Protein AF-A0A497BG88-F1 (afdb_monomer_lite)

Sequence (459 aa):
MTEELHQNDPRWKDATLGNGQPGDTIGMYGCLLTSLAMVANHFGGNETVASFNEKMKQNNGFMNQWIRPAVISAIYPNIKYQKRAQCENQPAPLAEIDAGLAAGSMIVVMVDRSPDPGLQNHWIVIHKKAGDDDYAIWDPWHSPSAAKTLHGRYGHGSPADVIQEVIWFGGGTLELPQADEKAEPAKPPKPSPAAKPAGKAEVVTANVEGLKMRRQPKIAASNIVKQLSRSNKLKILDAVDQTKVGQHGQWLHVRDIEGDEGYVAAWYVTPTDDPFLGVAPKKDEEAGEPTPPSKLVVKTTTEGVAFRTQPRTGDDTLIERLPLASELLVAESGAESKIGVHGEWLQVKTLDAEGYVAAWYVVPAGSTSPPTQPPSKPSAGEKKLRVNWPDGLKMRSQPEPTNETYIGVKVTDKTIVKVIGEPHQYDDRFSFQKVRTPEGKEGWVTYRDGATTYLVEVE

Foldseek 3Di:
DQDAAALLDPVFVCPAQQQADRVNGSVPQVQVLSQLVVQCVLQPDRDHSVRSSVLCNVQVQDDHNHGNSQSSCVSPVLKGFADKDFDQQHFDPVQLVQLLLVQQKKKKFWFQQDLADDPSTGIWIFNADDDDFKTFIRGNHDDPPQDRIPCSRRVPDTNRNGTRMIIIMGRDHRDGDDPDPPDDDDDQDDDDDDDDFDDQFQKKFFQAAFFFFFAALDDDPVGGPDTDGGGFMWGQPDSVCSRCALPASDWGFTAGQLGDTGITGRNRIDGDPQDLDDDDDDDDDDDDDADDFDQWKKFFQAWFFFWFAALDDDPVTGPGGHGGGDIWTFRHPPLVVQALPASDWTFTDRVYDTTITRNNRIDTDPPPDDDPPPDDDDDDDFWKKFFADQVFWFFFADQDDDCPGGPVDGGHGRFIWTFDDDWADPDQAWIWTWTAGPVGDTGITTQGGHPDGRIHTDD

Structure (mmCIF, N/CA/C/O backbone):
data_AF-A0A497BG88-F1
#
_entry.id   AF-A0A497BG88-F1
#
loop_
_atom_site.group_PDB
_atom_site.id
_atom_site.type_symbol
_atom_site.label_atom_id
_atom_site.label_alt_id
_atom_site.label_comp_id
_atom_site.label_asym_id
_atom_site.label_entity_id
_atom_site.label_seq_id
_atom_site.pdbx_PDB_ins_code
_atom_site.Cartn_x
_atom_site.Cartn_y
_atom_site.Cartn_z
_atom_site.occupancy
_atom_site.B_iso_or_equiv
_atom_site.auth_seq_id
_atom_site.auth_comp_id
_atom_site.auth_asym_id
_atom_site.auth_atom_id
_atom_site.pdbx_PDB_model_num
ATOM 1 N N . MET A 1 1 ? 17.222 -3.293 -31.519 1.00 37.69 1 MET A N 1
ATOM 2 C CA . MET A 1 1 ? 17.094 -2.273 -30.461 1.00 37.69 1 MET A CA 1
ATOM 3 C C . MET A 1 1 ? 15.722 -2.469 -29.855 1.00 37.69 1 MET A C 1
ATOM 5 O O . MET A 1 1 ? 14.752 -2.317 -30.582 1.00 37.69 1 MET A O 1
ATOM 9 N N . THR A 1 2 ? 15.634 -2.936 -28.612 1.00 50.53 2 THR A N 1
ATOM 10 C CA . THR A 1 2 ? 14.359 -2.981 -27.883 1.00 50.53 2 THR A CA 1
ATOM 11 C C . THR A 1 2 ? 13.921 -1.547 -27.628 1.00 50.53 2 THR A C 1
ATOM 13 O O . THR A 1 2 ? 14.694 -0.756 -27.092 1.00 50.53 2 THR A O 1
ATOM 16 N N . GLU A 1 3 ? 12.731 -1.200 -28.096 1.00 63.16 3 GLU A N 1
ATOM 17 C CA . GLU A 1 3 ? 12.131 0.115 -27.896 1.00 63.16 3 GLU A CA 1
ATOM 18 C C . GLU A 1 3 ? 11.960 0.392 -26.389 1.00 63.16 3 GLU A C 1
ATOM 20 O O . GLU A 1 3 ? 11.612 -0.522 -25.637 1.00 63.16 3 GLU A O 1
ATOM 25 N N . GLU A 1 4 ? 12.246 1.614 -25.922 1.00 81.94 4 GLU A N 1
ATOM 26 C CA . GLU A 1 4 ? 12.031 1.959 -24.509 1.00 81.94 4 GLU A CA 1
ATOM 27 C C . GLU A 1 4 ? 10.523 1.967 -24.201 1.00 81.94 4 GLU A C 1
ATOM 29 O O . GLU A 1 4 ? 9.737 2.590 -24.916 1.00 81.94 4 GLU A O 1
ATOM 34 N N . LEU A 1 5 ? 10.113 1.265 -23.141 1.00 94.06 5 LEU A N 1
ATOM 35 C CA . LEU A 1 5 ? 8.710 1.131 -22.750 1.00 94.06 5 LEU A CA 1
ATOM 36 C C . LEU A 1 5 ? 8.334 2.167 -21.692 1.00 94.06 5 LEU A C 1
ATOM 38 O O . LEU A 1 5 ? 8.911 2.175 -20.608 1.00 94.06 5 LEU A O 1
ATOM 42 N N . HIS A 1 6 ? 7.304 2.964 -21.976 1.00 93.25 6 HIS A N 1
ATOM 43 C CA . HIS A 1 6 ? 6.829 4.022 -21.083 1.00 93.25 6 HIS A CA 1
ATOM 44 C C . HIS A 1 6 ? 5.309 3.965 -20.920 1.00 93.25 6 HIS A C 1
ATOM 46 O O . HIS A 1 6 ? 4.589 3.856 -21.905 1.00 93.25 6 HIS A O 1
ATOM 52 N N . GLN A 1 7 ? 4.779 4.077 -19.704 1.00 91.88 7 GLN A N 1
ATOM 53 C CA . GLN A 1 7 ? 3.339 4.066 -19.430 1.00 91.88 7 GLN A CA 1
ATOM 54 C C . GLN A 1 7 ? 2.620 5.266 -20.067 1.00 91.88 7 GLN A C 1
ATOM 56 O O . GLN A 1 7 ? 1.461 5.156 -20.459 1.00 91.88 7 GLN A O 1
ATOM 61 N N . ASN A 1 8 ? 3.311 6.407 -20.184 1.00 89.88 8 ASN A N 1
ATOM 62 C CA . ASN A 1 8 ? 2.788 7.658 -20.734 1.00 89.88 8 ASN A CA 1
ATOM 63 C C . ASN A 1 8 ? 3.006 7.799 -22.254 1.00 89.88 8 ASN A C 1
ATOM 65 O O . ASN A 1 8 ? 2.835 8.891 -22.796 1.00 89.88 8 ASN A O 1
ATOM 69 N N . ASP A 1 9 ? 3.343 6.711 -22.953 1.00 94.25 9 ASP A N 1
ATOM 70 C CA . ASP A 1 9 ? 3.476 6.696 -24.411 1.00 94.25 9 ASP A CA 1
ATOM 71 C C . ASP A 1 9 ? 2.110 6.907 -25.108 1.00 94.25 9 ASP A C 1
ATOM 73 O O . ASP A 1 9 ? 1.141 6.200 -24.795 1.00 94.25 9 ASP A O 1
ATOM 77 N N . PRO A 1 10 ? 2.002 7.833 -26.083 1.00 94.06 10 PRO A N 1
ATOM 78 C CA . PRO A 1 10 ? 0.757 8.117 -26.800 1.00 94.06 10 PRO A CA 1
ATOM 79 C C . PRO A 1 10 ? 0.076 6.906 -27.446 1.00 94.06 10 PRO A C 1
ATOM 81 O O . PRO A 1 10 ? -1.135 6.935 -27.642 1.00 94.06 10 PRO A O 1
ATOM 84 N N . ARG A 1 11 ? 0.821 5.846 -27.775 1.00 95.38 11 ARG A N 1
ATOM 85 C CA . ARG A 1 11 ? 0.276 4.646 -28.425 1.00 95.38 11 ARG A CA 1
ATOM 86 C C . ARG A 1 11 ? -0.660 3.841 -27.527 1.00 95.38 11 ARG A C 1
ATOM 88 O O . ARG A 1 11 ? -1.485 3.097 -28.048 1.00 95.38 11 ARG A O 1
ATOM 95 N N . TRP A 1 12 ? -0.534 3.949 -26.202 1.00 95.38 12 TRP A N 1
ATOM 96 C CA . TRP A 1 12 ? -1.306 3.120 -25.265 1.00 95.38 12 TRP A CA 1
ATOM 97 C C . TRP A 1 12 ? -1.686 3.793 -23.948 1.00 95.38 12 TRP A C 1
ATOM 99 O O . TRP A 1 12 ? -2.469 3.216 -23.199 1.00 95.38 12 TRP A O 1
ATOM 109 N N . LYS A 1 13 ? -1.190 4.999 -23.648 1.00 91.12 13 LYS A N 1
ATOM 110 C CA . LYS A 1 13 ? -1.480 5.707 -22.388 1.00 91.12 13 LYS A CA 1
ATOM 111 C C . LYS A 1 13 ? -2.976 5.869 -22.091 1.00 91.12 13 LYS A C 1
ATOM 113 O O . LYS A 1 13 ? -3.346 5.957 -20.926 1.00 91.12 13 LYS A O 1
ATOM 118 N N . ASP A 1 14 ? -3.821 5.899 -23.122 1.00 89.44 14 ASP A N 1
ATOM 119 C CA . ASP A 1 14 ? -5.271 6.087 -22.996 1.00 89.44 14 ASP A CA 1
ATOM 120 C C . ASP A 1 14 ? -6.049 4.757 -22.959 1.00 89.44 14 ASP A C 1
ATOM 122 O O . ASP A 1 14 ? -7.259 4.753 -22.742 1.00 89.44 14 ASP A O 1
ATOM 126 N N . ALA A 1 15 ? -5.377 3.615 -23.140 1.00 91.88 15 ALA A N 1
ATOM 127 C CA . ALA A 1 15 ? -6.007 2.303 -23.033 1.00 91.88 15 ALA A CA 1
ATOM 128 C C . ALA A 1 15 ? -6.293 1.943 -21.567 1.00 91.88 15 ALA A C 1
ATOM 130 O O . ALA A 1 15 ? -5.512 2.267 -20.669 1.00 91.88 15 ALA A O 1
ATOM 131 N N . THR A 1 16 ? -7.392 1.224 -21.325 1.00 90.06 16 THR A N 1
ATOM 132 C CA . THR A 1 16 ? -7.767 0.735 -19.991 1.00 90.06 16 THR A CA 1
ATOM 133 C C . THR A 1 16 ? -6.737 -0.256 -19.451 1.00 90.06 16 THR A C 1
ATOM 135 O O . THR A 1 16 ? -6.403 -1.256 -20.101 1.00 90.06 16 THR A O 1
ATOM 138 N N . LEU A 1 17 ? -6.264 -0.002 -18.233 1.00 85.56 17 LEU A N 1
ATOM 139 C CA . LEU A 1 17 ? -5.401 -0.899 -17.479 1.00 85.56 17 LEU A CA 1
ATOM 140 C C . LEU A 1 17 ? -6.210 -2.095 -16.971 1.00 85.56 17 LEU A C 1
ATOM 142 O O . LEU A 1 17 ? -7.162 -1.930 -16.206 1.00 85.56 17 LEU A O 1
ATOM 146 N N . GLY A 1 18 ? -5.823 -3.308 -17.374 1.00 88.69 18 GLY A N 1
ATOM 147 C CA . GLY A 1 18 ? -6.506 -4.523 -16.938 1.00 88.69 18 GLY A CA 1
ATOM 148 C C . GLY A 1 18 ? -8.018 -4.479 -17.189 1.00 88.69 18 GLY A C 1
ATOM 149 O O . GLY A 1 18 ? -8.478 -4.167 -18.288 1.00 88.69 18 GLY A O 1
ATOM 150 N N . ASN A 1 19 ? -8.776 -4.767 -16.136 1.00 80.25 19 ASN A N 1
ATOM 151 C CA . ASN A 1 19 ? -10.238 -4.743 -16.122 1.00 80.25 19 ASN A CA 1
ATOM 152 C C . ASN A 1 19 ? -10.768 -3.519 -15.345 1.00 80.25 19 ASN A C 1
ATOM 154 O O . ASN A 1 19 ? -11.793 -3.613 -14.672 1.00 80.25 19 ASN A O 1
ATOM 158 N N . GLY A 1 20 ? -10.017 -2.411 -15.348 1.00 66.50 20 GLY A N 1
ATOM 159 C CA . GLY A 1 20 ? -10.363 -1.165 -14.658 1.00 66.50 20 GLY A CA 1
ATOM 160 C C . GLY A 1 20 ? -11.599 -0.458 -15.224 1.00 66.50 20 GLY A C 1
ATOM 161 O O . GLY A 1 20 ? -12.115 -0.805 -16.289 1.00 66.50 20 GLY A O 1
ATOM 162 N N . GLN A 1 21 ? -12.079 0.550 -14.497 1.00 69.19 21 GLN A N 1
ATOM 163 C CA . GLN A 1 21 ? -13.205 1.387 -14.912 1.00 69.19 21 GLN A CA 1
ATOM 164 C C . GLN A 1 21 ? -12.777 2.413 -15.977 1.00 69.19 21 GLN A C 1
ATOM 166 O O . GLN A 1 21 ? -11.581 2.652 -16.172 1.00 69.19 21 GLN A O 1
ATOM 171 N N . PRO A 1 22 ? -13.726 3.062 -16.679 1.00 68.88 22 PRO A N 1
ATOM 172 C CA . PRO A 1 22 ? -13.407 4.199 -17.536 1.00 68.88 22 PRO A CA 1
ATOM 173 C C . PRO A 1 22 ? -12.615 5.265 -16.762 1.00 68.88 22 PRO A C 1
ATOM 175 O O . PRO A 1 22 ? -13.087 5.779 -15.752 1.00 68.88 22 PRO A O 1
ATOM 178 N N . GLY A 1 23 ? -11.406 5.576 -17.234 1.00 69.19 23 GLY A N 1
ATOM 179 C CA . GLY A 1 23 ? -10.463 6.473 -16.557 1.00 69.19 23 GLY A CA 1
ATOM 180 C C . GLY A 1 23 ? -9.265 5.761 -15.923 1.00 69.19 23 GLY A C 1
ATOM 181 O O . GLY A 1 23 ? -8.204 6.368 -15.850 1.00 69.19 23 GLY A O 1
ATOM 182 N N . ASP A 1 24 ? -9.362 4.472 -15.576 1.00 74.31 24 ASP A N 1
ATOM 183 C CA . ASP A 1 24 ? -8.234 3.672 -15.075 1.00 74.31 24 ASP A CA 1
ATOM 184 C C . ASP A 1 24 ? -7.299 3.278 -16.229 1.00 74.31 24 ASP A C 1
ATOM 186 O O . ASP A 1 24 ? -7.286 2.137 -16.697 1.00 74.31 24 ASP A O 1
ATOM 190 N N . THR A 1 25 ? -6.549 4.240 -16.760 1.00 81.00 25 THR A N 1
ATOM 191 C CA . THR A 1 25 ? -5.719 4.023 -17.947 1.00 81.00 25 THR A CA 1
ATOM 192 C C . THR A 1 25 ? -4.303 3.568 -17.606 1.00 81.00 25 THR A C 1
ATOM 194 O O . THR A 1 25 ? -3.792 3.776 -16.500 1.00 81.00 25 THR A O 1
ATOM 197 N N . ILE A 1 26 ? -3.625 2.982 -18.597 1.00 83.81 26 ILE A N 1
ATOM 198 C CA . ILE A 1 26 ? -2.196 2.652 -18.517 1.00 83.81 26 ILE A CA 1
ATOM 199 C C . ILE A 1 26 ? -1.371 3.907 -18.196 1.00 83.81 26 ILE A C 1
ATOM 201 O O . ILE A 1 26 ? -0.465 3.851 -17.368 1.00 83.81 26 ILE A O 1
ATOM 205 N N . GLY A 1 27 ? -1.706 5.056 -18.784 1.00 72.94 27 GLY A N 1
ATOM 206 C CA . GLY A 1 27 ? -1.011 6.314 -18.522 1.00 72.94 27 GLY A CA 1
ATOM 207 C C . GLY A 1 27 ? -1.098 6.748 -17.063 1.00 72.94 27 GLY A C 1
ATOM 208 O O . GLY A 1 27 ? -0.111 7.246 -16.525 1.00 72.94 27 GLY A O 1
ATOM 209 N N . MET A 1 28 ? -2.238 6.514 -16.407 1.00 71.06 28 MET A N 1
ATOM 210 C CA . MET A 1 28 ? -2.478 6.967 -15.037 1.00 71.06 28 MET A CA 1
ATOM 211 C C . MET A 1 28 ? -1.937 5.998 -13.978 1.00 71.06 28 MET A C 1
ATOM 213 O O . MET A 1 28 ? -1.310 6.440 -13.018 1.00 71.06 28 MET A O 1
ATOM 217 N N . TYR A 1 29 ? -2.119 4.686 -14.168 1.00 77.44 29 TYR A N 1
ATOM 218 C CA . TYR A 1 29 ? -1.829 3.672 -13.138 1.00 77.44 29 TYR A CA 1
ATOM 219 C C . TYR A 1 29 ? -0.923 2.521 -13.611 1.00 77.44 29 TYR A C 1
ATOM 221 O O . TYR A 1 29 ? -0.703 1.550 -12.890 1.00 77.44 29 TYR A O 1
ATOM 229 N N . GLY A 1 30 ? -0.378 2.597 -14.827 1.00 85.25 30 GLY A N 1
ATOM 230 C CA . GLY A 1 30 ? 0.345 1.500 -15.476 1.00 85.25 30 GLY A CA 1
ATOM 231 C C . GLY A 1 30 ? 1.827 1.360 -15.121 1.00 85.25 30 GLY A C 1
ATOM 232 O O . GLY A 1 30 ? 2.523 0.630 -15.829 1.00 85.25 30 GLY A O 1
ATOM 233 N N . CYS A 1 31 ? 2.338 2.012 -14.072 1.00 91.06 31 CYS A N 1
ATOM 234 C CA . CYS A 1 31 ? 3.761 1.956 -13.696 1.00 91.06 31 CYS A CA 1
ATOM 235 C C . CYS A 1 31 ? 4.243 0.518 -13.437 1.00 91.06 31 CYS A C 1
ATOM 237 O O . CYS A 1 31 ? 5.236 0.070 -14.017 1.00 91.06 31 CYS A O 1
ATOM 239 N N . LEU A 1 32 ? 3.493 -0.260 -12.651 1.00 94.38 32 LEU A N 1
ATOM 240 C CA . LEU A 1 32 ? 3.830 -1.657 -12.364 1.00 94.38 32 LEU A CA 1
ATOM 241 C C . LEU A 1 32 ? 3.656 -2.554 -13.598 1.00 94.38 32 LEU A C 1
ATOM 243 O O . LEU A 1 32 ? 4.495 -3.414 -13.849 1.00 94.38 32 LEU A O 1
ATOM 247 N N . LEU A 1 33 ? 2.620 -2.330 -14.414 1.00 97.31 33 LEU A N 1
ATOM 248 C CA . LEU A 1 33 ? 2.417 -3.085 -15.657 1.00 97.31 33 LEU A CA 1
ATOM 249 C C . LEU A 1 33 ? 3.595 -2.892 -16.613 1.00 97.31 33 LEU A C 1
ATOM 251 O O . LEU A 1 33 ? 4.127 -3.852 -17.163 1.00 97.31 33 LEU A O 1
ATOM 255 N N . THR A 1 34 ? 3.995 -1.638 -16.795 1.00 97.50 34 THR A N 1
ATOM 256 C CA . THR A 1 34 ? 5.085 -1.256 -17.690 1.00 97.50 34 THR A CA 1
ATOM 257 C C . THR A 1 34 ? 6.409 -1.817 -17.176 1.00 97.50 34 THR A C 1
ATOM 259 O O . THR A 1 34 ? 7.163 -2.396 -17.953 1.00 97.50 34 THR A O 1
ATOM 262 N N . SER A 1 35 ? 6.654 -1.755 -15.862 1.00 98.12 35 SER A N 1
ATOM 263 C CA . SER A 1 35 ? 7.817 -2.387 -15.221 1.00 98.12 35 SER A CA 1
ATOM 264 C C . SER A 1 35 ? 7.871 -3.897 -15.482 1.00 98.12 35 SER A C 1
ATOM 266 O O . SER A 1 35 ? 8.912 -4.428 -15.861 1.00 98.12 35 SER A O 1
ATOM 268 N N . LEU A 1 36 ? 6.740 -4.599 -15.365 1.00 97.88 36 LEU A N 1
ATOM 269 C CA . LEU A 1 36 ? 6.654 -6.032 -15.663 1.00 97.88 36 LEU A CA 1
ATOM 270 C C . LEU A 1 36 ? 6.856 -6.347 -17.152 1.00 97.88 36 LEU A C 1
ATOM 272 O O . LEU A 1 36 ? 7.484 -7.354 -17.469 1.00 97.88 36 LEU A O 1
ATOM 276 N N . ALA A 1 37 ? 6.394 -5.489 -18.066 1.00 98.00 37 ALA A N 1
ATOM 277 C CA . ALA A 1 37 ? 6.668 -5.638 -19.496 1.00 98.00 37 ALA A CA 1
ATOM 278 C C . ALA A 1 37 ? 8.173 -5.506 -19.802 1.00 98.00 37 ALA A C 1
ATOM 280 O O . ALA A 1 37 ? 8.716 -6.274 -20.596 1.00 98.00 37 ALA A O 1
ATOM 281 N N . MET A 1 38 ? 8.879 -4.592 -19.123 1.00 97.75 38 MET A N 1
ATOM 282 C CA . MET A 1 38 ? 10.339 -4.490 -19.232 1.00 97.75 38 MET A CA 1
ATOM 283 C C . MET A 1 38 ? 11.044 -5.742 -18.700 1.00 97.75 38 MET A C 1
ATOM 285 O O . MET A 1 38 ? 11.975 -6.232 -19.336 1.00 97.75 38 MET A O 1
ATOM 289 N N . VAL A 1 39 ? 10.585 -6.291 -17.568 1.00 97.62 39 VAL A N 1
ATOM 290 C CA . VAL A 1 39 ? 11.090 -7.567 -17.029 1.00 97.62 39 VAL A CA 1
ATOM 291 C C . VAL A 1 39 ? 10.857 -8.704 -18.026 1.00 97.62 39 VAL A C 1
ATOM 293 O O . VAL A 1 39 ? 11.783 -9.460 -18.311 1.00 97.62 39 VAL A O 1
ATOM 296 N N . ALA A 1 40 ? 9.658 -8.803 -18.609 1.00 96.81 40 ALA A N 1
ATOM 297 C CA . ALA A 1 40 ? 9.350 -9.804 -19.628 1.00 96.81 40 ALA A CA 1
ATOM 298 C C . ALA A 1 40 ? 10.321 -9.717 -20.814 1.00 96.81 40 ALA A C 1
ATOM 300 O O . ALA A 1 40 ? 10.905 -10.725 -21.209 1.00 96.81 40 ALA A O 1
ATOM 301 N N . ASN A 1 41 ? 10.553 -8.508 -21.330 1.00 96.31 41 ASN A N 1
ATOM 302 C CA . ASN A 1 41 ? 11.462 -8.280 -22.452 1.00 96.31 41 ASN A CA 1
ATOM 303 C C . ASN A 1 41 ? 12.928 -8.560 -22.099 1.00 96.31 41 ASN A C 1
ATOM 305 O O . ASN A 1 41 ? 13.659 -9.101 -22.927 1.00 96.31 41 ASN A O 1
ATOM 309 N N . HIS A 1 42 ? 13.359 -8.259 -20.869 1.00 95.12 42 HIS A N 1
ATOM 310 C CA . HIS A 1 42 ? 14.704 -8.600 -20.399 1.00 95.12 42 HIS A CA 1
ATOM 311 C C . HIS A 1 42 ? 14.963 -10.111 -20.468 1.00 95.12 42 HIS A C 1
ATOM 313 O O . HIS A 1 42 ? 16.017 -10.542 -20.928 1.00 95.12 42 HIS A O 1
ATOM 319 N N . PHE A 1 43 ? 13.974 -10.919 -20.084 1.00 94.81 43 PHE A N 1
ATOM 320 C CA . PHE A 1 43 ? 14.056 -12.379 -20.131 1.00 94.81 43 PHE A CA 1
ATOM 321 C C . PHE A 1 43 ? 13.627 -12.975 -21.487 1.00 94.81 43 PHE A C 1
ATOM 323 O O . PHE A 1 43 ? 13.245 -14.142 -21.559 1.00 94.81 43 PHE A O 1
ATOM 330 N N . GLY A 1 44 ? 13.712 -12.212 -22.581 1.00 93.06 44 GLY A N 1
ATOM 331 C CA . GLY A 1 44 ? 13.506 -12.718 -23.944 1.00 93.06 44 GLY A CA 1
ATOM 332 C C . GLY A 1 44 ? 12.074 -12.623 -24.474 1.00 93.06 44 GLY A C 1
ATOM 333 O O . GLY A 1 44 ? 11.784 -13.159 -25.544 1.00 93.06 44 GLY A O 1
ATOM 334 N N . GLY A 1 45 ? 11.178 -11.941 -23.758 1.00 93.44 45 GLY A N 1
ATOM 335 C CA . GLY A 1 45 ? 9.894 -11.498 -24.295 1.00 93.44 45 GLY A CA 1
ATOM 336 C C . GLY A 1 45 ? 10.049 -10.425 -25.380 1.00 93.44 45 GLY A C 1
ATOM 337 O O . GLY A 1 45 ? 11.117 -9.844 -25.569 1.00 93.44 45 GLY A O 1
ATOM 338 N N . ASN A 1 46 ? 8.960 -10.158 -26.100 1.00 94.31 46 ASN A N 1
ATOM 339 C CA . ASN A 1 46 ? 8.890 -9.082 -27.089 1.00 94.31 46 ASN A CA 1
ATOM 340 C C . ASN A 1 46 ? 7.516 -8.411 -27.026 1.00 94.31 46 ASN A C 1
ATOM 342 O O . ASN A 1 46 ? 6.626 -8.689 -27.828 1.00 94.31 46 ASN A O 1
ATOM 346 N N . GLU A 1 47 ? 7.337 -7.584 -26.006 1.00 94.81 47 GLU A N 1
ATOM 347 C CA . GLU A 1 47 ? 6.076 -6.952 -25.660 1.00 94.81 47 GLU A CA 1
ATOM 348 C C . GLU A 1 47 ? 6.147 -5.433 -25.760 1.00 94.81 47 GLU A C 1
ATOM 350 O O . GLU A 1 47 ? 7.120 -4.802 -25.343 1.00 94.81 47 GLU A O 1
ATOM 355 N N . THR A 1 48 ? 5.052 -4.847 -26.232 1.00 96.94 48 THR A N 1
ATOM 356 C CA . THR A 1 48 ? 4.678 -3.465 -25.916 1.00 96.94 48 THR A CA 1
ATOM 357 C C . THR A 1 48 ? 3.921 -3.441 -24.586 1.00 96.94 48 THR A C 1
ATOM 359 O O . THR A 1 48 ? 3.428 -4.473 -24.124 1.00 96.94 48 THR A O 1
ATOM 362 N N . VAL A 1 49 ? 3.738 -2.263 -23.983 1.00 97.25 49 VAL A N 1
ATOM 363 C CA . VAL A 1 49 ? 2.914 -2.152 -22.764 1.00 97.25 49 VAL A CA 1
ATOM 364 C C . VAL A 1 49 ? 1.473 -2.602 -23.031 1.00 97.25 49 VAL A C 1
ATOM 366 O O . VAL A 1 49 ? 0.881 -3.299 -22.210 1.00 97.25 49 VAL A O 1
ATOM 369 N N . ALA A 1 50 ? 0.924 -2.270 -24.203 1.00 96.69 50 ALA A N 1
ATOM 370 C CA . ALA A 1 50 ? -0.423 -2.673 -24.602 1.00 96.69 50 ALA A CA 1
ATOM 371 C C . ALA A 1 50 ? -0.555 -4.189 -24.807 1.00 96.69 50 ALA A C 1
ATOM 373 O O . ALA A 1 50 ? -1.488 -4.798 -24.289 1.00 96.69 50 ALA A O 1
ATOM 374 N N . SER A 1 51 ? 0.377 -4.818 -25.527 1.00 97.56 51 SER A N 1
ATOM 375 C CA . SER A 1 51 ? 0.322 -6.267 -25.759 1.00 97.56 51 SER A CA 1
ATOM 376 C C . SER A 1 51 ? 0.529 -7.056 -24.464 1.00 97.56 51 SER A C 1
ATOM 378 O O . SER A 1 51 ? -0.176 -8.040 -24.229 1.00 97.56 51 SER A O 1
ATOM 380 N N . PHE A 1 52 ? 1.392 -6.569 -23.563 1.00 97.81 52 PHE A N 1
ATOM 381 C CA . PHE A 1 52 ? 1.550 -7.157 -22.236 1.00 97.81 52 PHE A CA 1
ATOM 382 C C . PHE A 1 52 ? 0.297 -6.980 -21.363 1.00 97.81 52 PHE A C 1
ATOM 384 O O . PHE A 1 52 ? -0.095 -7.927 -20.681 1.00 97.81 52 PHE A O 1
ATOM 391 N N . ASN A 1 53 ? -0.372 -5.818 -21.418 1.00 96.88 53 ASN A N 1
ATOM 392 C CA . ASN A 1 53 ? -1.667 -5.587 -20.760 1.00 96.88 53 ASN A CA 1
ATOM 393 C C . ASN A 1 53 ? -2.683 -6.666 -21.156 1.00 96.88 53 ASN A C 1
ATOM 395 O O . ASN A 1 53 ? -3.263 -7.319 -20.292 1.00 96.88 53 ASN A O 1
ATOM 399 N N . GLU A 1 54 ? -2.861 -6.901 -22.457 1.00 96.75 54 GLU A N 1
ATOM 400 C CA . GLU A 1 54 ? -3.811 -7.897 -22.965 1.00 96.75 54 GLU A CA 1
ATOM 401 C C . GLU A 1 54 ? -3.417 -9.326 -22.579 1.00 96.75 54 GLU A C 1
ATOM 403 O O . GLU A 1 54 ? -4.260 -10.110 -22.138 1.00 96.75 54 GLU A O 1
ATOM 408 N N . LYS A 1 55 ? -2.127 -9.662 -22.649 1.00 95.75 55 LYS A N 1
ATOM 409 C CA . LYS A 1 55 ? -1.637 -10.985 -22.245 1.00 95.75 55 LYS A CA 1
ATOM 410 C C . LYS A 1 55 ? -1.838 -11.237 -20.746 1.00 95.75 55 LYS A C 1
ATOM 412 O O . LYS A 1 55 ? -2.249 -12.330 -20.355 1.00 95.75 55 LYS A O 1
ATOM 417 N N . MET A 1 56 ? -1.632 -10.222 -19.907 1.00 93.56 56 MET A N 1
ATOM 418 C CA . MET A 1 56 ? -1.949 -10.282 -18.479 1.00 93.56 56 MET A CA 1
ATOM 419 C C . MET A 1 56 ? -3.460 -10.440 -18.241 1.00 93.56 56 MET A C 1
ATOM 421 O O . MET A 1 56 ? -3.839 -11.258 -17.406 1.00 93.56 56 MET A O 1
ATOM 425 N N . LYS A 1 57 ? -4.344 -9.762 -18.995 1.00 88.44 57 LYS A N 1
ATOM 426 C CA . LYS A 1 57 ? -5.810 -9.960 -18.893 1.00 88.44 57 LYS A CA 1
ATOM 427 C C . LYS A 1 57 ? -6.213 -11.398 -19.205 1.00 88.44 57 LYS A C 1
ATOM 429 O O . LYS A 1 57 ? -6.925 -12.017 -18.418 1.00 88.44 57 LYS A O 1
ATOM 434 N N . GLN A 1 58 ? -5.700 -11.948 -20.306 1.00 92.69 58 GLN A N 1
ATOM 435 C CA . GLN A 1 58 ? -5.976 -13.323 -20.746 1.00 92.69 58 GLN A CA 1
ATOM 436 C C . GLN A 1 58 ? -5.550 -14.380 -19.716 1.00 92.69 58 GLN A C 1
ATOM 438 O O . GLN A 1 58 ? -6.138 -15.455 -19.661 1.00 92.69 58 GLN A O 1
ATOM 443 N N . ASN A 1 59 ? -4.560 -14.065 -18.876 1.00 86.44 59 ASN A N 1
ATOM 444 C CA . ASN A 1 59 ? -4.034 -14.958 -17.842 1.00 86.44 59 ASN A CA 1
ATOM 445 C C . ASN A 1 59 ? -4.519 -14.597 -16.429 1.00 86.44 59 ASN A C 1
ATOM 447 O O . ASN A 1 59 ? -3.912 -14.999 -15.437 1.00 86.44 59 ASN A O 1
ATOM 451 N N . ASN A 1 60 ? -5.615 -13.837 -16.319 1.00 82.00 60 ASN A N 1
ATOM 452 C CA . ASN A 1 60 ? -6.204 -13.435 -15.041 1.00 82.00 60 ASN A CA 1
ATOM 453 C C . ASN A 1 60 ? -5.209 -12.682 -14.126 1.00 82.00 60 ASN A C 1
ATOM 455 O O . ASN A 1 60 ? -5.202 -12.818 -12.898 1.00 82.00 60 ASN A O 1
ATOM 459 N N . GLY A 1 61 ? -4.347 -11.882 -14.758 1.00 72.50 61 GLY A N 1
ATOM 460 C CA . GLY A 1 61 ? -3.298 -11.063 -14.158 1.00 72.50 61 GLY A CA 1
ATOM 461 C C . GLY A 1 61 ? -3.795 -9.810 -13.449 1.00 72.50 61 GLY A C 1
ATOM 462 O O . GLY A 1 61 ? -2.972 -9.045 -12.951 1.00 72.50 61 GLY A O 1
ATOM 463 N N . PHE A 1 62 ? -5.111 -9.603 -13.376 1.00 71.31 62 PHE A N 1
ATOM 464 C CA . PHE A 1 62 ? -5.710 -8.418 -12.779 1.00 71.31 62 PHE A CA 1
ATOM 465 C C . PHE A 1 62 ? -6.907 -8.736 -11.879 1.00 71.31 62 PHE A C 1
ATOM 467 O O . PHE A 1 62 ? -7.683 -9.650 -12.148 1.00 71.31 62 PHE A O 1
ATOM 474 N N . MET A 1 63 ? -7.088 -7.916 -10.847 1.00 56.19 63 MET A N 1
ATOM 475 C CA . MET A 1 63 ? -8.339 -7.735 -10.110 1.00 56.19 63 MET A CA 1
ATOM 476 C C . MET A 1 63 ? -8.787 -6.287 -10.340 1.00 56.19 63 MET A C 1
ATOM 478 O O . MET A 1 63 ? -8.265 -5.376 -9.704 1.00 56.19 63 MET A O 1
ATOM 482 N N . ASN A 1 64 ? -9.706 -6.059 -11.282 1.00 67.81 64 ASN A N 1
ATOM 483 C CA . ASN A 1 64 ? -9.976 -4.730 -11.855 1.00 67.81 64 ASN A CA 1
ATOM 484 C C . ASN A 1 64 ? -8.696 -4.115 -12.460 1.00 67.81 64 ASN A C 1
ATOM 486 O O . ASN A 1 64 ? -8.102 -4.723 -13.348 1.00 67.81 64 ASN A O 1
ATOM 490 N N . GLN A 1 65 ? -8.251 -2.951 -11.988 1.00 65.12 65 GLN A N 1
ATOM 491 C CA . GLN A 1 65 ? -6.984 -2.324 -12.376 1.00 65.12 65 GLN A CA 1
ATOM 492 C C . GLN A 1 65 ? -5.772 -2.843 -11.575 1.00 65.12 65 GLN A C 1
ATOM 494 O O . GLN A 1 65 ? -4.629 -2.586 -11.951 1.00 65.12 65 GLN A O 1
ATOM 499 N N . TRP A 1 66 ? -5.991 -3.583 -10.479 1.00 60.62 66 TRP A N 1
ATOM 500 C CA . TRP A 1 66 ? -4.916 -4.071 -9.610 1.00 60.62 66 TRP A CA 1
ATOM 501 C C . TRP A 1 66 ? -4.185 -5.253 -10.230 1.00 60.62 66 TRP A C 1
ATOM 503 O O . TRP A 1 66 ? -4.794 -6.261 -10.584 1.00 60.62 66 TRP A O 1
ATOM 513 N N . ILE A 1 67 ? -2.865 -5.147 -10.325 1.00 80.88 67 ILE A N 1
ATOM 514 C CA . ILE A 1 67 ? -2.014 -6.117 -11.017 1.00 80.88 67 ILE A CA 1
ATOM 515 C C . ILE A 1 67 ? -1.615 -7.242 -10.064 1.00 80.88 67 ILE A C 1
ATOM 517 O O . ILE A 1 67 ? -1.280 -6.997 -8.908 1.00 80.88 67 ILE A O 1
ATOM 521 N N . ARG A 1 68 ? -1.598 -8.478 -10.569 1.00 81.69 68 ARG A N 1
ATOM 522 C CA . ARG A 1 68 ? -1.051 -9.670 -9.907 1.00 81.69 68 ARG A CA 1
ATOM 523 C C . ARG A 1 68 ? 0.333 -9.985 -10.491 1.00 81.69 68 ARG A C 1
ATOM 525 O O . ARG A 1 68 ? 0.411 -10.712 -11.480 1.00 81.69 68 ARG A O 1
ATOM 532 N N . PRO A 1 69 ? 1.442 -9.496 -9.904 1.00 81.94 69 PRO A N 1
ATOM 533 C CA . PRO A 1 69 ? 2.753 -9.542 -10.557 1.00 81.94 69 PRO A CA 1
ATOM 534 C C . PRO A 1 69 ? 3.277 -10.964 -10.765 1.00 81.94 69 PRO A C 1
ATOM 536 O O . PRO A 1 69 ? 3.958 -11.233 -11.747 1.00 81.94 69 PRO A O 1
ATOM 539 N N . ALA A 1 70 ? 2.907 -11.897 -9.883 1.00 88.31 70 ALA A N 1
ATOM 540 C CA . ALA A 1 70 ? 3.298 -13.303 -9.978 1.00 88.31 70 ALA A CA 1
ATOM 541 C C . ALA A 1 70 ? 2.785 -14.007 -11.250 1.00 88.31 70 ALA A C 1
ATOM 543 O O . ALA A 1 70 ? 3.360 -15.011 -11.662 1.00 88.31 70 ALA A O 1
ATOM 544 N N . VAL A 1 71 ? 1.744 -13.476 -11.906 1.00 89.06 71 VAL A N 1
ATOM 545 C CA . VAL A 1 71 ? 1.188 -14.059 -13.140 1.00 89.06 71 VAL A CA 1
ATOM 546 C C . VAL A 1 71 ? 2.182 -14.012 -14.303 1.00 89.06 71 VAL A C 1
ATOM 548 O O . VAL A 1 71 ? 2.104 -14.857 -15.194 1.00 89.06 71 VAL A O 1
ATOM 551 N N . ILE A 1 72 ? 3.190 -13.132 -14.265 1.00 92.69 72 ILE A N 1
ATOM 552 C CA . ILE A 1 72 ? 4.250 -13.109 -15.282 1.00 92.69 72 ILE A CA 1
ATOM 553 C C . ILE A 1 72 ? 4.946 -14.472 -15.431 1.00 92.69 72 ILE A C 1
ATOM 555 O O . ILE A 1 72 ? 5.277 -14.851 -16.547 1.00 92.69 72 ILE A O 1
ATOM 559 N N . SER A 1 73 ? 5.084 -15.250 -14.350 1.00 91.19 73 SER A N 1
ATOM 560 C CA . SER A 1 73 ? 5.687 -16.591 -14.378 1.00 91.19 73 SER A CA 1
ATOM 561 C C . SER A 1 73 ? 4.836 -17.642 -15.089 1.00 91.19 73 SER A C 1
ATOM 563 O O . SER A 1 73 ? 5.376 -18.629 -15.584 1.00 91.19 73 SER A O 1
ATOM 565 N N . ALA A 1 74 ? 3.516 -17.454 -15.138 1.00 87.12 74 ALA A N 1
ATOM 566 C CA . ALA A 1 74 ? 2.626 -18.317 -15.912 1.00 87.12 74 ALA A CA 1
ATOM 567 C C . ALA A 1 74 ? 2.703 -17.992 -17.411 1.00 87.12 74 ALA A C 1
ATOM 569 O O . ALA A 1 74 ? 2.622 -18.885 -18.248 1.00 87.12 74 ALA A O 1
ATOM 570 N N . ILE A 1 75 ? 2.898 -16.713 -17.739 1.00 91.69 75 ILE A N 1
ATOM 571 C CA . ILE A 1 75 ? 3.003 -16.221 -19.114 1.00 91.69 75 ILE A CA 1
ATOM 572 C C . ILE A 1 75 ? 4.384 -16.530 -19.715 1.00 91.69 75 ILE A C 1
ATOM 574 O O . ILE A 1 75 ? 4.491 -16.912 -20.879 1.00 91.69 75 ILE A O 1
ATOM 578 N N . TYR A 1 76 ? 5.432 -16.367 -18.909 1.00 93.31 76 TYR A N 1
ATOM 579 C CA . TYR A 1 76 ? 6.833 -16.545 -19.267 1.00 93.31 76 TYR A CA 1
ATOM 580 C C . TYR A 1 76 ? 7.476 -17.557 -18.307 1.00 93.31 76 TYR A C 1
ATOM 582 O O . TYR A 1 76 ? 7.980 -17.171 -17.251 1.00 93.31 76 TYR A O 1
ATOM 590 N N . PRO A 1 77 ? 7.480 -18.863 -18.642 1.00 90.25 77 PRO A N 1
ATOM 591 C CA . PRO A 1 77 ? 7.925 -19.923 -17.726 1.00 90.25 77 PRO A CA 1
ATOM 592 C C . PRO A 1 77 ? 9.387 -19.817 -17.264 1.00 90.25 77 PRO A C 1
ATOM 594 O O . PRO A 1 77 ? 9.752 -20.368 -16.217 1.00 90.25 77 PRO A O 1
ATOM 597 N N . ASN A 1 78 ? 10.214 -19.120 -18.048 1.00 91.94 78 ASN A N 1
ATOM 598 C CA . ASN A 1 78 ? 11.614 -18.815 -17.766 1.00 91.94 78 ASN A CA 1
ATOM 599 C C . ASN A 1 78 ? 11.799 -17.625 -16.807 1.00 91.94 78 ASN A C 1
ATOM 601 O O . ASN A 1 78 ? 12.930 -17.330 -16.441 1.00 91.94 78 ASN A O 1
ATOM 605 N N . ILE A 1 79 ? 10.718 -16.966 -16.384 1.00 94.94 79 ILE A N 1
ATOM 606 C CA . ILE A 1 79 ? 10.720 -15.915 -15.366 1.00 94.94 79 ILE A CA 1
ATOM 607 C C . ILE A 1 79 ? 10.106 -16.484 -14.092 1.00 94.94 79 ILE A C 1
ATOM 609 O O . ILE A 1 79 ? 8.970 -16.959 -14.086 1.00 94.94 79 ILE A O 1
ATOM 613 N N . LYS A 1 80 ? 10.829 -16.419 -12.980 1.00 92.69 80 LYS A N 1
ATOM 614 C CA . LYS A 1 80 ? 10.344 -16.810 -11.657 1.00 92.69 80 LYS A CA 1
ATOM 615 C C . LYS A 1 80 ? 10.062 -15.568 -10.833 1.00 92.69 80 LYS A C 1
ATOM 617 O O . LYS A 1 80 ? 10.929 -14.715 -10.686 1.00 92.69 80 LYS A O 1
ATOM 622 N N . TYR A 1 81 ? 8.865 -15.500 -10.265 1.00 91.69 81 TYR A N 1
ATOM 623 C CA . TYR A 1 81 ? 8.573 -14.652 -9.119 1.00 91.69 81 TYR A CA 1
ATOM 624 C C . TYR A 1 81 ? 9.297 -15.239 -7.903 1.00 91.69 81 TYR A C 1
ATOM 626 O O . TYR A 1 81 ? 8.904 -16.289 -7.397 1.00 91.69 81 TYR A O 1
ATOM 634 N N . GLN A 1 82 ? 10.394 -14.615 -7.484 1.00 89.75 82 GLN A N 1
ATOM 635 C CA . GLN A 1 82 ? 11.297 -15.192 -6.486 1.00 89.75 82 GLN A CA 1
ATOM 636 C C . GLN A 1 82 ? 10.923 -14.785 -5.061 1.00 89.75 82 GLN A C 1
ATOM 638 O O . GLN A 1 82 ? 10.890 -15.623 -4.163 1.00 89.75 82 GLN A O 1
ATOM 643 N N . LYS A 1 83 ? 10.658 -13.494 -4.843 1.00 88.50 83 LYS A N 1
ATOM 644 C CA . LYS A 1 83 ? 10.374 -12.928 -3.520 1.00 88.50 83 LYS A CA 1
ATOM 645 C C . LYS A 1 83 ? 9.616 -11.612 -3.647 1.00 88.50 83 LYS A C 1
ATOM 647 O O . LYS A 1 83 ? 9.730 -10.920 -4.656 1.00 88.50 83 LYS A O 1
ATOM 652 N N . ARG A 1 84 ? 8.893 -11.250 -2.586 1.00 88.44 84 ARG A N 1
ATOM 653 C CA . ARG A 1 84 ? 8.370 -9.904 -2.337 1.00 88.44 84 ARG A CA 1
ATOM 654 C C . ARG A 1 84 ? 8.639 -9.505 -0.892 1.00 88.44 84 ARG A C 1
ATOM 656 O O . ARG A 1 84 ? 8.491 -10.334 0.003 1.00 88.44 84 ARG A O 1
ATOM 663 N N . ALA A 1 85 ? 9.044 -8.261 -0.676 1.00 79.94 85 ALA A N 1
ATOM 664 C CA . ALA A 1 85 ? 9.326 -7.699 0.638 1.00 79.94 85 ALA A CA 1
ATOM 665 C C . ALA A 1 85 ? 8.652 -6.332 0.770 1.00 79.94 85 ALA A C 1
ATOM 667 O O . ALA A 1 85 ? 8.786 -5.486 -0.111 1.00 79.94 85 ALA A O 1
ATOM 668 N N . GLN A 1 86 ? 7.940 -6.126 1.876 1.00 73.75 86 GLN A N 1
ATOM 669 C CA . GLN A 1 86 ? 7.362 -4.831 2.225 1.00 73.75 86 GLN A CA 1
ATOM 670 C C . GLN A 1 86 ? 8.328 -4.073 3.136 1.00 73.75 86 GLN A C 1
ATOM 672 O O . GLN A 1 86 ? 8.793 -4.603 4.151 1.00 73.75 86 GLN A O 1
ATOM 677 N N . CYS A 1 87 ? 8.626 -2.834 2.769 1.00 73.12 87 CYS A N 1
ATOM 678 C CA . CYS A 1 87 ? 9.536 -1.946 3.482 1.00 73.12 87 CYS A CA 1
ATOM 679 C C . CYS A 1 87 ? 8.959 -0.534 3.661 1.00 73.12 87 CYS A C 1
ATOM 681 O O . CYS A 1 87 ? 9.678 0.400 3.963 1.00 73.12 87 CYS A O 1
ATOM 683 N N . GLU A 1 88 ? 7.636 -0.372 3.592 1.00 58.59 88 GLU A N 1
ATOM 684 C CA . GLU A 1 88 ? 6.976 0.900 3.911 1.00 58.59 88 GLU A CA 1
ATOM 685 C C . GLU A 1 88 ? 7.417 1.398 5.302 1.00 58.59 88 GLU A C 1
ATOM 687 O O . GLU A 1 88 ? 7.858 2.526 5.464 1.00 58.59 88 GLU A O 1
ATOM 692 N N . ASN A 1 89 ? 7.441 0.531 6.316 1.00 56.16 89 ASN A N 1
ATOM 693 C CA . ASN A 1 89 ? 7.701 0.940 7.705 1.00 56.16 89 ASN A CA 1
ATOM 694 C C . ASN A 1 89 ? 9.115 0.583 8.223 1.00 56.16 89 ASN A C 1
ATOM 696 O O . ASN A 1 89 ? 9.335 0.534 9.443 1.00 56.16 89 ASN A O 1
ATOM 700 N N . GLN A 1 90 ? 10.056 0.270 7.324 1.00 62.06 90 GLN A N 1
ATOM 701 C CA . GLN A 1 90 ? 11.420 -0.179 7.645 1.00 62.06 90 GLN A CA 1
ATOM 702 C C . GLN A 1 90 ? 12.378 0.019 6.456 1.00 62.06 90 GLN A C 1
ATOM 704 O O . GLN A 1 90 ? 11.918 -0.045 5.332 1.00 62.06 90 GLN A O 1
ATOM 709 N N . PRO A 1 91 ? 13.697 0.178 6.660 1.00 73.25 91 PRO A N 1
ATOM 710 C CA . PRO A 1 91 ? 14.655 0.281 5.561 1.00 73.25 91 PRO A CA 1
ATOM 711 C C . PRO A 1 91 ? 14.510 -0.848 4.538 1.00 73.25 91 PRO A C 1
ATOM 713 O O . PRO A 1 91 ? 14.352 -2.015 4.917 1.00 73.25 91 PRO A O 1
ATOM 716 N N . ALA A 1 92 ? 14.604 -0.517 3.250 1.00 83.50 92 ALA A N 1
ATOM 717 C CA . ALA A 1 92 ? 14.624 -1.531 2.206 1.00 83.50 92 ALA A CA 1
ATOM 718 C C . ALA A 1 92 ? 15.844 -2.461 2.356 1.00 83.50 92 ALA A C 1
ATOM 720 O O . ALA A 1 92 ? 16.929 -2.007 2.737 1.00 83.50 92 ALA A O 1
ATOM 721 N N . PRO A 1 93 ? 15.702 -3.765 2.054 1.00 87.50 93 PRO A N 1
ATOM 722 C CA . PRO A 1 93 ? 16.760 -4.750 2.259 1.00 87.50 93 PRO A CA 1
ATOM 723 C C . PRO A 1 93 ? 17.831 -4.655 1.158 1.00 87.50 93 PRO A C 1
ATOM 725 O O . PRO A 1 93 ? 17.906 -5.506 0.274 1.00 87.50 93 PRO A O 1
ATOM 728 N N . LEU A 1 94 ? 18.676 -3.618 1.201 1.00 92.25 94 LEU A N 1
ATOM 729 C CA . LEU A 1 94 ? 19.649 -3.316 0.138 1.00 92.25 94 LEU A CA 1
ATOM 730 C C . LEU A 1 94 ? 20.615 -4.475 -0.145 1.00 92.25 94 LEU A C 1
ATOM 732 O O . LEU A 1 94 ? 20.900 -4.762 -1.303 1.00 92.25 94 LEU A O 1
ATOM 736 N N . ALA A 1 95 ? 21.049 -5.206 0.885 1.00 89.56 95 ALA A N 1
ATOM 737 C CA . ALA A 1 95 ? 21.906 -6.381 0.710 1.00 89.56 95 ALA A CA 1
ATOM 738 C C . ALA A 1 95 ? 21.224 -7.500 -0.104 1.00 89.56 95 ALA A C 1
ATOM 740 O O . ALA A 1 95 ? 21.868 -8.177 -0.902 1.00 89.56 95 ALA A O 1
ATOM 741 N N . GLU A 1 96 ? 19.911 -7.684 0.057 1.00 92.69 96 GLU A N 1
ATOM 742 C CA . GLU A 1 96 ? 19.146 -8.663 -0.723 1.00 92.69 96 GLU A CA 1
ATOM 743 C C . GLU A 1 96 ? 18.854 -8.173 -2.147 1.00 92.69 96 GLU A C 1
ATOM 745 O O . GLU A 1 96 ? 18.800 -8.973 -3.084 1.00 92.69 96 GLU A O 1
ATOM 750 N N . ILE A 1 97 ? 18.667 -6.860 -2.325 1.00 94.94 97 ILE A N 1
ATOM 751 C CA . ILE A 1 97 ? 18.569 -6.233 -3.650 1.00 94.94 97 ILE A CA 1
ATOM 752 C C . ILE A 1 97 ? 19.876 -6.471 -4.413 1.00 94.94 97 ILE A C 1
ATOM 754 O O . ILE A 1 97 ? 19.847 -6.979 -5.533 1.00 94.94 97 ILE A O 1
ATOM 758 N N . ASP A 1 98 ? 21.015 -6.187 -3.782 1.00 94.75 98 ASP A N 1
ATOM 759 C CA . ASP A 1 98 ? 22.346 -6.387 -4.353 1.00 94.75 98 ASP A CA 1
ATOM 760 C C . ASP A 1 98 ? 22.603 -7.857 -4.706 1.00 94.75 98 ASP A C 1
ATOM 762 O O . ASP A 1 98 ? 23.057 -8.154 -5.813 1.00 94.75 98 ASP A O 1
ATOM 766 N N . ALA A 1 99 ? 22.259 -8.786 -3.807 1.00 92.12 99 ALA A N 1
ATOM 767 C CA . ALA A 1 99 ? 22.378 -10.221 -4.060 1.00 92.12 99 ALA A CA 1
ATOM 768 C C . ALA A 1 99 ? 21.495 -10.675 -5.234 1.00 92.12 99 ALA A C 1
ATOM 770 O O . ALA A 1 99 ? 21.947 -11.419 -6.104 1.00 92.12 99 ALA A O 1
ATOM 771 N N . GLY A 1 100 ? 20.256 -10.179 -5.307 1.00 94.44 100 GLY A N 1
ATOM 772 C CA . GLY A 1 100 ? 19.348 -10.465 -6.414 1.00 94.44 100 GLY A CA 1
ATOM 773 C C . GLY A 1 100 ? 19.889 -9.986 -7.757 1.00 94.44 100 GLY A C 1
ATOM 774 O O . GLY A 1 100 ? 19.884 -10.751 -8.723 1.00 94.44 100 GLY A O 1
ATOM 775 N N . LEU A 1 101 ? 20.414 -8.760 -7.806 1.00 95.19 101 LEU A N 1
ATOM 776 C CA . LEU A 1 101 ? 21.057 -8.207 -8.999 1.00 95.19 101 LEU A CA 1
ATOM 777 C C . LEU A 1 101 ? 22.290 -9.019 -9.410 1.00 95.19 101 LEU A C 1
ATOM 779 O O . LEU A 1 101 ? 22.459 -9.319 -10.591 1.00 95.19 101 LEU A O 1
ATOM 783 N N . ALA A 1 102 ? 23.129 -9.416 -8.449 1.00 93.31 102 ALA A N 1
ATOM 784 C CA . ALA A 1 102 ? 24.297 -10.257 -8.707 1.00 93.31 102 ALA A CA 1
ATOM 785 C C . ALA A 1 102 ? 23.911 -11.645 -9.255 1.00 93.31 102 ALA A C 1
ATOM 787 O O . ALA A 1 102 ? 24.615 -12.185 -10.106 1.00 93.31 102 ALA A O 1
ATOM 788 N N . ALA A 1 103 ? 22.765 -12.185 -8.831 1.00 91.69 103 ALA A N 1
ATOM 789 C CA . ALA A 1 103 ? 22.190 -13.430 -9.341 1.00 91.69 103 ALA A CA 1
ATOM 790 C C . ALA A 1 103 ? 21.464 -13.279 -10.698 1.00 91.69 103 ALA A C 1
ATOM 792 O O . ALA A 1 103 ? 20.860 -14.237 -11.183 1.00 91.69 103 ALA A O 1
ATOM 793 N N . GLY A 1 104 ? 21.493 -12.093 -11.319 1.00 93.19 104 GLY A N 1
ATOM 794 C CA . GLY A 1 104 ? 20.838 -11.826 -12.604 1.00 93.19 104 GLY A CA 1
ATOM 795 C C . GLY A 1 104 ? 19.323 -11.625 -12.505 1.00 93.19 104 GLY A C 1
ATOM 796 O O . GLY A 1 104 ? 18.608 -11.824 -13.487 1.00 93.19 104 GLY A O 1
ATOM 797 N N . SER A 1 105 ? 18.820 -11.264 -11.325 1.00 95.94 105 SER A N 1
ATOM 798 C CA . SER A 1 105 ? 17.409 -10.926 -11.125 1.00 95.94 105 SER A CA 1
ATOM 799 C C . SER A 1 105 ? 17.145 -9.466 -11.493 1.00 95.94 105 SER A C 1
ATOM 801 O O . SER A 1 105 ? 17.987 -8.593 -11.290 1.00 95.94 105 SER A O 1
ATOM 803 N N . MET A 1 106 ? 15.941 -9.193 -11.982 1.00 97.00 106 MET A N 1
ATOM 804 C CA . MET A 1 106 ? 15.387 -7.857 -12.154 1.00 97.00 106 MET A CA 1
ATOM 805 C C . MET A 1 106 ? 14.556 -7.496 -10.927 1.00 97.00 106 MET A C 1
ATOM 807 O O . MET A 1 106 ? 13.699 -8.277 -10.500 1.00 97.00 106 MET A O 1
ATOM 811 N N . ILE A 1 107 ? 14.804 -6.317 -10.359 1.00 97.94 107 ILE A N 1
ATOM 812 C CA . ILE A 1 107 ? 14.212 -5.908 -9.087 1.00 97.94 107 ILE A CA 1
ATOM 813 C C . ILE A 1 107 ? 13.166 -4.833 -9.356 1.00 97.94 107 ILE A C 1
ATOM 815 O O . ILE A 1 107 ? 13.496 -3.707 -9.712 1.00 97.94 107 ILE A O 1
ATOM 819 N N . VAL A 1 108 ? 11.892 -5.171 -9.205 1.00 98.06 108 VAL A N 1
ATOM 820 C CA . VAL A 1 108 ? 10.790 -4.215 -9.348 1.00 98.06 108 VAL A CA 1
ATOM 821 C C . VAL A 1 108 ? 10.513 -3.612 -7.979 1.00 98.06 108 VAL A C 1
ATOM 823 O O . VAL A 1 108 ? 10.184 -4.344 -7.049 1.00 98.06 108 VAL A O 1
ATOM 826 N N . VAL A 1 109 ? 10.653 -2.296 -7.844 1.00 96.38 109 VAL A N 1
ATOM 827 C CA . VAL A 1 109 ? 10.460 -1.598 -6.567 1.00 96.38 109 VAL A CA 1
ATOM 828 C C . VAL A 1 109 ? 9.327 -0.594 -6.644 1.00 96.38 109 VAL A C 1
ATOM 830 O O . VAL A 1 109 ? 9.157 0.079 -7.662 1.00 96.38 109 VAL A O 1
ATOM 833 N N . MET A 1 110 ? 8.571 -0.488 -5.556 1.00 87.31 110 MET A N 1
ATOM 834 C CA . MET A 1 110 ? 7.697 0.647 -5.312 1.00 87.31 110 MET A CA 1
ATOM 835 C C . MET A 1 110 ? 8.518 1.696 -4.579 1.00 87.31 110 MET A C 1
ATOM 837 O O . MET A 1 110 ? 9.063 1.417 -3.510 1.00 87.31 110 MET A O 1
ATOM 841 N N . VAL A 1 111 ? 8.622 2.880 -5.163 1.00 83.69 111 VAL A N 1
ATOM 842 C CA . VAL A 1 111 ? 9.293 4.024 -4.563 1.00 83.69 111 VAL A CA 1
ATOM 843 C C . VAL A 1 111 ? 8.277 5.053 -4.113 1.00 83.69 111 VAL A C 1
ATOM 845 O O . VAL A 1 111 ? 7.247 5.261 -4.763 1.00 83.69 111 VAL A O 1
ATOM 848 N N . ASP A 1 112 ? 8.621 5.736 -3.033 1.00 71.56 112 ASP A N 1
ATOM 849 C CA . ASP A 1 112 ? 8.114 7.070 -2.795 1.00 71.56 112 ASP A CA 1
ATOM 850 C C . ASP A 1 112 ? 8.716 7.996 -3.855 1.00 71.56 112 ASP A C 1
ATOM 852 O O . ASP A 1 112 ? 9.931 8.192 -3.905 1.00 71.56 112 ASP A O 1
ATOM 856 N N . ARG A 1 113 ? 7.908 8.491 -4.796 1.00 66.31 113 ARG A N 1
ATOM 857 C CA . ARG A 1 113 ? 8.450 9.244 -5.938 1.00 66.31 113 ARG A CA 1
ATOM 858 C C . ARG A 1 113 ? 8.664 10.723 -5.619 1.00 66.31 113 ARG A C 1
ATOM 860 O O . ARG A 1 113 ? 9.323 11.414 -6.395 1.00 66.31 113 ARG A O 1
ATOM 867 N N . SER A 1 114 ? 8.068 11.222 -4.538 1.00 55.62 114 SER A N 1
ATOM 868 C CA . SER A 1 114 ? 8.136 12.626 -4.140 1.00 55.62 114 SER A CA 1
ATOM 869 C C . SER A 1 114 ? 7.950 12.749 -2.631 1.00 55.62 114 SER A C 1
ATOM 871 O O . SER A 1 114 ? 7.042 12.121 -2.107 1.00 55.62 114 SER A O 1
ATOM 873 N N . PRO A 1 115 ? 8.686 13.639 -1.943 1.00 52.50 115 PRO A N 1
ATOM 874 C CA . PRO A 1 115 ? 8.422 13.950 -0.538 1.00 52.50 115 PRO A CA 1
ATOM 875 C C . PRO A 1 115 ? 7.094 14.707 -0.315 1.00 52.50 115 PRO A C 1
ATOM 877 O O . PRO A 1 115 ? 6.790 15.103 0.812 1.00 52.50 115 PRO A O 1
ATOM 880 N N . ASP A 1 116 ? 6.327 14.977 -1.378 1.00 42.97 116 ASP A N 1
ATOM 881 C CA . ASP A 1 116 ? 5.030 15.643 -1.295 1.00 42.97 116 ASP A CA 1
ATOM 882 C C . ASP A 1 116 ? 3.995 14.794 -0.532 1.00 42.97 116 ASP A C 1
ATOM 884 O O . ASP A 1 116 ? 3.936 13.578 -0.710 1.00 42.97 116 ASP A O 1
ATOM 888 N N . PRO A 1 117 ? 3.090 15.419 0.247 1.00 33.78 117 PRO A N 1
ATOM 889 C CA . PRO A 1 117 ? 2.029 14.696 0.941 1.00 33.78 117 PRO A CA 1
ATOM 890 C C . PRO A 1 117 ? 1.137 13.863 0.005 1.00 33.78 117 PRO A C 1
ATOM 892 O O . PRO A 1 117 ? 0.809 14.275 -1.111 1.00 33.78 117 PRO A O 1
ATOM 895 N N . GLY A 1 118 ? 0.657 12.724 0.508 1.00 35.28 118 GLY A N 1
ATOM 896 C CA . GLY A 1 118 ? -0.259 11.821 -0.197 1.00 35.28 118 GLY A CA 1
ATOM 897 C C . GLY A 1 118 ? 0.418 10.547 -0.705 1.00 35.28 118 GLY A C 1
ATOM 898 O O . GLY A 1 118 ? 1.604 10.331 -0.494 1.00 35.28 118 GLY A O 1
ATOM 899 N N . LEU A 1 119 ? -0.354 9.672 -1.356 1.00 38.97 119 LEU A N 1
ATOM 900 C CA . LEU A 1 119 ? 0.189 8.458 -1.969 1.00 38.97 119 LEU A CA 1
ATOM 901 C C . LEU A 1 119 ? 0.939 8.833 -3.250 1.00 38.97 119 LEU A C 1
ATOM 903 O O . LEU A 1 119 ? 0.329 9.047 -4.297 1.00 38.97 119 LEU A O 1
ATOM 907 N N . GLN A 1 120 ? 2.262 8.910 -3.148 1.00 51.19 120 GLN A N 1
ATOM 908 C CA . GLN A 1 120 ? 3.173 9.228 -4.251 1.00 51.19 120 GLN A CA 1
ATOM 909 C C . GLN A 1 120 ? 3.810 7.969 -4.860 1.00 51.19 120 GLN A C 1
ATOM 911 O O . GLN A 1 120 ? 4.836 8.036 -5.537 1.00 51.19 120 GLN A O 1
ATOM 916 N N . ASN A 1 121 ? 3.194 6.814 -4.622 1.00 67.25 121 ASN A N 1
ATOM 917 C CA . ASN A 1 121 ? 3.745 5.512 -4.960 1.00 67.25 121 ASN A CA 1
AT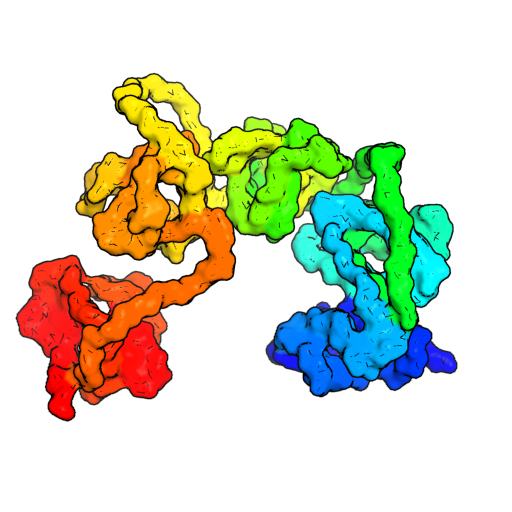OM 918 C C . ASN A 1 121 ? 3.970 5.392 -6.466 1.00 67.25 121 ASN A C 1
ATOM 920 O O . ASN A 1 121 ? 3.073 5.624 -7.282 1.00 67.25 121 ASN A O 1
ATOM 924 N N . HIS A 1 122 ? 5.170 4.968 -6.837 1.00 85.81 122 HIS A N 1
ATOM 925 C CA . HIS A 1 122 ? 5.539 4.745 -8.223 1.00 85.81 122 HIS A CA 1
ATOM 926 C C . HIS A 1 122 ? 6.356 3.475 -8.352 1.00 85.81 122 HIS A C 1
ATOM 928 O O . HIS A 1 122 ? 7.189 3.182 -7.507 1.00 85.81 122 HIS A O 1
ATOM 934 N N . TRP A 1 123 ? 6.117 2.709 -9.405 1.00 93.19 123 TRP A N 1
ATOM 935 C CA . TRP A 1 123 ? 6.829 1.458 -9.627 1.00 93.19 123 TRP A CA 1
ATOM 936 C C . TRP A 1 123 ? 7.895 1.641 -10.691 1.00 93.19 123 TRP A C 1
ATOM 938 O O . TRP A 1 123 ? 7.606 2.189 -11.751 1.00 93.19 123 TRP A O 1
ATOM 948 N N . ILE A 1 124 ? 9.100 1.155 -10.418 1.00 96.75 124 ILE A N 1
ATOM 949 C CA . ILE A 1 124 ? 10.238 1.188 -11.342 1.00 96.75 124 ILE A CA 1
ATOM 950 C C . ILE A 1 124 ? 10.974 -0.153 -11.324 1.00 96.75 124 ILE A C 1
ATOM 952 O O . ILE A 1 124 ? 10.749 -0.993 -10.450 1.00 96.75 124 ILE A O 1
ATOM 956 N N . VAL A 1 125 ? 11.906 -0.332 -12.258 1.00 98.31 125 VAL A N 1
ATOM 957 C CA . VAL A 1 125 ? 12.807 -1.487 -12.279 1.00 98.31 125 VAL A CA 1
ATOM 958 C C . VAL A 1 125 ? 14.224 -1.043 -11.942 1.00 98.31 125 VAL A C 1
ATOM 960 O O . VAL A 1 125 ? 14.810 -0.250 -12.669 1.00 98.31 125 VAL A O 1
ATOM 963 N N . ILE A 1 126 ? 14.810 -1.591 -10.884 1.00 98.06 126 ILE A N 1
ATOM 964 C CA . ILE A 1 126 ? 16.251 -1.569 -10.645 1.00 98.06 126 ILE A CA 1
ATOM 965 C C . ILE A 1 126 ? 16.870 -2.746 -11.408 1.00 98.06 126 ILE A C 1
ATOM 967 O O . ILE A 1 126 ? 16.487 -3.902 -11.216 1.00 98.06 126 ILE A O 1
ATOM 971 N N . HIS A 1 127 ? 17.829 -2.448 -12.285 1.00 95.69 127 HIS A N 1
ATOM 972 C CA . HIS A 1 127 ? 18.428 -3.449 -13.178 1.00 95.69 127 HIS A CA 1
ATOM 973 C C . HIS A 1 127 ? 19.943 -3.600 -13.015 1.00 95.69 127 HIS A C 1
ATOM 975 O O . HIS A 1 127 ? 20.545 -4.500 -13.600 1.00 95.69 127 HIS A O 1
ATOM 981 N N . LYS A 1 128 ? 20.595 -2.702 -12.268 1.00 94.75 128 LYS A N 1
ATOM 982 C CA . LYS A 1 128 ? 22.031 -2.778 -11.983 1.00 94.75 128 LYS A CA 1
ATOM 983 C C . LYS A 1 128 ? 22.390 -1.895 -10.789 1.00 94.75 128 LYS A C 1
ATOM 985 O O . LYS A 1 128 ? 21.824 -0.818 -10.638 1.00 94.75 128 LYS A O 1
ATOM 990 N N . LYS A 1 129 ? 23.390 -2.296 -10.002 1.00 94.44 129 LYS A N 1
ATOM 991 C CA . LYS A 1 129 ? 24.041 -1.414 -9.023 1.00 94.44 129 LYS A CA 1
ATOM 992 C C . LYS A 1 129 ? 24.861 -0.327 -9.739 1.00 94.44 129 LYS A C 1
ATOM 994 O O . LYS A 1 129 ? 25.551 -0.617 -10.721 1.00 94.44 129 LYS A O 1
ATOM 999 N N . ALA A 1 130 ? 24.760 0.919 -9.285 1.00 91.88 130 ALA A N 1
ATOM 1000 C CA . ALA A 1 130 ? 25.355 2.097 -9.919 1.00 91.88 130 ALA A CA 1
ATOM 1001 C C . ALA A 1 130 ? 26.204 2.906 -8.923 1.00 91.88 130 ALA A C 1
ATOM 1003 O O . ALA A 1 130 ? 25.957 4.082 -8.692 1.00 91.88 130 ALA A O 1
ATOM 1004 N N . GLY A 1 131 ? 27.227 2.266 -8.355 1.00 85.62 131 GLY A N 1
ATOM 1005 C CA . GLY A 1 131 ? 28.022 2.813 -7.250 1.00 85.62 131 GLY A CA 1
ATOM 1006 C C . GLY A 1 131 ? 27.640 2.166 -5.920 1.00 85.62 131 GLY A C 1
ATOM 1007 O O . GLY A 1 131 ? 26.864 1.212 -5.904 1.00 85.62 131 GLY A O 1
ATOM 1008 N N . ASP A 1 132 ? 28.205 2.655 -4.818 1.00 78.12 132 ASP A N 1
ATOM 1009 C CA . ASP A 1 132 ? 28.018 2.023 -3.505 1.00 78.12 132 ASP A CA 1
ATOM 1010 C C . ASP A 1 132 ? 26.605 2.245 -2.937 1.00 78.12 132 ASP A C 1
ATOM 1012 O O . ASP A 1 132 ? 26.046 1.311 -2.362 1.00 78.12 132 ASP A O 1
ATOM 1016 N N . ASP A 1 133 ? 26.002 3.410 -3.217 1.00 83.69 133 ASP A N 1
ATOM 1017 C CA . ASP A 1 133 ? 24.722 3.873 -2.650 1.00 83.69 133 ASP A CA 1
ATOM 1018 C C . ASP A 1 133 ? 23.663 4.257 -3.714 1.00 83.69 133 ASP A C 1
ATOM 1020 O O . ASP A 1 133 ? 22.765 5.059 -3.448 1.00 83.69 133 ASP A O 1
ATOM 1024 N N . ASP A 1 134 ? 23.754 3.735 -4.944 1.00 92.81 134 ASP A N 1
ATOM 1025 C CA . ASP A 1 134 ? 22.790 4.045 -6.013 1.00 92.81 134 ASP A CA 1
ATOM 1026 C C . ASP A 1 134 ? 22.561 2.859 -6.968 1.00 92.81 134 ASP A C 1
ATOM 1028 O O . ASP A 1 134 ? 23.330 1.895 -7.034 1.00 92.81 134 ASP A O 1
ATOM 1032 N N . TYR A 1 135 ? 21.481 2.942 -7.738 1.00 96.75 135 TYR A N 1
ATOM 1033 C CA . TYR A 1 135 ? 20.999 1.905 -8.637 1.00 96.75 135 TYR A CA 1
ATOM 1034 C C . TYR A 1 135 ? 20.627 2.493 -9.994 1.00 96.75 135 TYR A C 1
ATOM 1036 O O . TYR A 1 135 ? 19.964 3.523 -10.069 1.00 96.75 135 TYR A O 1
ATOM 1044 N N . ALA A 1 136 ? 21.007 1.822 -11.080 1.00 96.25 136 ALA A N 1
ATOM 1045 C CA . ALA A 1 136 ? 20.509 2.137 -12.412 1.00 96.25 136 ALA A CA 1
ATOM 1046 C C . ALA A 1 136 ? 19.079 1.608 -12.563 1.00 96.25 136 ALA A C 1
ATOM 1048 O O . ALA A 1 136 ? 18.786 0.462 -12.190 1.00 96.25 136 ALA A O 1
ATOM 1049 N N . ILE A 1 137 ? 18.207 2.451 -13.114 1.00 96.38 137 ILE A N 1
ATOM 1050 C CA . ILE A 1 137 ? 16.772 2.195 -13.176 1.00 96.38 137 ILE A CA 1
ATOM 1051 C C . ILE A 1 137 ? 16.227 2.264 -14.600 1.00 96.38 137 ILE A C 1
ATOM 1053 O O . ILE A 1 137 ? 16.668 3.063 -15.430 1.00 96.38 137 ILE A O 1
ATOM 1057 N N . TRP A 1 138 ? 15.195 1.466 -14.847 1.00 95.56 138 TRP A N 1
ATOM 1058 C CA . TRP A 1 138 ? 14.220 1.724 -15.892 1.00 95.56 138 TRP A CA 1
ATOM 1059 C C . TRP A 1 138 ? 12.960 2.274 -15.233 1.00 95.56 138 TRP A C 1
ATOM 1061 O O . TRP A 1 138 ? 12.308 1.591 -14.440 1.00 95.56 138 TRP A O 1
ATOM 1071 N N . ASP A 1 139 ? 12.647 3.531 -15.534 1.00 94.12 139 ASP A N 1
ATOM 1072 C CA . ASP A 1 139 ? 11.427 4.173 -15.064 1.00 94.12 139 ASP A CA 1
ATOM 1073 C C . ASP A 1 139 ? 10.355 4.076 -16.166 1.00 94.12 139 ASP A C 1
ATOM 1075 O O . ASP A 1 139 ? 10.605 4.548 -17.277 1.00 94.12 139 ASP A O 1
ATOM 1079 N N . PRO A 1 140 ? 9.167 3.504 -15.888 1.00 93.38 140 PRO A N 1
ATOM 1080 C CA . PRO A 1 140 ? 8.048 3.501 -16.824 1.00 93.38 140 PRO A CA 1
ATOM 1081 C C . PRO A 1 140 ? 7.480 4.889 -17.131 1.00 93.38 140 PRO A C 1
ATOM 1083 O O . PRO A 1 140 ? 6.679 5.020 -18.049 1.00 93.38 140 PRO A O 1
ATOM 1086 N N . TRP A 1 141 ? 7.826 5.935 -16.390 1.00 86.31 141 TRP A N 1
ATOM 1087 C CA . TRP A 1 141 ? 7.439 7.298 -16.716 1.00 86.31 141 TRP A CA 1
ATOM 1088 C C . TRP A 1 141 ? 8.500 7.967 -17.592 1.00 86.31 141 TRP A C 1
ATOM 1090 O O . TRP A 1 141 ? 9.615 8.250 -17.146 1.00 86.31 141 TRP A O 1
ATOM 1100 N N . HIS A 1 142 ? 8.152 8.300 -18.835 1.00 86.56 142 HIS A N 1
ATOM 1101 C CA . HIS A 1 142 ? 9.064 9.054 -19.685 1.00 86.56 142 HIS A CA 1
ATOM 1102 C C . HIS A 1 142 ? 9.150 10.513 -19.232 1.00 86.56 142 HIS A C 1
ATOM 1104 O O . HIS A 1 142 ? 8.141 11.220 -19.173 1.00 86.56 142 HIS A O 1
ATOM 1110 N N . SER A 1 143 ? 10.372 10.973 -18.974 1.00 83.31 143 SER A N 1
ATOM 1111 C CA . SER A 1 143 ? 10.709 12.382 -18.778 1.00 83.31 143 SER A CA 1
ATOM 1112 C C . SER A 1 143 ? 12.068 12.646 -19.444 1.00 83.31 143 SER A C 1
ATOM 1114 O O . SER A 1 143 ? 13.061 12.060 -19.004 1.00 83.31 143 SER A O 1
ATOM 1116 N N . PRO A 1 144 ? 12.142 13.474 -20.508 1.00 76.81 144 PRO A N 1
ATOM 1117 C CA . PRO A 1 144 ? 13.333 13.594 -21.362 1.00 76.81 144 PRO A CA 1
ATOM 1118 C C . PRO A 1 144 ? 14.633 13.988 -20.650 1.00 76.81 144 PRO A C 1
ATOM 1120 O O . PRO A 1 144 ? 15.717 13.657 -21.121 1.00 76.81 144 PRO A O 1
ATOM 1123 N N . SER A 1 145 ? 14.537 14.701 -19.529 1.00 83.00 145 SER A N 1
ATOM 1124 C CA . SER A 1 145 ? 15.680 15.190 -18.747 1.00 83.00 145 SER A CA 1
ATOM 1125 C C . SER A 1 145 ? 15.894 14.433 -17.438 1.00 83.00 145 SER A C 1
ATOM 1127 O O . SER A 1 145 ? 16.773 14.797 -16.657 1.00 83.00 145 SER A O 1
ATOM 1129 N N . ALA A 1 146 ? 15.091 13.404 -17.161 1.00 84.62 146 ALA A N 1
ATOM 1130 C CA . ALA A 1 146 ? 15.177 12.704 -15.894 1.00 84.62 146 ALA A CA 1
ATOM 1131 C C . ALA A 1 146 ? 16.411 11.800 -15.824 1.00 84.62 146 ALA A C 1
ATOM 1133 O O . ALA A 1 146 ? 16.809 11.156 -16.799 1.00 84.62 146 ALA A O 1
ATOM 1134 N N . ALA A 1 147 ? 16.999 11.731 -14.631 1.00 88.00 147 ALA A N 1
ATOM 1135 C CA . ALA A 1 147 ? 18.123 10.853 -14.363 1.00 88.00 147 ALA A CA 1
ATOM 1136 C C . ALA A 1 147 ? 17.749 9.375 -14.575 1.00 88.00 147 ALA A C 1
ATOM 1138 O O . ALA A 1 147 ? 16.587 8.971 -14.452 1.00 88.00 147 ALA A O 1
ATOM 1139 N N . LYS A 1 148 ? 18.767 8.564 -14.882 1.00 91.56 148 LYS A N 1
ATOM 1140 C CA . LYS A 1 148 ? 18.652 7.108 -15.084 1.00 91.56 148 LYS A CA 1
ATOM 1141 C C . LYS A 1 148 ? 19.080 6.294 -13.859 1.00 91.56 148 LYS A C 1
ATOM 1143 O O . LYS A 1 148 ? 19.226 5.078 -13.956 1.00 91.56 148 LYS A O 1
ATOM 1148 N N . THR A 1 149 ? 19.307 6.954 -12.726 1.00 94.56 149 THR A N 1
ATOM 1149 C CA . THR A 1 149 ? 19.609 6.298 -11.452 1.00 94.56 149 THR A CA 1
ATOM 1150 C C . THR A 1 149 ? 18.555 6.635 -10.406 1.00 94.56 149 THR A C 1
ATOM 1152 O O . THR A 1 149 ? 17.881 7.662 -10.517 1.00 94.56 149 THR A O 1
ATOM 1155 N N . LEU A 1 150 ? 18.383 5.757 -9.418 1.00 90.69 150 LEU A N 1
ATOM 1156 C CA . LEU A 1 150 ? 17.385 5.888 -8.362 1.00 90.69 150 LEU A CA 1
ATOM 1157 C C . LEU A 1 150 ? 17.598 7.183 -7.579 1.00 90.69 150 LEU A C 1
ATOM 1159 O O . LEU A 1 150 ? 16.678 7.990 -7.477 1.00 90.69 150 LEU A O 1
ATOM 1163 N N . HIS A 1 151 ? 18.811 7.411 -7.080 1.00 87.38 151 HIS A N 1
ATOM 1164 C CA . HIS A 1 151 ? 19.134 8.610 -6.318 1.00 87.38 151 HIS A CA 1
ATOM 1165 C C . HIS A 1 151 ? 19.096 9.860 -7.202 1.00 87.38 151 HIS A C 1
ATOM 1167 O O . HIS A 1 151 ? 18.544 10.883 -6.811 1.00 87.38 151 HIS A O 1
ATOM 1173 N N . GLY A 1 152 ? 19.592 9.784 -8.439 1.00 86.56 152 GLY A N 1
ATOM 1174 C CA . GLY A 1 152 ? 19.509 10.914 -9.364 1.00 86.56 152 GLY A CA 1
ATOM 1175 C C . GLY A 1 152 ? 18.068 11.342 -9.666 1.00 86.56 152 GLY A C 1
ATOM 1176 O O . GLY A 1 152 ? 17.825 12.509 -9.966 1.00 86.56 152 GLY A O 1
ATOM 1177 N N . ARG A 1 153 ? 17.112 10.406 -9.613 1.00 85.25 153 ARG A N 1
ATOM 1178 C CA . ARG A 1 153 ? 15.715 10.646 -9.993 1.00 85.25 153 ARG A CA 1
ATOM 1179 C C . ARG A 1 153 ? 14.786 10.910 -8.808 1.00 85.25 153 ARG A C 1
ATOM 1181 O O . ARG A 1 153 ? 13.885 11.731 -8.937 1.00 85.25 153 ARG A O 1
ATOM 1188 N N . TYR A 1 154 ? 15.017 10.249 -7.676 1.00 82.25 154 TYR A N 1
ATOM 1189 C CA . TYR A 1 154 ? 14.168 10.298 -6.481 1.00 82.25 154 TYR A CA 1
ATOM 1190 C C . TYR A 1 154 ? 14.966 10.540 -5.190 1.00 82.25 154 TYR A C 1
ATOM 1192 O O . TYR A 1 154 ? 14.490 10.206 -4.114 1.00 82.25 154 TYR A O 1
ATOM 1200 N N . GLY A 1 155 ? 16.177 11.100 -5.260 1.00 69.44 155 GLY A N 1
ATOM 1201 C CA . GLY A 1 155 ? 17.131 11.238 -4.145 1.00 69.44 155 GLY A CA 1
ATOM 1202 C C . GLY A 1 155 ? 16.760 12.230 -3.040 1.00 69.44 155 GLY A C 1
ATOM 1203 O O . GLY A 1 155 ? 17.610 12.993 -2.589 1.00 69.44 155 GLY A O 1
ATOM 1204 N N . HIS A 1 156 ? 15.511 12.224 -2.576 1.00 65.38 156 HIS A N 1
ATOM 1205 C CA . HIS A 1 156 ? 15.101 12.882 -1.333 1.00 65.38 156 HIS A CA 1
ATOM 1206 C C . HIS A 1 156 ? 15.403 12.029 -0.082 1.00 65.38 156 HIS A C 1
ATOM 1208 O O . HIS A 1 156 ? 15.162 12.482 1.035 1.00 65.38 156 HIS A O 1
ATOM 1214 N N . GLY A 1 157 ? 15.981 10.836 -0.262 1.00 67.12 157 GLY A N 1
ATOM 1215 C CA . GLY A 1 157 ? 16.496 9.946 0.780 1.00 67.12 157 GLY A CA 1
ATOM 1216 C C . GLY A 1 157 ? 17.550 8.980 0.226 1.00 67.12 157 GLY A C 1
ATOM 1217 O O . GLY A 1 157 ? 17.921 9.052 -0.953 1.00 67.12 157 GLY A O 1
ATOM 1218 N N . SER A 1 158 ? 18.049 8.074 1.070 1.00 81.31 158 SER A N 1
ATOM 1219 C CA . SER A 1 158 ? 18.851 6.939 0.596 1.00 81.31 158 SER A CA 1
ATOM 1220 C C . SER A 1 158 ? 17.957 5.926 -0.137 1.00 81.31 158 SER A C 1
ATOM 1222 O O . SER A 1 158 ? 16.742 5.923 0.081 1.00 81.31 158 SER A O 1
ATOM 1224 N N . PRO A 1 159 ? 18.512 5.019 -0.964 1.00 85.00 159 PRO A N 1
ATOM 1225 C CA . PRO A 1 159 ? 17.739 3.917 -1.539 1.00 85.00 159 PRO A CA 1
ATOM 1226 C C . PRO A 1 159 ? 16.920 3.136 -0.503 1.00 85.00 159 PRO A C 1
ATOM 1228 O O . PRO A 1 159 ? 15.790 2.744 -0.776 1.00 85.00 159 PRO A O 1
ATOM 1231 N N . ALA A 1 160 ? 17.466 2.959 0.704 1.00 83.44 160 ALA A N 1
ATOM 1232 C CA . ALA A 1 160 ? 16.786 2.286 1.803 1.00 83.44 160 ALA A CA 1
ATOM 1233 C C . ALA A 1 160 ? 15.550 3.043 2.316 1.00 83.44 160 ALA A C 1
ATOM 1235 O O . ALA A 1 160 ? 14.647 2.400 2.844 1.00 83.44 160 ALA A O 1
ATOM 1236 N N . ASP A 1 161 ? 15.517 4.369 2.169 1.00 72.62 161 ASP A N 1
ATOM 1237 C CA . ASP A 1 161 ? 14.423 5.223 2.643 1.00 72.62 161 ASP A CA 1
ATOM 1238 C C . ASP A 1 161 ? 13.308 5.364 1.602 1.00 72.62 161 ASP A C 1
ATOM 1240 O O . ASP A 1 161 ? 12.135 5.426 1.956 1.00 72.62 161 ASP A O 1
ATOM 1244 N N . VAL A 1 162 ? 13.673 5.443 0.318 1.00 77.25 162 VAL A N 1
ATOM 1245 C CA . VAL A 1 162 ? 12.713 5.725 -0.764 1.00 77.25 162 VAL A CA 1
ATOM 1246 C C . VAL A 1 162 ? 12.011 4.471 -1.273 1.00 77.25 162 VAL A C 1
ATOM 1248 O O . VAL A 1 162 ? 10.928 4.564 -1.840 1.00 77.25 162 VAL A O 1
ATOM 1251 N N . ILE A 1 163 ? 12.607 3.291 -1.094 1.00 86.56 163 ILE A N 1
ATOM 1252 C CA . ILE A 1 163 ? 12.022 2.021 -1.526 1.00 86.56 163 ILE A CA 1
ATOM 1253 C C . ILE A 1 163 ? 11.037 1.531 -0.455 1.00 86.56 163 ILE A C 1
ATOM 1255 O O . ILE A 1 163 ? 11.425 1.147 0.645 1.00 86.56 163 ILE A O 1
ATOM 1259 N N . GLN A 1 164 ? 9.756 1.493 -0.809 1.00 81.00 164 GLN A N 1
ATOM 1260 C CA . GLN A 1 164 ? 8.645 1.077 0.052 1.00 81.00 164 GLN A CA 1
ATOM 1261 C C . GLN A 1 164 ? 8.254 -0.391 -0.161 1.00 81.00 164 GLN A C 1
ATOM 1263 O O . GLN A 1 164 ? 7.738 -1.056 0.739 1.00 81.00 164 GLN A O 1
ATOM 1268 N N . GLU A 1 165 ? 8.527 -0.935 -1.344 1.00 85.19 165 GLU A N 1
ATOM 1269 C CA . GLU A 1 165 ? 8.260 -2.336 -1.647 1.00 85.19 165 GLU A CA 1
ATOM 1270 C C . GLU A 1 165 ? 9.243 -2.884 -2.677 1.00 85.19 165 GLU A C 1
ATOM 1272 O O . GLU A 1 165 ? 9.720 -2.144 -3.535 1.00 85.19 165 GLU A O 1
ATOM 1277 N N . VAL A 1 166 ? 9.523 -4.187 -2.624 1.00 95.62 166 VAL A N 1
ATOM 1278 C CA . VAL A 1 166 ? 10.470 -4.852 -3.524 1.00 95.62 166 VAL A CA 1
ATOM 1279 C C . VAL A 1 166 ? 9.917 -6.192 -3.994 1.00 95.62 166 VAL A C 1
ATOM 1281 O O . VAL A 1 166 ? 9.415 -6.977 -3.189 1.00 95.62 166 VAL A O 1
ATOM 1284 N N . ILE A 1 167 ? 10.051 -6.481 -5.288 1.00 95.06 167 ILE A N 1
ATOM 1285 C CA . ILE A 1 167 ? 9.720 -7.761 -5.914 1.00 95.06 167 ILE A CA 1
ATOM 1286 C C . ILE A 1 167 ? 10.899 -8.217 -6.780 1.00 95.06 167 ILE A C 1
ATOM 1288 O O . ILE A 1 167 ? 11.368 -7.479 -7.645 1.00 95.06 167 ILE A O 1
ATOM 1292 N N . TRP A 1 168 ? 11.350 -9.453 -6.577 1.00 97.12 168 TRP A N 1
ATOM 1293 C CA . TRP A 1 168 ? 12.448 -10.061 -7.328 1.00 97.12 168 TRP A CA 1
ATOM 1294 C C . TRP A 1 168 ? 11.906 -10.980 -8.423 1.00 97.12 168 TRP A C 1
ATOM 1296 O O . TRP A 1 168 ? 11.091 -11.872 -8.150 1.00 97.12 168 TRP A O 1
ATOM 1306 N N . PHE A 1 169 ? 12.399 -10.788 -9.646 1.00 96.12 169 PHE A N 1
ATOM 1307 C CA . PHE A 1 169 ? 12.131 -11.654 -10.788 1.00 96.12 169 PHE A CA 1
ATOM 1308 C C . PHE A 1 169 ? 13.432 -12.166 -11.395 1.00 96.12 169 PHE A C 1
ATOM 1310 O O . PHE A 1 169 ? 14.273 -11.368 -11.793 1.00 96.12 169 PHE A O 1
ATOM 1317 N N . GLY A 1 170 ? 13.590 -13.478 -11.548 1.00 94.31 170 GLY A N 1
ATOM 1318 C CA . GLY A 1 170 ? 14.817 -14.050 -12.109 1.00 94.31 170 GLY A CA 1
ATOM 1319 C C . GLY A 1 170 ? 14.605 -15.395 -12.789 1.00 94.31 170 GLY A C 1
ATOM 1320 O O . GLY A 1 170 ? 13.531 -15.983 -12.698 1.00 94.31 170 GLY A O 1
ATOM 1321 N N . GLY A 1 171 ? 15.627 -15.892 -13.488 1.00 88.06 171 GLY A N 1
ATOM 1322 C CA . GLY A 1 171 ? 15.552 -17.166 -14.219 1.00 88.06 171 GLY A CA 1
ATOM 1323 C C . GLY A 1 171 ? 15.605 -18.425 -13.341 1.00 88.06 171 GLY A C 1
ATOM 1324 O O . GLY A 1 171 ? 15.247 -19.509 -13.798 1.00 88.06 171 GLY A O 1
ATOM 1325 N N . GLY A 1 172 ? 16.034 -18.293 -12.083 1.00 80.75 172 GLY A N 1
ATOM 1326 C CA . GLY A 1 172 ? 16.232 -19.399 -11.142 1.00 80.75 172 GLY A CA 1
ATOM 1327 C C . GLY A 1 172 ? 15.786 -19.067 -9.718 1.00 80.75 172 GLY A C 1
ATOM 1328 O O . GLY A 1 172 ? 15.135 -18.049 -9.478 1.00 80.75 172 GLY A O 1
ATOM 1329 N N . THR A 1 173 ? 16.127 -19.935 -8.766 1.00 78.94 173 THR A N 1
ATOM 1330 C CA . THR A 1 173 ? 15.884 -19.701 -7.334 1.00 78.94 173 THR A CA 1
ATOM 1331 C C . THR A 1 173 ? 16.799 -18.590 -6.825 1.00 78.94 173 THR A C 1
ATOM 1333 O O . THR A 1 173 ? 17.979 -18.558 -7.161 1.00 78.94 173 THR A O 1
ATOM 1336 N N . LEU A 1 174 ? 16.254 -17.676 -6.023 1.00 80.50 174 LEU A N 1
ATOM 1337 C CA . LEU A 1 174 ? 17.030 -16.615 -5.392 1.00 80.50 174 LEU A CA 1
ATOM 1338 C C . LEU A 1 174 ? 17.724 -17.157 -4.140 1.00 80.50 174 LEU A C 1
ATOM 1340 O O . LEU A 1 174 ? 17.053 -17.526 -3.175 1.00 80.50 174 LEU A O 1
ATOM 1344 N N . GLU A 1 175 ? 19.053 -17.182 -4.150 1.00 79.38 175 GLU A N 1
ATOM 1345 C CA . GLU A 1 175 ? 19.853 -17.446 -2.956 1.00 79.38 175 GLU A CA 1
ATOM 1346 C C . GLU A 1 175 ? 20.156 -16.119 -2.264 1.00 79.38 175 GLU A C 1
ATOM 1348 O O . GLU A 1 175 ? 20.861 -15.263 -2.797 1.00 79.38 175 GLU A O 1
ATOM 1353 N N . LEU A 1 176 ? 19.563 -15.926 -1.088 1.00 73.62 176 LEU A N 1
ATOM 1354 C CA . LEU A 1 176 ? 19.751 -14.717 -0.300 1.00 73.62 176 LEU A CA 1
ATOM 1355 C C . LEU A 1 176 ? 20.867 -14.905 0.728 1.00 73.62 176 LEU A C 1
ATOM 1357 O O . LEU A 1 176 ? 21.015 -16.008 1.264 1.00 73.62 176 LEU A O 1
ATOM 1361 N N . PRO A 1 177 ? 21.612 -13.835 1.056 1.00 66.81 177 PRO A N 1
ATOM 1362 C CA . PRO A 1 177 ? 22.510 -13.862 2.199 1.00 66.81 177 PRO A CA 1
ATOM 1363 C C . PRO A 1 177 ? 21.714 -14.227 3.459 1.00 66.81 177 PRO A C 1
ATOM 1365 O O . PRO A 1 177 ? 20.605 -13.728 3.674 1.00 66.81 177 PRO A O 1
ATOM 1368 N N . GLN A 1 178 ? 22.258 -15.127 4.283 1.00 52.38 178 GLN A N 1
ATOM 1369 C CA . GLN A 1 178 ? 21.682 -15.399 5.599 1.00 52.38 178 GLN A CA 1
ATOM 1370 C C . GLN A 1 178 ? 21.696 -14.099 6.410 1.00 52.38 178 GLN A C 1
ATOM 1372 O O . GLN A 1 178 ? 22.658 -13.339 6.334 1.00 52.38 178 GLN A O 1
ATOM 1377 N N . ALA A 1 179 ? 20.616 -13.819 7.143 1.00 46.31 179 ALA A N 1
ATOM 1378 C CA . ALA A 1 179 ? 20.510 -12.598 7.929 1.00 46.31 179 ALA A CA 1
ATOM 1379 C C . ALA A 1 179 ? 21.651 -12.541 8.957 1.00 46.31 179 ALA A C 1
ATOM 1381 O O . ALA A 1 179 ? 21.659 -13.301 9.925 1.00 46.31 179 ALA A O 1
ATOM 1382 N N . ASP A 1 180 ? 22.611 -11.644 8.742 1.00 40.59 180 ASP A N 1
ATOM 1383 C CA . ASP A 1 180 ? 23.673 -11.390 9.704 1.00 40.59 180 ASP A CA 1
ATOM 1384 C C . ASP A 1 180 ? 23.065 -10.741 10.955 1.00 40.59 180 ASP A C 1
ATOM 1386 O O . ASP A 1 180 ? 22.740 -9.553 10.969 1.00 40.59 180 ASP A O 1
ATOM 1390 N N . GLU A 1 181 ? 22.978 -11.499 12.051 1.00 40.41 181 GLU A N 1
ATOM 1391 C CA . GLU A 1 181 ? 22.605 -11.019 13.398 1.00 40.41 181 GLU A CA 1
ATOM 1392 C C . GLU A 1 181 ? 23.518 -9.887 13.931 1.00 40.41 181 GLU A C 1
ATOM 1394 O O . GLU A 1 181 ? 23.278 -9.340 15.007 1.00 40.41 181 GLU A O 1
ATOM 1399 N N . LYS A 1 182 ? 24.574 -9.523 13.189 1.00 34.22 182 LYS A N 1
ATOM 1400 C CA . LYS A 1 182 ? 25.608 -8.546 13.559 1.00 34.22 182 LYS A CA 1
ATOM 1401 C C . LYS A 1 182 ? 25.633 -7.261 12.722 1.00 34.22 182 LYS A C 1
ATOM 1403 O O . LYS A 1 182 ? 26.531 -6.451 12.942 1.00 34.22 182 LYS A O 1
ATOM 1408 N N . ALA A 1 183 ? 24.699 -7.044 11.793 1.00 35.00 183 ALA A N 1
ATOM 1409 C CA . ALA A 1 183 ? 24.679 -5.801 11.018 1.00 35.00 183 ALA A CA 1
ATOM 1410 C C . ALA A 1 183 ? 24.445 -4.580 11.936 1.00 35.00 183 ALA A C 1
ATOM 1412 O O . ALA A 1 183 ? 23.418 -4.462 12.607 1.00 35.00 183 ALA A O 1
ATOM 1413 N N . GLU A 1 184 ? 25.432 -3.684 11.989 1.00 31.28 184 GLU A N 1
ATOM 1414 C CA . GLU A 1 184 ? 25.403 -2.456 12.785 1.00 31.28 184 GLU A CA 1
ATOM 1415 C C . GLU A 1 184 ? 24.272 -1.527 12.289 1.00 31.28 184 GLU A C 1
ATOM 1417 O O . GLU A 1 184 ? 24.094 -1.374 11.078 1.00 31.28 184 GLU A O 1
ATOM 1422 N N . PRO A 1 185 ? 23.474 -0.906 13.179 1.00 33.25 185 PRO A N 1
ATOM 1423 C CA . PRO A 1 185 ? 22.354 -0.069 12.762 1.00 33.25 185 PRO A CA 1
ATOM 1424 C C . PRO A 1 185 ? 22.836 1.156 11.973 1.00 33.25 185 PRO A C 1
ATOM 1426 O O . PRO A 1 185 ? 23.676 1.927 12.444 1.00 33.25 185 PRO A O 1
ATOM 1429 N N . ALA A 1 186 ? 22.255 1.353 10.786 1.00 36.12 186 ALA A N 1
ATOM 1430 C CA . ALA A 1 186 ? 22.480 2.529 9.954 1.00 36.12 186 ALA A CA 1
ATOM 1431 C C . ALA A 1 186 ? 22.198 3.827 10.736 1.00 36.12 186 ALA A C 1
ATOM 1433 O O . ALA A 1 186 ? 21.257 3.913 11.533 1.00 36.12 186 ALA A O 1
ATOM 1434 N N . LYS A 1 187 ? 23.039 4.844 10.513 1.00 27.59 187 LYS A N 1
ATOM 1435 C CA . LYS A 1 187 ? 22.917 6.157 11.161 1.00 27.59 187 LYS A CA 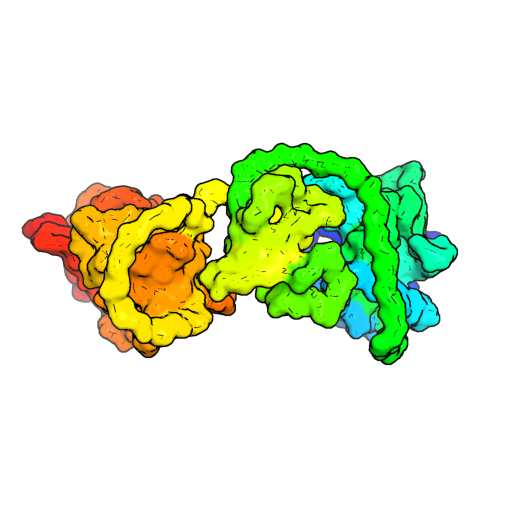1
ATOM 1436 C C . LYS A 1 187 ? 21.571 6.815 10.817 1.00 27.59 187 LYS A C 1
ATOM 1438 O O . LYS A 1 187 ? 21.119 6.696 9.681 1.00 27.59 187 LYS A O 1
ATOM 1443 N N . PRO A 1 188 ? 20.952 7.541 11.768 1.00 26.72 188 PRO A N 1
ATOM 1444 C CA . PRO A 1 188 ? 19.672 8.202 11.545 1.00 26.72 188 PRO A CA 1
ATOM 1445 C C . PRO A 1 188 ? 19.765 9.240 10.408 1.00 26.72 188 PRO A C 1
ATOM 1447 O O . PRO A 1 188 ? 20.781 9.939 10.309 1.00 26.72 188 PRO A O 1
ATOM 1450 N N . PRO A 1 189 ? 18.724 9.354 9.561 1.00 29.38 189 PRO A N 1
ATOM 1451 C CA . PRO A 1 189 ? 18.730 10.226 8.392 1.00 29.38 189 PRO A CA 1
ATOM 1452 C C . PRO A 1 189 ? 18.790 11.712 8.775 1.00 29.38 189 PRO A C 1
ATOM 1454 O O . PRO A 1 189 ? 18.277 12.143 9.810 1.00 29.38 189 PRO A O 1
ATOM 1457 N N . LYS A 1 190 ? 19.433 12.507 7.913 1.00 25.70 190 LYS A N 1
ATOM 1458 C CA . LYS A 1 190 ? 19.534 13.971 8.020 1.00 25.70 190 LYS A CA 1
ATOM 1459 C C . LYS A 1 190 ? 18.264 14.605 7.415 1.00 25.70 190 LYS A C 1
ATOM 1461 O O . LYS A 1 190 ? 17.830 14.141 6.364 1.00 25.70 190 LYS A O 1
ATOM 1466 N N . PRO A 1 191 ? 17.659 15.634 8.036 1.00 24.92 191 PRO A N 1
ATOM 1467 C CA . PRO A 1 191 ? 16.326 16.107 7.653 1.00 24.92 191 PRO A CA 1
ATOM 1468 C C . PRO A 1 191 ? 16.308 16.875 6.317 1.00 24.92 191 PRO A C 1
ATOM 1470 O O . PRO A 1 191 ? 17.157 17.734 6.084 1.00 24.92 191 PRO A O 1
ATOM 1473 N N . SER A 1 192 ? 15.297 16.587 5.486 1.00 28.03 192 SER A N 1
ATOM 1474 C CA . SER A 1 192 ? 14.897 17.310 4.261 1.00 28.03 192 SER A CA 1
ATOM 1475 C C . SER A 1 192 ? 13.498 17.941 4.476 1.00 28.03 192 SER A C 1
ATOM 1477 O O . SER A 1 192 ? 12.778 17.494 5.373 1.00 28.03 192 SER A O 1
ATOM 1479 N N . PRO A 1 193 ? 13.111 19.025 3.775 1.00 28.22 193 PRO A N 1
ATOM 1480 C CA . PRO A 1 193 ? 12.203 20.034 4.324 1.00 28.22 193 PRO A CA 1
ATOM 1481 C C . PRO A 1 193 ? 10.699 19.697 4.248 1.00 28.22 193 PRO A C 1
ATOM 1483 O O . PRO A 1 193 ? 10.137 19.501 3.179 1.00 28.22 193 PRO A O 1
ATOM 1486 N N . ALA A 1 194 ? 10.093 19.719 5.440 1.00 29.55 194 ALA A N 1
ATOM 1487 C CA . ALA A 1 194 ? 8.698 19.922 5.859 1.00 29.55 194 ALA A CA 1
ATOM 1488 C C . ALA A 1 194 ? 7.541 19.882 4.829 1.00 29.55 194 ALA A C 1
ATOM 1490 O O . ALA A 1 194 ? 7.346 20.806 4.038 1.00 29.55 194 ALA A O 1
ATOM 1491 N N . ALA A 1 195 ? 6.632 18.917 5.031 1.00 33.06 195 ALA A N 1
ATOM 1492 C CA . ALA A 1 195 ? 5.211 19.047 4.708 1.00 33.06 195 ALA A CA 1
ATOM 1493 C C . ALA A 1 195 ? 4.552 20.138 5.579 1.00 33.06 195 ALA A C 1
ATOM 1495 O O . ALA A 1 195 ? 4.945 20.355 6.729 1.00 33.06 195 ALA A O 1
ATOM 1496 N N . LYS A 1 196 ? 3.538 20.833 5.042 1.00 32.12 196 LYS A N 1
ATOM 1497 C CA . LYS A 1 196 ? 2.773 21.840 5.798 1.00 32.12 196 LYS A CA 1
ATOM 1498 C C . LYS A 1 196 ? 2.163 21.207 7.060 1.00 32.12 196 LYS A C 1
ATOM 1500 O O . LYS A 1 196 ? 1.546 20.149 6.943 1.00 32.12 196 LYS A O 1
ATOM 1505 N N . PRO A 1 197 ? 2.279 21.857 8.232 1.00 37.16 197 PRO A N 1
ATOM 1506 C CA . PRO A 1 197 ? 1.724 21.337 9.472 1.00 37.16 197 PRO A CA 1
ATOM 1507 C C . PRO A 1 197 ? 0.200 21.254 9.358 1.00 37.16 197 PRO A C 1
ATOM 1509 O O . PRO A 1 197 ? -0.473 22.268 9.157 1.00 37.16 197 PRO A O 1
ATOM 1512 N N . ALA A 1 198 ? -0.337 20.043 9.479 1.00 42.78 198 ALA A N 1
ATOM 1513 C CA . ALA A 1 198 ? -1.736 19.859 9.828 1.00 42.78 198 ALA A CA 1
ATOM 1514 C C . ALA A 1 198 ? -1.911 20.219 11.317 1.00 42.78 198 ALA A C 1
ATOM 1516 O O . ALA A 1 198 ? -0.949 20.166 12.081 1.00 42.78 198 ALA A O 1
ATOM 1517 N N . GLY A 1 199 ? -3.100 20.697 11.689 1.00 53.56 199 GLY A N 1
ATOM 1518 C CA . GLY A 1 199 ? -3.369 21.381 12.958 1.00 53.56 199 GLY A CA 1
ATOM 1519 C C . GLY A 1 199 ? -2.979 20.619 14.232 1.00 53.56 199 GLY A C 1
ATOM 1520 O O . GLY A 1 199 ? -2.615 19.449 14.206 1.00 53.56 199 GLY A O 1
ATOM 1521 N N . LYS A 1 200 ? -3.070 21.318 15.370 1.00 60.66 200 LYS A N 1
ATOM 1522 C CA . LYS A 1 200 ? -2.803 20.794 16.719 1.00 60.66 200 LYS A CA 1
ATOM 1523 C C . LYS A 1 200 ? -3.808 19.693 17.086 1.00 60.66 200 LYS A C 1
ATOM 1525 O O . LYS A 1 200 ? -4.788 19.966 17.770 1.00 60.66 200 LYS A O 1
ATOM 1530 N N . ALA A 1 201 ? -3.601 18.481 16.592 1.00 65.06 201 ALA A N 1
ATOM 1531 C CA . ALA A 1 201 ? -4.413 17.333 16.956 1.00 65.06 201 ALA A CA 1
ATOM 1532 C C . ALA A 1 201 ? -3.740 16.576 18.095 1.00 65.06 201 ALA A C 1
ATOM 1534 O O . ALA A 1 201 ? -2.558 16.247 18.023 1.00 65.06 201 ALA A O 1
ATOM 1535 N N . GLU A 1 202 ? -4.500 16.296 19.149 1.00 79.25 202 GLU A N 1
ATOM 1536 C CA . GLU A 1 202 ? -4.036 15.483 20.280 1.00 79.25 202 GLU A CA 1
ATOM 1537 C C . GLU A 1 202 ? -4.066 13.982 19.961 1.00 79.25 202 GLU A C 1
ATOM 1539 O O . GLU A 1 202 ? -3.492 13.168 20.685 1.00 79.25 202 GLU A O 1
ATOM 1544 N N . VAL A 1 203 ? -4.733 13.619 18.865 1.00 80.06 203 VAL A N 1
ATOM 1545 C CA . VAL A 1 203 ? -5.063 12.252 18.480 1.00 80.06 203 VAL A CA 1
ATOM 1546 C C . VAL A 1 203 ? -4.724 12.058 17.016 1.00 80.06 203 VAL A C 1
ATOM 1548 O O . VAL A 1 203 ? -5.018 12.902 16.164 1.00 80.06 203 VAL A O 1
ATOM 1551 N N . VAL A 1 204 ? -4.126 10.912 16.720 1.00 81.75 204 VAL A N 1
ATOM 1552 C CA . VAL A 1 204 ? -3.764 10.528 15.363 1.00 81.75 204 VAL A CA 1
ATOM 1553 C C . VAL A 1 204 ? -4.228 9.114 15.047 1.00 81.75 204 VAL A C 1
ATOM 1555 O O . VAL A 1 204 ? -4.336 8.266 15.927 1.00 81.75 204 VAL A O 1
ATOM 1558 N N . THR A 1 205 ? -4.511 8.855 13.776 1.00 71.62 205 THR A N 1
ATOM 1559 C CA . THR A 1 205 ? -4.928 7.539 13.279 1.00 71.62 205 THR A CA 1
ATOM 1560 C C . THR A 1 205 ? -3.831 6.942 12.413 1.00 71.62 205 THR A C 1
ATOM 1562 O O . THR A 1 205 ? -3.279 7.640 11.569 1.00 71.62 205 THR A O 1
ATOM 1565 N N . ALA A 1 206 ? -3.519 5.659 12.599 1.00 64.69 206 ALA A N 1
ATOM 1566 C CA . ALA A 1 206 ? -2.592 4.931 11.741 1.00 64.69 206 ALA A CA 1
ATOM 1567 C C . ALA A 1 206 ? -3.147 4.792 10.314 1.00 64.69 206 ALA A C 1
ATOM 1569 O O . ALA A 1 206 ? -4.213 4.211 10.092 1.00 64.69 206 ALA A O 1
ATOM 1570 N N . ASN A 1 207 ? -2.390 5.279 9.333 1.00 53.88 207 ASN A N 1
ATOM 1571 C CA . ASN A 1 207 ? -2.781 5.286 7.919 1.00 53.88 207 ASN A CA 1
ATOM 1572 C C . ASN A 1 207 ? -2.362 4.018 7.172 1.00 53.88 207 ASN A C 1
ATOM 1574 O O . ASN A 1 207 ? -2.853 3.738 6.076 1.00 53.88 207 ASN A O 1
ATOM 1578 N N . VAL A 1 208 ? -1.445 3.255 7.761 1.00 44.72 208 VAL A N 1
ATOM 1579 C CA . VAL A 1 208 ? -0.857 2.048 7.183 1.00 44.72 208 VAL A CA 1
ATOM 1580 C C . VAL A 1 208 ? -1.185 0.842 8.044 1.00 44.72 208 VAL A C 1
ATOM 1582 O O . VAL A 1 208 ? -1.372 0.953 9.254 1.00 44.72 208 VAL A O 1
ATOM 1585 N N . GLU A 1 209 ? -1.250 -0.320 7.403 1.00 48.28 209 GLU A N 1
ATOM 1586 C CA . GLU A 1 209 ? -1.368 -1.574 8.135 1.00 48.28 209 GLU A CA 1
ATOM 1587 C C . GLU A 1 209 ? 0.006 -1.942 8.694 1.00 48.28 209 GLU A C 1
ATOM 1589 O O . GLU A 1 209 ? 1.029 -1.806 8.023 1.00 48.28 209 GLU A O 1
ATOM 1594 N N . GLY A 1 210 ? 0.051 -2.408 9.935 1.00 47.00 210 GLY A N 1
ATOM 1595 C CA . GLY A 1 210 ? 1.287 -2.871 10.542 1.00 47.00 210 GLY A CA 1
ATOM 1596 C C . GLY A 1 210 ? 2.280 -1.782 10.959 1.00 47.00 210 GLY A C 1
ATOM 1597 O O . GLY A 1 210 ? 3.484 -2.061 11.018 1.00 47.00 210 GLY A O 1
ATOM 1598 N N . LEU A 1 211 ? 1.809 -0.570 11.268 1.00 64.00 211 LEU A N 1
ATOM 1599 C CA . LEU A 1 211 ? 2.632 0.505 11.825 1.00 64.00 211 LEU A CA 1
ATOM 1600 C C . LEU A 1 211 ? 3.329 0.029 13.110 1.00 64.00 211 LEU A C 1
ATOM 1602 O O . LEU A 1 211 ? 2.700 -0.510 14.014 1.00 64.00 211 LEU A O 1
ATOM 1606 N N . LYS A 1 212 ? 4.646 0.211 13.218 1.00 73.81 212 LYS A N 1
ATOM 1607 C CA . LYS A 1 212 ? 5.411 -0.250 14.387 1.00 73.81 212 LYS A CA 1
ATOM 1608 C C . LYS A 1 212 ? 5.490 0.843 15.453 1.00 73.81 212 LYS A C 1
ATOM 1610 O O . LYS A 1 212 ? 6.142 1.860 15.226 1.00 73.81 212 LYS A O 1
ATOM 1615 N N . MET A 1 213 ? 4.905 0.591 16.622 1.00 74.44 213 MET A N 1
ATOM 1616 C CA . MET A 1 213 ? 5.158 1.350 17.849 1.00 74.44 213 MET A CA 1
ATOM 1617 C C . MET A 1 213 ? 6.443 0.837 18.502 1.00 74.44 213 MET A C 1
ATOM 1619 O O . MET A 1 213 ? 6.677 -0.374 18.557 1.00 74.44 213 MET A O 1
ATOM 1623 N N . ARG A 1 214 ? 7.309 1.744 18.963 1.00 78.94 214 ARG A N 1
ATOM 1624 C CA . ARG A 1 214 ? 8.681 1.421 19.383 1.00 78.94 214 ARG A CA 1
ATOM 1625 C C . ARG A 1 214 ? 9.041 1.967 20.761 1.00 78.94 214 ARG A C 1
ATOM 1627 O O . ARG A 1 214 ? 8.510 2.985 21.169 1.00 78.94 214 ARG A O 1
ATOM 1634 N N . ARG A 1 215 ? 9.987 1.343 21.473 1.00 71.50 215 ARG A N 1
ATOM 1635 C CA . ARG A 1 215 ? 10.397 1.796 22.825 1.00 71.50 215 ARG A CA 1
ATOM 1636 C C . ARG A 1 215 ? 11.182 3.104 22.788 1.00 71.50 215 ARG A C 1
ATOM 1638 O O . ARG A 1 215 ? 11.173 3.871 23.738 1.00 71.50 215 ARG A O 1
ATOM 1645 N N . GLN A 1 216 ? 11.899 3.328 21.693 1.00 68.88 216 GLN A N 1
ATOM 1646 C CA . GLN A 1 216 ? 12.682 4.531 21.421 1.00 68.88 216 GLN A CA 1
ATOM 1647 C C . GLN A 1 216 ? 12.356 5.052 20.013 1.00 68.88 216 GLN A C 1
ATOM 1649 O O . GLN A 1 216 ? 12.020 4.234 19.149 1.00 68.88 216 GLN A O 1
ATOM 1654 N N . PRO A 1 217 ? 12.523 6.357 19.733 1.00 72.94 217 PRO A N 1
ATOM 1655 C CA . PRO A 1 217 ? 12.298 6.960 18.416 1.00 72.94 217 PRO A CA 1
ATOM 1656 C C . PRO A 1 217 ? 13.436 6.624 17.431 1.00 72.94 217 PRO A C 1
ATOM 1658 O O . PRO A 1 217 ? 14.147 7.489 16.926 1.00 72.94 217 PRO A O 1
ATOM 1661 N N . LYS A 1 218 ? 13.668 5.327 17.209 1.00 60.91 218 LYS A N 1
ATOM 1662 C CA . LYS A 1 218 ? 14.695 4.785 16.315 1.00 60.91 218 LYS A CA 1
ATOM 1663 C C . LYS A 1 218 ? 14.198 3.518 15.633 1.00 60.91 218 LYS A C 1
ATOM 1665 O O . LYS A 1 218 ? 13.468 2.717 16.224 1.00 60.91 218 LYS A O 1
ATOM 1670 N N . ILE A 1 219 ? 14.641 3.286 14.406 1.00 48.62 219 ILE A N 1
ATOM 1671 C CA . ILE A 1 219 ? 14.238 2.108 13.641 1.00 48.62 219 ILE A CA 1
ATOM 1672 C C . ILE A 1 219 ? 15.197 0.954 13.952 1.00 48.62 219 ILE A C 1
ATOM 1674 O O . ILE A 1 219 ? 16.344 0.959 13.527 1.00 48.62 219 ILE A O 1
ATOM 1678 N N . ALA A 1 220 ? 14.730 -0.022 14.733 1.00 46.38 220 ALA A N 1
ATOM 1679 C CA . ALA A 1 220 ? 15.447 -1.267 15.021 1.00 46.38 220 ALA A CA 1
ATOM 1680 C C . ALA A 1 220 ? 14.449 -2.390 15.340 1.00 46.38 220 ALA A C 1
ATOM 1682 O O . ALA A 1 220 ? 13.432 -2.142 15.996 1.00 46.38 220 ALA A O 1
ATOM 1683 N N . ALA A 1 221 ? 14.722 -3.619 14.892 1.00 42.50 221 ALA A N 1
ATOM 1684 C CA . ALA A 1 221 ? 13.831 -4.766 15.105 1.00 42.50 221 ALA A CA 1
ATOM 1685 C C . ALA A 1 221 ? 13.636 -5.082 16.599 1.00 42.50 221 ALA A C 1
ATOM 1687 O O . ALA A 1 221 ? 12.510 -5.248 17.057 1.00 42.50 221 ALA A O 1
ATOM 1688 N N . SER A 1 222 ? 14.717 -5.024 17.383 1.00 52.28 222 SER A N 1
ATOM 1689 C CA . SER A 1 222 ? 14.707 -5.195 18.845 1.00 52.28 222 SER A CA 1
ATOM 1690 C C . SER A 1 222 ? 13.981 -4.079 19.611 1.00 52.28 222 SER A C 1
ATOM 1692 O O . SER A 1 222 ? 13.799 -4.172 20.822 1.00 52.28 222 SER A O 1
ATOM 1694 N N . ASN A 1 223 ? 13.576 -3.011 18.921 1.00 55.22 223 ASN A N 1
ATOM 1695 C CA . ASN A 1 223 ? 12.971 -1.819 19.507 1.00 55.22 223 ASN A CA 1
ATOM 1696 C C . ASN A 1 223 ? 11.445 -1.764 19.311 1.00 55.22 223 ASN A C 1
ATOM 1698 O O . ASN A 1 223 ? 10.828 -0.765 19.666 1.00 55.22 223 ASN A O 1
ATOM 1702 N N . ILE A 1 224 ? 10.827 -2.790 18.721 1.00 56.19 224 ILE A N 1
ATOM 1703 C CA . ILE A 1 224 ? 9.377 -2.837 18.486 1.00 56.19 224 ILE A CA 1
ATOM 1704 C C . ILE A 1 224 ? 8.661 -3.214 19.790 1.00 56.19 224 ILE A C 1
ATOM 1706 O O . ILE A 1 224 ? 8.976 -4.226 20.410 1.00 56.19 224 ILE A O 1
ATOM 1710 N N . VAL A 1 225 ? 7.699 -2.387 20.196 1.00 65.44 225 VAL A N 1
ATOM 1711 C CA . VAL A 1 225 ? 6.744 -2.668 21.282 1.00 65.44 225 VAL A CA 1
ATOM 1712 C C . VAL A 1 225 ? 5.545 -3.402 20.711 1.00 65.44 225 VAL A C 1
ATOM 1714 O O . VAL A 1 225 ? 5.153 -4.442 21.228 1.00 65.44 225 VAL A O 1
ATOM 1717 N N . LYS A 1 226 ? 4.992 -2.868 19.618 1.00 67.00 226 LYS A N 1
ATOM 1718 C CA . LYS A 1 226 ? 3.713 -3.310 19.075 1.00 67.00 226 LYS A CA 1
ATOM 1719 C C . LYS A 1 226 ? 3.609 -3.045 17.584 1.00 67.00 226 LYS A C 1
ATOM 1721 O O . LYS A 1 226 ? 4.247 -2.137 17.048 1.00 67.00 226 LYS A O 1
ATOM 1726 N N . GLN A 1 227 ? 2.797 -3.852 16.918 1.00 58.84 227 GLN A N 1
ATOM 1727 C CA . GLN A 1 227 ? 2.366 -3.622 15.550 1.00 58.84 227 GLN A CA 1
ATOM 1728 C C . GLN A 1 227 ? 0.901 -3.192 15.573 1.00 58.84 227 GLN A C 1
ATOM 1730 O O . GLN A 1 227 ? 0.059 -3.902 16.108 1.00 58.84 227 GLN A O 1
ATOM 1735 N N . LEU A 1 228 ? 0.633 -2.026 15.006 1.00 58.53 228 LEU A N 1
ATOM 1736 C CA . LEU A 1 228 ? -0.667 -1.380 14.947 1.00 58.53 228 LEU A CA 1
ATOM 1737 C C . LEU A 1 228 ? -1.276 -1.617 13.564 1.00 58.53 228 LEU A C 1
ATOM 1739 O O . LEU A 1 228 ? -0.590 -1.486 12.549 1.00 58.53 228 LEU A O 1
ATOM 1743 N N . SER A 1 229 ? -2.550 -1.969 13.516 1.00 48.78 229 SER A N 1
ATOM 1744 C CA . SER A 1 229 ? -3.334 -2.025 12.289 1.00 48.78 229 SER A CA 1
ATOM 1745 C C . SER A 1 229 ? -3.694 -0.628 11.794 1.00 48.78 229 SER A C 1
ATOM 1747 O O . SER A 1 229 ? -3.706 0.358 12.539 1.00 48.78 229 SER A O 1
ATOM 1749 N N . ARG A 1 230 ? -4.048 -0.556 10.512 1.00 47.50 230 ARG A N 1
ATOM 1750 C CA . ARG A 1 230 ? -4.653 0.630 9.921 1.00 47.50 230 ARG A CA 1
ATOM 1751 C C . ARG A 1 230 ? -5.913 0.975 10.714 1.00 47.50 230 ARG A C 1
ATOM 1753 O O . ARG A 1 230 ? -6.640 0.085 11.144 1.00 47.50 230 ARG A O 1
ATOM 1760 N N . SER A 1 231 ? -6.172 2.267 10.882 1.00 53.69 231 SER A N 1
ATOM 1761 C CA . SER A 1 231 ? -7.255 2.816 11.702 1.00 53.69 231 SER A CA 1
ATOM 1762 C C . SER A 1 231 ? -7.059 2.743 13.221 1.00 53.69 231 SER A C 1
ATOM 1764 O O . SER A 1 231 ? -7.938 3.237 13.927 1.00 53.69 231 SER A O 1
ATOM 1766 N N . ASN A 1 232 ? -5.976 2.154 13.750 1.00 68.00 232 ASN A N 1
ATOM 1767 C CA . ASN A 1 232 ? -5.715 2.270 15.186 1.00 68.00 232 ASN A CA 1
ATOM 1768 C C . ASN A 1 232 ? -5.501 3.740 15.548 1.00 68.00 232 ASN A C 1
ATOM 1770 O O . ASN A 1 232 ? -4.757 4.456 14.868 1.00 68.00 232 ASN A O 1
ATOM 1774 N N . LYS A 1 233 ? -6.153 4.175 16.624 1.00 78.50 233 LYS A N 1
ATOM 1775 C CA . LYS A 1 233 ? -6.056 5.543 17.128 1.00 78.50 233 LYS A CA 1
ATOM 1776 C C . LYS A 1 233 ? -5.033 5.610 18.252 1.00 78.50 233 LYS A C 1
ATOM 1778 O O . LYS A 1 233 ? -4.929 4.701 19.073 1.00 78.50 233 LYS A O 1
ATOM 1783 N N . LEU A 1 234 ? -4.272 6.693 18.270 1.00 84.50 234 LEU A N 1
ATOM 1784 C CA . LEU A 1 234 ? -3.158 6.909 19.177 1.00 84.50 234 LEU A CA 1
ATOM 1785 C C . LEU A 1 234 ? -3.258 8.310 19.769 1.00 84.50 234 LEU A C 1
ATOM 1787 O O . LEU A 1 234 ? -3.408 9.288 19.032 1.00 84.50 234 LEU A O 1
ATOM 1791 N N . LYS A 1 235 ? -3.118 8.413 21.088 1.00 86.62 235 LYS A N 1
ATOM 1792 C CA . LYS A 1 235 ? -2.984 9.700 21.770 1.00 86.62 235 LYS A CA 1
ATOM 1793 C C . LYS A 1 235 ? -1.549 10.171 21.707 1.00 86.62 235 LYS A C 1
ATOM 1795 O O . LYS A 1 235 ? -0.665 9.412 22.085 1.00 86.62 235 LYS A O 1
ATOM 1800 N N . ILE A 1 236 ? -1.322 11.423 21.331 1.00 89.12 236 ILE A N 1
ATOM 1801 C CA . ILE A 1 236 ? -0.021 12.074 21.477 1.00 89.12 236 ILE A CA 1
ATOM 1802 C C . ILE A 1 236 ? 0.172 12.466 22.946 1.00 89.12 236 ILE A C 1
ATOM 1804 O O . ILE A 1 236 ? -0.639 13.197 23.514 1.00 89.12 236 ILE A O 1
ATOM 1808 N N . LEU A 1 237 ? 1.244 11.974 23.567 1.00 85.81 237 LEU A N 1
ATOM 1809 C CA . LEU A 1 237 ? 1.551 12.227 24.977 1.00 85.81 237 LEU A CA 1
ATOM 1810 C C . LEU A 1 237 ? 2.300 13.546 25.187 1.00 85.81 237 LEU A C 1
ATOM 1812 O O . LEU A 1 237 ? 2.050 14.243 26.169 1.00 85.81 237 LEU A O 1
ATOM 1816 N N . ASP A 1 238 ? 3.177 13.910 24.251 1.00 84.38 238 ASP A N 1
ATOM 1817 C CA . ASP A 1 238 ? 3.990 15.120 24.334 1.00 84.38 238 ASP A CA 1
ATOM 1818 C C . ASP A 1 238 ? 3.397 16.234 23.460 1.00 84.38 238 ASP A C 1
ATOM 1820 O O . ASP A 1 238 ? 3.325 16.121 22.240 1.00 84.38 238 ASP A O 1
ATOM 1824 N N . ALA A 1 239 ? 3.009 17.366 24.056 1.00 82.06 239 ALA A N 1
ATOM 1825 C CA . ALA A 1 239 ? 2.363 18.465 23.323 1.00 82.06 239 ALA A CA 1
ATOM 1826 C C . ALA A 1 239 ? 3.214 19.023 22.160 1.00 82.06 239 ALA A C 1
ATOM 1828 O O . ALA A 1 239 ? 2.680 19.494 21.157 1.00 82.06 239 ALA A O 1
ATOM 1829 N N . VAL A 1 240 ? 4.547 18.942 22.268 1.00 84.50 240 VAL A N 1
ATOM 1830 C CA . VAL A 1 240 ? 5.480 19.334 21.195 1.00 84.50 240 VAL A CA 1
ATOM 1831 C C . VAL A 1 240 ? 5.304 18.452 19.952 1.00 84.50 240 VAL A C 1
ATOM 1833 O O . VAL A 1 240 ? 5.465 18.930 18.825 1.00 84.50 240 VAL A O 1
ATOM 1836 N N . ASP A 1 241 ? 4.923 17.189 20.134 1.00 87.12 241 ASP A N 1
ATOM 1837 C CA . ASP A 1 241 ? 4.793 16.208 19.060 1.00 87.12 241 ASP A CA 1
ATOM 1838 C C . ASP A 1 241 ? 3.554 16.444 18.195 1.00 87.12 241 ASP A C 1
ATOM 1840 O O . ASP A 1 241 ? 3.557 16.086 17.022 1.00 87.12 241 ASP A O 1
ATOM 1844 N N . GLN A 1 242 ? 2.544 17.160 18.693 1.00 84.12 242 GLN A N 1
ATOM 1845 C CA . GLN A 1 242 ? 1.378 17.551 17.889 1.00 84.12 242 GLN A CA 1
ATOM 1846 C C . GLN A 1 242 ? 1.784 18.347 16.642 1.00 84.12 242 GLN A C 1
ATOM 1848 O O . GLN A 1 242 ? 1.169 18.230 15.588 1.00 84.12 242 GLN A O 1
ATOM 1853 N N . THR A 1 243 ? 2.865 19.129 16.733 1.00 82.94 243 THR A N 1
ATOM 1854 C CA . THR A 1 243 ? 3.388 19.872 15.579 1.00 82.94 243 THR A CA 1
ATOM 1855 C C . THR A 1 243 ? 4.094 18.976 14.566 1.00 82.94 243 THR A C 1
ATOM 1857 O O . THR A 1 243 ? 4.208 19.363 13.407 1.00 82.94 243 THR A O 1
ATOM 1860 N N . LYS A 1 244 ? 4.553 17.791 14.986 1.00 82.69 244 LYS A N 1
ATOM 1861 C CA . LYS A 1 244 ? 5.333 16.837 14.190 1.00 82.69 244 LYS A CA 1
ATOM 1862 C C . LYS A 1 244 ? 4.465 15.919 13.333 1.00 82.69 244 LYS A C 1
ATOM 1864 O O . LYS A 1 244 ? 5.010 15.217 12.489 1.00 82.69 244 LYS A O 1
ATOM 1869 N N . VAL A 1 245 ? 3.148 15.898 13.538 1.00 78.19 245 VAL A N 1
ATOM 1870 C CA . VAL A 1 245 ? 2.227 15.009 12.816 1.00 78.19 245 VAL A CA 1
ATOM 1871 C C . VAL A 1 245 ? 2.357 15.205 11.304 1.00 78.19 245 VAL A C 1
ATOM 1873 O O . VAL A 1 245 ? 2.376 16.330 10.807 1.00 78.19 245 VAL A O 1
ATOM 1876 N N . GLY A 1 246 ? 2.489 14.100 10.572 1.00 59.97 246 GLY A N 1
ATOM 1877 C CA . GLY A 1 246 ? 2.733 14.088 9.131 1.00 59.97 246 GLY A CA 1
ATOM 1878 C C . GLY A 1 246 ? 4.175 14.406 8.715 1.00 59.97 246 GLY A C 1
ATOM 1879 O O . GLY A 1 246 ? 4.495 14.287 7.536 1.00 59.97 246 GLY A O 1
ATOM 1880 N N . GLN A 1 247 ? 5.068 14.797 9.634 1.00 62.28 247 GLN A N 1
ATOM 1881 C CA . GLN A 1 247 ? 6.450 15.139 9.289 1.00 62.28 247 GLN A CA 1
ATOM 1882 C C . GLN A 1 247 ? 7.344 13.895 9.209 1.00 62.28 247 GLN A C 1
ATOM 1884 O O . GLN A 1 247 ? 7.435 13.101 10.147 1.00 62.28 247 GLN A O 1
ATOM 1889 N N . HIS A 1 248 ? 8.079 13.758 8.106 1.00 52.91 248 HIS A N 1
ATOM 1890 C CA . HIS A 1 248 ? 9.053 12.683 7.921 1.00 52.91 248 HIS A CA 1
ATOM 1891 C C . HIS A 1 248 ? 10.238 12.796 8.886 1.00 52.91 248 HIS A C 1
ATOM 1893 O O . HIS A 1 248 ? 10.689 13.886 9.242 1.00 52.91 248 HIS A O 1
ATOM 1899 N N . GLY A 1 249 ? 10.744 11.644 9.330 1.00 50.91 249 GLY A N 1
ATOM 1900 C CA . GLY A 1 249 ? 11.860 11.546 10.277 1.00 50.91 249 GLY A CA 1
ATOM 1901 C C . GLY A 1 249 ? 11.524 11.983 11.707 1.00 50.91 249 GLY A C 1
ATOM 1902 O O . GLY A 1 249 ? 12.339 11.788 12.609 1.00 50.91 249 GLY A O 1
ATOM 1903 N N . GLN A 1 250 ? 10.330 12.534 11.937 1.00 77.06 250 GLN A N 1
ATOM 1904 C CA . GLN A 1 250 ? 9.848 12.878 13.263 1.00 77.06 250 GLN A CA 1
ATOM 1905 C C . GLN A 1 250 ? 9.110 11.706 13.901 1.00 77.06 250 GLN A C 1
ATOM 1907 O O . GLN A 1 250 ? 8.492 10.874 13.234 1.00 77.06 250 GLN A O 1
ATOM 1912 N N . TRP A 1 251 ? 9.168 11.671 15.223 1.00 82.62 251 TRP A N 1
ATOM 1913 C CA . TRP A 1 251 ? 8.514 10.658 16.031 1.00 82.62 251 TRP A CA 1
ATOM 1914 C C . TRP A 1 251 ? 7.508 11.317 16.952 1.00 82.62 251 TRP A C 1
ATOM 1916 O O . TRP A 1 251 ? 7.752 12.422 17.441 1.00 82.62 251 TRP A O 1
ATOM 1926 N N . LEU A 1 252 ? 6.406 10.611 17.171 1.00 87.69 252 LEU A N 1
ATOM 1927 C CA . LEU A 1 252 ? 5.385 10.968 18.139 1.00 87.69 252 LEU A CA 1
ATOM 1928 C C . LEU A 1 252 ? 5.474 9.989 19.296 1.00 87.69 252 LEU A C 1
ATOM 1930 O O . LEU A 1 252 ? 5.382 8.779 19.076 1.00 87.69 252 LEU A O 1
ATOM 1934 N N . HIS A 1 253 ? 5.639 10.505 20.504 1.00 91.31 253 HIS A N 1
ATOM 1935 C CA . HIS A 1 253 ? 5.405 9.751 21.717 1.00 91.31 253 HIS A CA 1
ATOM 1936 C C . HIS A 1 253 ? 3.900 9.587 21.900 1.00 91.31 253 HIS A C 1
ATOM 1938 O O . HIS A 1 253 ? 3.157 10.568 21.995 1.00 91.31 253 HIS A O 1
ATOM 1944 N N . VAL A 1 254 ? 3.447 8.341 21.885 1.00 91.31 254 VAL A N 1
ATOM 1945 C CA . VAL A 1 254 ? 2.037 7.994 21.814 1.00 91.31 254 VAL A CA 1
ATOM 1946 C C . VAL A 1 254 ? 1.652 6.911 22.805 1.00 91.31 254 VAL A C 1
ATOM 1948 O O . VAL A 1 254 ? 2.492 6.119 23.232 1.00 91.31 254 VAL A O 1
ATOM 1951 N N . ARG A 1 255 ? 0.356 6.850 23.106 1.00 85.69 255 ARG A N 1
ATOM 1952 C CA . ARG A 1 255 ? -0.285 5.747 23.823 1.00 85.69 255 ARG A CA 1
ATOM 1953 C C . ARG A 1 255 ? -1.481 5.226 23.036 1.00 85.69 255 ARG A C 1
ATOM 1955 O O . ARG A 1 255 ? -2.207 6.026 22.441 1.00 85.69 255 ARG A O 1
ATOM 1962 N N . ASP A 1 256 ? -1.691 3.917 23.040 1.00 78.88 256 ASP A N 1
ATOM 1963 C CA . ASP A 1 256 ? -2.901 3.307 22.479 1.00 78.88 256 ASP A CA 1
ATOM 1964 C C . ASP A 1 256 ? -4.007 3.068 23.526 1.00 78.88 256 ASP A C 1
ATOM 1966 O O . ASP A 1 256 ? -3.886 3.449 24.692 1.00 78.88 256 ASP A O 1
ATOM 1970 N N . ILE A 1 257 ? -5.117 2.463 23.090 1.00 70.56 257 ILE A N 1
ATOM 1971 C CA . ILE A 1 257 ? -6.289 2.187 23.933 1.00 70.56 257 ILE A CA 1
ATOM 1972 C C . ILE A 1 257 ? -6.034 1.113 25.002 1.00 70.56 257 ILE A C 1
ATOM 1974 O O . ILE A 1 257 ? -6.680 1.120 26.047 1.00 70.56 257 ILE A O 1
ATOM 1978 N N . GLU A 1 258 ? -5.081 0.205 24.770 1.00 65.12 258 GLU A N 1
ATOM 1979 C CA . GLU A 1 258 ? -4.698 -0.831 25.737 1.00 65.12 258 GLU A CA 1
ATOM 1980 C C . GLU A 1 258 ? -3.754 -0.273 26.817 1.00 65.12 258 GLU A C 1
ATOM 1982 O O . GLU A 1 258 ? -3.480 -0.942 27.815 1.00 65.12 258 GLU A O 1
ATOM 1987 N N . GLY A 1 259 ? -3.301 0.975 26.652 1.00 70.12 259 GLY A N 1
ATOM 1988 C CA . GLY A 1 259 ? -2.398 1.666 27.562 1.00 70.12 259 GLY A CA 1
ATOM 1989 C C . GLY A 1 259 ? -0.920 1.476 27.223 1.00 70.12 259 GLY A C 1
ATOM 1990 O O . GLY A 1 259 ? -0.077 1.948 27.986 1.00 70.12 259 GLY A O 1
ATOM 1991 N N . ASP A 1 260 ? -0.595 0.831 26.097 1.00 74.44 260 ASP A N 1
ATOM 1992 C CA . ASP A 1 260 ? 0.787 0.663 25.656 1.00 74.44 260 ASP A CA 1
ATOM 1993 C C . ASP A 1 260 ? 1.342 2.000 25.157 1.00 74.44 260 ASP A C 1
ATOM 1995 O O . ASP A 1 260 ? 0.720 2.694 24.349 1.00 74.44 260 ASP A O 1
ATOM 1999 N N . GLU A 1 261 ? 2.538 2.349 25.630 1.00 87.12 261 GLU A N 1
ATOM 2000 C CA . GLU A 1 261 ? 3.250 3.567 25.252 1.00 87.12 261 GLU A CA 1
ATOM 2001 C C . GLU A 1 261 ? 4.451 3.269 24.360 1.00 87.12 261 GLU A C 1
ATOM 2003 O O . GLU A 1 261 ? 5.165 2.272 24.517 1.00 87.12 261 GLU A O 1
ATOM 2008 N N . GLY A 1 262 ? 4.726 4.190 23.445 1.00 82.75 262 GLY A N 1
ATOM 2009 C CA . GLY A 1 262 ? 5.930 4.145 22.640 1.00 82.75 262 GLY A CA 1
ATOM 2010 C C . GLY A 1 262 ? 5.981 5.253 21.606 1.00 82.75 262 GLY A C 1
ATOM 2011 O O . GLY A 1 262 ? 5.241 6.225 21.651 1.00 82.75 262 GLY A O 1
ATOM 2012 N N . TYR A 1 263 ? 6.880 5.101 20.648 1.00 86.69 263 TYR A N 1
ATOM 2013 C CA . TYR A 1 263 ? 7.131 6.065 19.595 1.00 86.69 263 TYR A CA 1
ATOM 2014 C C . TYR A 1 263 ? 6.667 5.506 18.256 1.00 86.69 263 TYR A C 1
ATOM 2016 O O . TYR A 1 263 ? 7.047 4.393 17.878 1.00 86.69 263 TYR A O 1
ATOM 2024 N N . VAL A 1 264 ? 5.888 6.294 17.520 1.00 80.69 264 VAL A N 1
ATOM 2025 C CA . VAL A 1 264 ? 5.506 6.008 16.130 1.00 80.69 264 VAL A CA 1
ATOM 2026 C C . VAL A 1 264 ? 6.078 7.060 15.191 1.00 80.69 264 VAL A C 1
ATOM 2028 O O . VAL A 1 264 ? 6.287 8.213 15.566 1.00 80.69 264 VAL A O 1
ATOM 2031 N N . ALA A 1 265 ? 6.340 6.644 13.959 1.00 69.81 265 ALA A N 1
ATOM 2032 C CA . ALA A 1 265 ? 6.738 7.531 12.880 1.00 69.81 265 ALA A CA 1
ATOM 2033 C C . ALA A 1 265 ? 5.595 8.500 12.545 1.00 69.81 265 ALA A C 1
ATOM 2035 O O . ALA A 1 265 ? 4.493 8.069 12.201 1.00 69.81 265 ALA A O 1
ATOM 2036 N N . ALA A 1 266 ? 5.855 9.803 12.637 1.00 73.50 266 ALA A N 1
ATOM 2037 C CA . ALA A 1 266 ? 4.814 10.820 12.534 1.00 73.50 266 ALA A CA 1
ATOM 2038 C C . ALA A 1 266 ? 4.176 10.913 11.137 1.00 73.50 266 ALA A C 1
ATOM 2040 O O . ALA A 1 266 ? 3.053 11.389 11.011 1.00 73.50 266 ALA A O 1
ATOM 2041 N N . TRP A 1 267 ? 4.859 10.435 10.095 1.00 69.19 267 TRP A N 1
ATOM 2042 C CA . TRP A 1 267 ? 4.373 10.442 8.712 1.00 69.19 267 TRP A CA 1
ATOM 2043 C C . TRP A 1 267 ? 3.401 9.297 8.378 1.00 69.19 267 TRP A C 1
ATOM 2045 O O . TRP A 1 267 ? 2.728 9.347 7.353 1.00 69.19 267 TRP A O 1
ATOM 2055 N N . TYR A 1 268 ? 3.256 8.294 9.252 1.00 62.47 268 TYR A N 1
ATOM 2056 C CA . TYR A 1 268 ? 2.294 7.196 9.067 1.00 62.47 268 TYR A CA 1
ATOM 2057 C C . TYR A 1 268 ? 0.966 7.393 9.775 1.00 62.47 268 TYR A C 1
ATOM 2059 O O . TYR A 1 268 ? 0.155 6.466 9.851 1.00 62.47 268 TYR A O 1
ATOM 2067 N N . VAL A 1 269 ? 0.733 8.595 10.285 1.00 69.19 269 VAL A N 1
ATOM 2068 C CA . VAL A 1 269 ? -0.474 8.909 11.024 1.00 69.19 269 VAL A CA 1
ATOM 2069 C C . VAL A 1 269 ? -1.066 10.229 10.548 1.00 69.19 269 VAL A C 1
ATOM 2071 O O . VAL A 1 269 ? -0.336 11.149 10.183 1.00 69.19 269 VAL A O 1
ATOM 2074 N N . THR A 1 270 ? -2.392 10.330 10.518 1.00 71.69 270 THR A N 1
ATOM 2075 C CA . THR A 1 270 ? -3.086 11.599 10.257 1.00 71.69 270 THR A CA 1
ATOM 2076 C C . THR A 1 270 ? -3.770 12.109 11.513 1.00 71.69 270 THR A C 1
ATOM 2078 O O . THR A 1 270 ? -4.245 11.293 12.307 1.00 71.69 270 THR A O 1
ATOM 2081 N N . PRO A 1 271 ? -3.890 13.439 11.670 1.00 75.62 271 PRO A N 1
ATOM 2082 C CA . PRO A 1 271 ? -4.823 14.031 12.618 1.00 75.62 271 PRO A CA 1
ATOM 2083 C C . PRO A 1 271 ? -6.210 13.418 12.466 1.00 75.62 271 PRO A C 1
ATOM 2085 O O . PRO A 1 271 ? -6.640 13.128 11.346 1.00 75.62 271 PRO A O 1
ATOM 2088 N N . THR A 1 272 ? -6.912 13.248 13.576 1.00 66.75 272 THR A N 1
ATOM 2089 C CA . THR A 1 272 ? -8.336 12.939 13.548 1.00 66.75 272 THR A CA 1
ATOM 2090 C C . THR A 1 272 ? -9.063 13.791 14.577 1.00 66.75 272 THR A C 1
ATOM 2092 O O . THR A 1 272 ? -8.592 13.935 15.704 1.00 66.75 272 THR A O 1
ATOM 2095 N N . ASP A 1 273 ? -10.194 14.359 14.160 1.00 56.53 273 ASP A N 1
ATOM 2096 C CA . ASP A 1 273 ? -11.141 15.059 15.037 1.00 56.53 273 ASP A CA 1
ATOM 2097 C C . ASP A 1 273 ? -12.173 14.087 15.629 1.00 56.53 273 ASP A C 1
ATOM 2099 O O . ASP A 1 273 ? -13.027 14.470 16.426 1.00 56.53 273 ASP A O 1
ATOM 2103 N N . ASP A 1 274 ? -12.107 12.819 15.215 1.00 52.31 274 ASP A N 1
ATOM 2104 C CA . ASP A 1 274 ? -12.892 11.747 15.796 1.00 52.31 274 ASP A CA 1
ATOM 2105 C C . ASP A 1 274 ? -12.501 11.622 17.277 1.00 52.31 274 ASP A C 1
ATOM 2107 O O . ASP A 1 274 ? -11.305 11.464 17.559 1.00 52.31 274 ASP A O 1
ATOM 2111 N N . PRO A 1 275 ? -13.458 11.725 18.219 1.00 46.03 275 PRO A N 1
ATOM 2112 C CA . PRO A 1 275 ? -13.171 11.644 19.637 1.00 46.03 275 PRO A CA 1
ATOM 2113 C C . PRO A 1 275 ? -12.520 10.293 19.947 1.00 46.03 275 PRO A C 1
ATOM 2115 O O . PRO A 1 275 ? -13.161 9.262 20.143 1.00 46.03 275 PRO A O 1
ATOM 2118 N N . PHE A 1 276 ? -11.194 10.302 20.026 1.00 38.84 276 PHE A N 1
ATOM 2119 C CA . PHE A 1 276 ? -10.499 9.418 20.934 1.00 38.84 276 PHE A CA 1
ATOM 2120 C C . PHE A 1 276 ? -10.813 9.947 22.318 1.00 38.84 276 PHE A C 1
ATOM 2122 O O . PHE A 1 276 ? -10.345 11.010 22.729 1.00 38.84 276 PHE A O 1
ATOM 2129 N N . LEU A 1 277 ? -11.687 9.232 23.001 1.00 34.66 277 LEU A N 1
ATOM 2130 C CA . LEU A 1 277 ? -12.110 9.590 24.339 1.00 34.66 277 LEU A CA 1
ATOM 2131 C C . LEU A 1 277 ? -10.987 9.213 25.310 1.00 34.66 277 LEU A C 1
ATOM 2133 O O . LEU A 1 277 ? -10.914 8.080 25.794 1.00 34.66 277 LEU A O 1
ATOM 2137 N N . GLY A 1 278 ? -10.053 10.165 25.456 1.00 34.06 278 GLY A N 1
ATOM 2138 C CA . GLY A 1 278 ? -9.362 10.504 26.704 1.00 34.06 278 GLY A CA 1
ATOM 2139 C C . GLY A 1 278 ? -8.161 11.419 26.590 1.00 34.06 278 GLY A C 1
ATOM 2140 O O . GLY A 1 278 ? -7.262 11.175 25.794 1.00 34.06 278 GLY A O 1
ATOM 2141 N N . VAL A 1 279 ? -8.008 12.507 27.374 1.00 34.81 279 VAL A N 1
ATOM 2142 C CA . VAL A 1 279 ? -8.366 12.740 28.798 1.00 34.81 279 VAL A CA 1
ATOM 2143 C C . VAL A 1 279 ? -8.413 14.249 29.109 1.00 34.81 279 VAL A C 1
ATOM 2145 O O . VAL A 1 279 ? -7.543 14.972 28.623 1.00 34.81 279 VAL A O 1
ATOM 2148 N N . ALA A 1 280 ? -9.310 14.690 30.006 1.00 25.72 280 ALA A N 1
ATOM 2149 C CA . ALA A 1 280 ? -9.200 15.936 30.792 1.00 25.72 280 ALA A CA 1
ATOM 2150 C C . ALA A 1 280 ? -8.845 15.625 32.275 1.00 25.72 280 ALA A C 1
ATOM 2152 O O . ALA A 1 280 ? -9.099 14.519 32.748 1.00 25.72 280 ALA A O 1
ATOM 2153 N N . PRO A 1 281 ? -8.197 16.545 33.020 1.00 29.14 281 PRO A N 1
ATOM 2154 C CA . PRO A 1 281 ? -7.399 16.213 34.201 1.00 29.14 281 PRO A CA 1
ATOM 2155 C C . PRO A 1 281 ? -8.224 15.799 35.430 1.00 29.14 281 PRO A C 1
ATOM 2157 O O . PRO A 1 281 ? -9.340 16.263 35.642 1.00 29.14 281 PRO A O 1
ATOM 2160 N N . LYS A 1 282 ? -7.594 14.952 36.258 1.00 30.17 282 LYS A N 1
ATOM 2161 C CA . LYS A 1 282 ? -8.102 14.366 37.509 1.00 30.17 282 LYS A CA 1
ATOM 2162 C C . LYS A 1 282 ? -8.906 15.338 38.381 1.00 30.17 282 LYS A C 1
ATOM 2164 O O . LYS A 1 282 ? -8.387 16.376 38.796 1.00 30.17 282 LYS A O 1
ATOM 2169 N N . LYS A 1 283 ? -10.080 14.875 38.810 1.00 27.16 283 LYS A N 1
ATOM 2170 C CA . LYS A 1 283 ? -10.634 15.170 40.131 1.00 27.16 283 LYS A CA 1
ATOM 2171 C C . LYS A 1 283 ? -11.214 13.884 40.720 1.00 27.16 283 LYS A C 1
ATOM 2173 O O . LYS A 1 283 ? -11.822 13.104 39.994 1.00 27.16 283 LYS A O 1
ATOM 2178 N N . ASP A 1 284 ? -10.900 13.658 41.987 1.00 40.47 284 ASP A N 1
ATOM 2179 C CA . ASP A 1 284 ? -11.195 12.458 42.770 1.00 40.47 284 ASP A CA 1
ATOM 2180 C C . ASP A 1 284 ? -12.697 12.128 42.821 1.00 40.47 284 ASP A C 1
ATOM 2182 O O . ASP A 1 284 ? -13.497 13.055 42.910 1.00 40.47 284 ASP A O 1
ATOM 2186 N N . GLU A 1 285 ? -13.052 10.834 42.793 1.00 28.22 285 GLU A N 1
ATOM 2187 C CA . GLU A 1 285 ? -14.025 10.162 43.686 1.00 28.22 285 GLU A CA 1
ATOM 2188 C C . GLU A 1 285 ? -14.211 8.668 43.310 1.00 28.22 285 GLU A C 1
ATOM 2190 O O . GLU A 1 285 ? -13.719 8.200 42.286 1.00 28.22 285 GLU A O 1
ATOM 2195 N N . GLU A 1 286 ? -14.794 7.897 44.231 1.00 31.20 286 GLU A N 1
ATOM 2196 C CA . GLU A 1 286 ? -14.399 6.544 44.660 1.00 31.20 286 GLU A CA 1
ATOM 2197 C C . GLU A 1 286 ? -14.904 5.307 43.881 1.00 31.20 286 GLU A C 1
ATOM 2199 O O . GLU A 1 286 ? -16.042 5.213 43.434 1.00 31.20 286 GLU A O 1
ATOM 2204 N N . 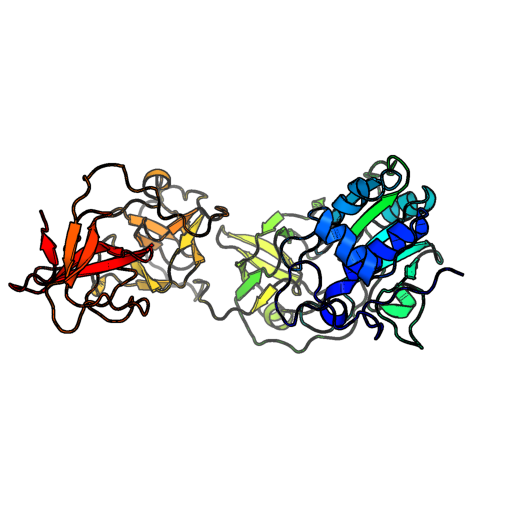ALA A 1 287 ? -14.002 4.316 43.859 1.00 37.12 287 ALA A N 1
ATOM 2205 C CA . ALA A 1 287 ? -14.120 2.852 43.955 1.00 37.12 287 ALA A CA 1
ATOM 2206 C C . ALA A 1 287 ? -15.491 2.133 43.837 1.00 37.12 287 ALA A C 1
ATOM 2208 O O . ALA A 1 287 ? -16.306 2.132 44.758 1.00 37.12 287 ALA A O 1
ATOM 2209 N N . GLY A 1 288 ? -15.597 1.301 42.793 1.00 28.31 288 GLY A N 1
ATOM 2210 C CA . GLY A 1 288 ? -16.259 -0.012 42.817 1.00 28.31 288 GLY A CA 1
ATOM 2211 C C . GLY A 1 288 ? -15.231 -1.110 42.489 1.00 28.31 288 GLY A C 1
ATOM 2212 O O . GLY A 1 288 ? -14.254 -0.838 41.791 1.00 28.31 288 GLY A O 1
ATOM 2213 N N . GLU A 1 289 ? -15.385 -2.314 43.048 1.00 30.59 289 GLU A N 1
ATOM 2214 C CA . GLU A 1 289 ? -14.390 -3.403 42.989 1.00 30.59 289 GLU A CA 1
ATOM 2215 C C . GLU A 1 289 ? -13.912 -3.747 41.557 1.00 30.59 289 GLU A C 1
ATOM 2217 O O . GLU A 1 289 ? -14.732 -3.882 40.646 1.00 30.59 289 GLU A O 1
ATOM 2222 N N . PRO A 1 290 ? -12.595 -3.940 41.335 1.00 34.97 290 PRO A N 1
ATOM 2223 C CA . PRO A 1 290 ? -12.052 -4.195 40.008 1.00 34.97 290 PRO A CA 1
ATOM 2224 C C . PRO A 1 290 ? -12.273 -5.653 39.594 1.00 34.97 290 PRO A C 1
ATOM 2226 O O . PRO A 1 290 ? -11.620 -6.571 40.095 1.00 34.97 290 PRO A O 1
ATOM 2229 N N . THR A 1 291 ? -13.137 -5.864 38.603 1.00 40.84 291 THR A N 1
ATOM 2230 C CA . THR A 1 291 ? -13.039 -7.059 37.753 1.00 40.84 291 THR A CA 1
ATOM 2231 C C . THR A 1 291 ? -11.752 -6.915 36.927 1.00 40.84 291 THR A C 1
ATOM 2233 O O . THR A 1 291 ? -11.485 -5.816 36.431 1.00 40.84 291 THR A O 1
ATOM 2236 N N . PRO A 1 292 ? -10.890 -7.944 36.806 1.00 40.09 292 PRO A N 1
ATOM 2237 C CA . PRO A 1 292 ? -9.663 -7.812 36.029 1.00 40.09 292 PRO A CA 1
ATOM 2238 C C . PRO A 1 292 ? -10.016 -7.452 34.577 1.00 40.09 292 PRO A C 1
ATOM 2240 O O . PRO A 1 292 ? -10.819 -8.166 33.972 1.00 40.09 292 PRO A O 1
ATOM 2243 N N . PRO A 1 293 ? -9.442 -6.372 34.010 1.00 46.09 293 PRO A N 1
ATOM 2244 C CA . PRO A 1 293 ? -9.753 -5.963 32.650 1.00 46.09 293 PRO A CA 1
ATOM 2245 C C . PRO A 1 293 ? -9.373 -7.089 31.693 1.00 46.09 293 PRO A C 1
ATOM 2247 O O . PRO A 1 293 ? -8.238 -7.580 31.699 1.00 46.09 293 PRO A O 1
ATOM 2250 N N . SER A 1 294 ? -10.329 -7.515 30.873 1.00 52.56 294 SER A N 1
ATOM 2251 C CA . SER A 1 294 ? -10.017 -8.387 29.749 1.00 52.56 294 SER A CA 1
ATOM 2252 C C . SER A 1 294 ? -9.165 -7.591 28.749 1.00 52.56 294 SER A C 1
ATOM 2254 O O . SER A 1 294 ? -9.389 -6.401 28.546 1.00 52.56 294 SER A O 1
ATOM 2256 N N . LYS A 1 295 ? -8.186 -8.221 28.088 1.00 65.81 295 LYS A N 1
ATOM 2257 C CA . LYS A 1 295 ? -7.442 -7.592 26.972 1.00 65.81 295 LYS A CA 1
ATOM 2258 C C . LYS A 1 295 ? -8.283 -7.479 25.687 1.00 65.81 295 LYS A C 1
ATOM 2260 O O . LYS A 1 295 ? -7.746 -7.326 24.598 1.00 65.81 295 LYS A O 1
ATOM 2265 N N . LEU A 1 296 ? -9.596 -7.676 25.774 1.00 78.62 296 LEU A N 1
ATOM 2266 C CA . LEU A 1 296 ? -10.465 -7.730 24.613 1.00 78.62 296 LEU A CA 1
ATOM 2267 C C . LEU A 1 296 ? -10.834 -6.308 24.199 1.00 78.62 296 LEU A C 1
ATOM 2269 O O . LEU A 1 296 ? -11.516 -5.596 24.931 1.00 78.62 296 LEU A O 1
ATOM 2273 N N . VAL A 1 297 ? -10.398 -5.905 23.010 1.00 79.38 297 VAL A N 1
ATOM 2274 C CA . VAL A 1 297 ? -10.804 -4.640 22.392 1.00 79.38 297 VAL A CA 1
ATOM 2275 C C . VAL A 1 297 ? -11.909 -4.917 21.382 1.00 79.38 297 VAL A C 1
ATOM 2277 O O . VAL A 1 297 ? -11.806 -5.836 20.566 1.00 79.38 297 VAL A O 1
ATOM 2280 N N . VAL A 1 298 ? -12.967 -4.113 21.412 1.00 78.69 298 VAL A N 1
ATOM 2281 C CA . VAL A 1 298 ? -14.077 -4.169 20.457 1.00 78.69 298 VAL A CA 1
ATOM 2282 C C . VAL A 1 298 ? -14.204 -2.857 19.683 1.00 78.69 298 VAL A C 1
ATOM 2284 O O . VAL A 1 298 ? -13.777 -1.809 20.156 1.00 78.69 298 VAL A O 1
ATOM 2287 N N . LYS A 1 299 ? -14.769 -2.912 18.475 1.00 73.12 299 LYS A N 1
ATOM 2288 C CA . LYS A 1 299 ? -15.027 -1.766 17.595 1.00 73.12 299 LYS A CA 1
ATOM 2289 C C . LYS A 1 299 ? -16.513 -1.580 17.376 1.00 73.12 299 LYS A C 1
ATOM 2291 O O . LYS A 1 299 ? -17.191 -2.561 17.077 1.00 73.12 299 LYS A O 1
ATOM 2296 N N . THR A 1 300 ? -17.003 -0.346 17.447 1.00 64.62 300 THR A N 1
ATOM 2297 C CA . THR A 1 300 ? -18.378 -0.024 17.044 1.00 64.62 300 THR A CA 1
ATOM 2298 C C . THR A 1 300 ? -18.592 -0.309 15.554 1.00 64.62 300 THR A C 1
ATOM 2300 O O . THR A 1 300 ? -17.746 -0.018 14.708 1.00 64.62 300 THR A O 1
ATOM 2303 N N . THR A 1 301 ? -19.735 -0.894 15.209 1.00 57.94 301 THR A N 1
ATOM 2304 C CA . THR A 1 301 ? -20.063 -1.310 13.834 1.00 57.94 301 THR A CA 1
ATOM 2305 C C . THR A 1 301 ? -20.947 -0.314 13.089 1.00 57.94 301 THR A C 1
ATOM 2307 O O . THR A 1 301 ? -21.270 -0.536 11.925 1.00 57.94 301 THR A O 1
ATOM 2310 N N . THR A 1 302 ? -21.388 0.753 13.755 1.00 44.06 302 THR A N 1
ATOM 2311 C CA . THR A 1 302 ? -22.248 1.799 13.190 1.00 44.06 302 THR A CA 1
ATOM 2312 C C . THR A 1 302 ? -21.886 3.156 13.780 1.00 44.06 302 THR A C 1
ATOM 2314 O O . THR A 1 302 ? -21.302 3.229 14.857 1.00 44.06 302 THR A O 1
ATOM 2317 N N . GLU A 1 303 ? -22.259 4.220 13.080 1.00 54.09 303 GLU A N 1
ATOM 2318 C CA . GLU A 1 303 ? -22.174 5.588 13.585 1.00 54.09 303 GLU A CA 1
ATOM 2319 C C . GLU A 1 303 ? -23.164 5.799 14.745 1.00 54.09 303 GLU A C 1
ATOM 2321 O O . GLU A 1 303 ? -24.283 5.275 14.714 1.00 54.09 303 GLU A O 1
ATOM 2326 N N . GLY A 1 304 ? -22.768 6.572 15.759 1.00 49.38 304 GLY A N 1
ATOM 2327 C CA . GLY A 1 304 ? -23.650 7.017 16.841 1.00 49.38 304 GLY A CA 1
ATOM 2328 C C . GLY A 1 304 ? -24.056 5.943 17.861 1.00 49.38 304 GLY A C 1
ATOM 2329 O O . GLY A 1 304 ? -25.162 6.010 18.420 1.00 49.38 304 GLY A O 1
ATOM 2330 N N . VAL A 1 305 ? -23.198 4.955 18.137 1.00 64.31 305 VAL A N 1
ATOM 2331 C CA . VAL A 1 305 ? -23.458 3.940 19.176 1.00 64.31 305 VAL A CA 1
ATOM 2332 C C . VAL A 1 305 ? -23.554 4.619 20.541 1.00 64.31 305 VAL A C 1
ATOM 2334 O O . VAL A 1 305 ? -22.663 5.353 20.945 1.00 64.31 305 VAL A O 1
ATOM 2337 N N . ALA A 1 306 ? -24.650 4.395 21.266 1.00 66.19 306 ALA A N 1
ATOM 2338 C CA . ALA A 1 306 ? -24.829 4.982 22.590 1.00 66.19 306 ALA A CA 1
ATOM 2339 C C . ALA A 1 306 ? -23.902 4.312 23.614 1.00 66.19 306 ALA A C 1
ATOM 2341 O O . ALA A 1 306 ? -24.042 3.115 23.872 1.00 66.19 306 ALA A O 1
ATOM 2342 N N . PHE A 1 307 ? -23.023 5.100 24.226 1.00 78.44 307 PHE A N 1
ATOM 2343 C CA . PHE A 1 307 ? -22.276 4.728 25.422 1.00 78.44 307 PHE A CA 1
ATOM 2344 C C . PHE A 1 307 ? -23.012 5.247 26.652 1.00 78.44 307 PHE A C 1
ATOM 2346 O O . PHE A 1 307 ? -23.498 6.382 26.654 1.00 78.44 307 PHE A O 1
ATOM 2353 N N . ARG A 1 308 ? -23.196 4.388 27.658 1.00 82.81 308 ARG A N 1
ATOM 2354 C CA . ARG A 1 308 ? -24.187 4.622 28.712 1.00 82.81 308 ARG A CA 1
ATOM 2355 C C . ARG A 1 308 ? -23.684 4.338 30.117 1.00 82.81 308 ARG A C 1
ATOM 2357 O O . ARG A 1 308 ? -22.867 3.455 30.314 1.00 82.81 308 ARG A O 1
ATOM 2364 N N . THR A 1 309 ? -24.250 5.015 31.111 1.00 77.12 309 THR A N 1
ATOM 2365 C CA . THR A 1 309 ? -23.956 4.772 32.536 1.00 77.12 309 THR A CA 1
ATOM 2366 C C . THR A 1 309 ? -24.576 3.476 33.067 1.00 77.12 309 THR A C 1
ATOM 2368 O O . THR A 1 309 ? -24.124 2.938 34.072 1.00 77.12 309 THR A O 1
ATOM 2371 N N . GLN A 1 310 ? -25.616 2.958 32.404 1.00 71.00 310 GLN A N 1
ATOM 2372 C CA . GLN A 1 310 ? -26.320 1.725 32.770 1.00 71.00 310 GLN A CA 1
ATOM 2373 C C . GLN A 1 310 ? -26.615 0.885 31.514 1.00 71.00 310 GLN A C 1
ATOM 2375 O O . GLN A 1 310 ? -26.834 1.471 30.448 1.00 71.00 310 GLN A O 1
ATOM 2380 N N . PRO A 1 311 ? -26.709 -0.457 31.623 1.00 82.50 311 PRO A N 1
ATOM 2381 C CA . PRO A 1 311 ? -27.033 -1.362 30.517 1.00 82.50 311 PRO A CA 1
ATOM 2382 C C . PRO A 1 311 ? -28.532 -1.325 30.165 1.00 82.50 311 PRO A C 1
ATOM 2384 O O . PRO A 1 311 ? -29.237 -2.332 30.185 1.00 82.50 311 PRO A O 1
ATOM 2387 N N . ARG A 1 312 ? -29.057 -0.127 29.892 1.00 75.00 312 ARG A N 1
ATOM 2388 C CA . ARG A 1 312 ? -30.432 0.101 29.441 1.00 75.00 312 ARG A CA 1
ATOM 2389 C C . ARG A 1 312 ? -30.522 1.326 28.548 1.00 75.00 312 ARG A C 1
ATOM 2391 O O . ARG A 1 312 ? -29.784 2.298 28.709 1.00 75.00 312 ARG A O 1
ATOM 2398 N N . THR A 1 313 ? -31.510 1.323 27.668 1.00 53.91 313 THR A N 1
ATOM 2399 C CA . THR A 1 313 ? -31.838 2.478 26.834 1.00 53.91 313 THR A CA 1
ATOM 2400 C C . THR A 1 313 ? -32.688 3.473 27.632 1.00 53.91 313 THR A C 1
ATOM 2402 O O . THR A 1 313 ? -33.786 3.138 28.063 1.00 53.91 313 THR A O 1
ATOM 2405 N N . GLY A 1 314 ? -32.181 4.689 27.837 1.00 48.91 314 GLY A N 1
ATOM 2406 C CA . GLY A 1 314 ? -32.907 5.822 28.426 1.00 48.91 314 GLY A CA 1
ATOM 2407 C C . GLY A 1 314 ? -32.138 7.125 28.214 1.00 48.91 314 GLY A C 1
ATOM 2408 O O . GLY A 1 314 ? -30.914 7.101 28.112 1.00 48.91 314 GLY A O 1
ATOM 2409 N N . ASP A 1 315 ? -32.813 8.261 28.090 1.00 55.38 315 ASP A N 1
ATOM 2410 C CA . ASP A 1 315 ? -32.118 9.534 27.828 1.00 55.38 315 ASP A CA 1
ATOM 2411 C C . ASP A 1 315 ? -31.211 9.946 28.996 1.00 55.38 315 ASP A C 1
ATOM 2413 O O . ASP A 1 315 ? -30.156 10.536 28.793 1.00 55.38 315 ASP A O 1
ATOM 2417 N N . ASP A 1 316 ? -31.574 9.536 30.210 1.00 64.06 316 ASP A N 1
ATOM 2418 C CA . ASP A 1 316 ? -30.830 9.758 31.448 1.00 64.06 316 ASP A CA 1
ATOM 2419 C C . ASP A 1 316 ? -29.573 8.884 31.596 1.00 64.06 316 ASP A C 1
ATOM 2421 O O . ASP A 1 316 ? -28.736 9.150 32.456 1.00 64.06 316 ASP A O 1
ATOM 2425 N N . THR A 1 317 ? -29.426 7.842 30.772 1.00 63.94 317 THR A N 1
ATOM 2426 C CA . THR A 1 317 ? -28.253 6.957 30.809 1.00 63.94 317 THR A CA 1
ATOM 2427 C C . THR A 1 317 ? -27.241 7.258 29.722 1.00 63.94 317 THR A C 1
ATOM 2429 O O . THR A 1 317 ? -26.178 6.650 29.734 1.00 63.94 317 THR A O 1
ATOM 2432 N N . LEU A 1 318 ? -27.546 8.136 28.762 1.00 67.50 318 LEU A N 1
ATOM 2433 C CA . LEU A 1 318 ? -26.639 8.444 27.659 1.00 67.50 318 LEU A CA 1
ATOM 2434 C C . LEU A 1 318 ? -25.454 9.274 28.165 1.00 67.50 318 LEU A C 1
ATOM 2436 O O . LEU A 1 318 ? -25.633 10.408 28.595 1.00 67.50 318 LEU A O 1
ATOM 2440 N N . ILE A 1 319 ? -24.252 8.711 28.072 1.00 73.50 319 ILE A N 1
ATOM 2441 C CA . ILE A 1 319 ? -23.002 9.450 28.270 1.00 73.50 319 ILE A CA 1
ATOM 2442 C C . ILE A 1 319 ? -22.694 10.195 26.975 1.00 73.50 319 ILE A C 1
ATOM 2444 O O . ILE A 1 319 ? -22.575 11.416 26.961 1.00 73.50 319 ILE A O 1
ATOM 2448 N N . GLU A 1 320 ? -22.622 9.455 25.868 1.00 69.06 320 GLU A N 1
ATOM 2449 C CA . GLU A 1 320 ? -22.251 10.004 24.567 1.00 69.06 320 GLU A CA 1
ATOM 2450 C C . GLU A 1 320 ? -22.621 9.074 23.40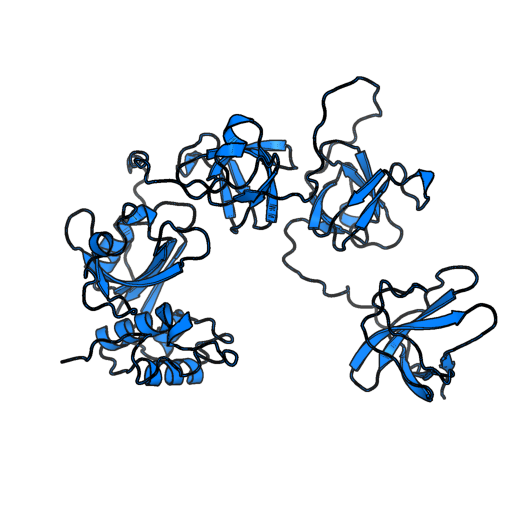6 1.00 69.06 320 GLU A C 1
ATOM 2452 O O . GLU A 1 320 ? -23.062 7.933 23.583 1.00 69.06 320 GLU A O 1
ATOM 2457 N N . ARG A 1 321 ? -22.427 9.584 22.189 1.00 63.25 321 ARG A N 1
ATOM 2458 C CA . ARG A 1 321 ? -22.607 8.857 20.934 1.00 63.25 321 ARG A CA 1
ATOM 2459 C C . ARG A 1 321 ? -21.239 8.597 20.317 1.00 63.25 321 ARG A C 1
ATOM 2461 O O . ARG A 1 321 ? -20.587 9.521 19.847 1.00 63.25 321 ARG A O 1
ATOM 2468 N N . LEU A 1 322 ? -20.836 7.336 20.321 1.00 57.22 322 LEU A N 1
ATOM 2469 C CA . LEU A 1 322 ? -19.577 6.873 19.764 1.00 57.22 322 LEU A CA 1
ATOM 2470 C C . LEU A 1 322 ? -19.665 6.794 18.232 1.00 57.22 322 LEU A C 1
ATOM 2472 O O . LEU A 1 322 ? -20.635 6.223 17.717 1.00 57.22 322 LEU A O 1
ATOM 2476 N N . PRO A 1 323 ? -18.666 7.315 17.506 1.00 49.53 323 PRO A N 1
ATOM 2477 C CA . PRO A 1 323 ? -18.572 7.170 16.057 1.00 49.53 323 PRO A CA 1
ATOM 2478 C C . PRO A 1 323 ? -18.456 5.724 15.573 1.00 49.53 323 PRO A C 1
ATOM 2480 O O . PRO A 1 323 ? -18.289 4.790 16.362 1.00 49.53 323 PRO A O 1
ATOM 2483 N N . LEU A 1 324 ? -18.535 5.530 14.256 1.00 46.62 324 LEU A N 1
ATOM 2484 C CA . LEU A 1 324 ? -18.214 4.256 13.617 1.00 46.62 324 LEU A CA 1
ATOM 2485 C C . LEU A 1 324 ? -16.743 3.875 13.870 1.00 46.62 324 LEU A C 1
ATOM 2487 O O . LEU A 1 324 ? -15.844 4.702 13.767 1.00 46.62 324 LEU A O 1
ATOM 2491 N N . ALA A 1 325 ? -16.491 2.588 14.122 1.00 52.72 325 ALA A N 1
ATOM 2492 C CA . ALA A 1 325 ? -15.165 2.015 14.354 1.00 52.72 325 ALA A CA 1
ATOM 2493 C C . ALA A 1 325 ? -14.408 2.546 15.591 1.00 52.72 325 ALA A C 1
ATOM 2495 O O . ALA A 1 325 ? -13.191 2.370 15.685 1.00 52.72 325 ALA A O 1
ATOM 2496 N N . SER A 1 326 ? -15.109 3.129 16.567 1.00 62.09 326 SER A N 1
ATOM 2497 C CA . SER A 1 326 ? -14.558 3.467 17.883 1.00 62.09 326 SER A CA 1
ATOM 2498 C C . SER A 1 326 ? -14.082 2.220 18.620 1.00 62.09 326 SER A C 1
ATOM 2500 O O . SER A 1 326 ? -14.841 1.264 18.769 1.00 62.09 326 SER A O 1
ATOM 2502 N N . GLU A 1 327 ? -12.831 2.243 19.081 1.00 73.69 327 GLU A N 1
ATOM 2503 C CA . GLU A 1 327 ? -12.201 1.168 19.853 1.00 73.69 327 GLU A CA 1
ATOM 2504 C C . GLU A 1 327 ? -12.528 1.307 21.344 1.00 73.69 327 GLU A C 1
ATOM 2506 O O . GLU A 1 327 ? -12.404 2.389 21.915 1.00 73.69 327 GLU A O 1
ATOM 2511 N N . LEU A 1 328 ? -12.947 0.205 21.965 1.00 81.69 328 LEU A N 1
ATOM 2512 C CA . LEU A 1 328 ? -13.403 0.137 23.351 1.00 81.69 328 LEU A CA 1
ATOM 2513 C C . LEU A 1 328 ? -12.753 -1.066 24.034 1.00 81.69 328 LEU A C 1
ATOM 2515 O O . LEU A 1 328 ? -12.788 -2.171 23.488 1.00 81.69 328 LEU A O 1
ATOM 2519 N N . LEU A 1 329 ? -12.186 -0.874 25.223 1.00 82.62 329 LEU A N 1
ATOM 2520 C CA . LEU A 1 329 ? -11.639 -1.972 26.017 1.00 82.62 329 LEU A CA 1
ATOM 2521 C C . LEU A 1 329 ? -12.767 -2.627 26.813 1.00 82.62 329 LEU A C 1
ATOM 2523 O O . LEU A 1 329 ? -13.524 -1.946 27.490 1.00 82.62 329 LEU A O 1
ATOM 2527 N N . VAL A 1 330 ? -12.891 -3.943 26.773 1.00 87.06 330 VAL A N 1
ATOM 2528 C CA . VAL A 1 330 ? -13.909 -4.656 27.546 1.00 87.06 330 VAL A CA 1
ATOM 2529 C C . VAL A 1 330 ? -13.451 -4.815 28.999 1.00 87.06 330 VAL A C 1
ATOM 2531 O O . VAL A 1 330 ? -12.407 -5.407 29.282 1.00 87.06 330 VAL A O 1
ATOM 2534 N N . ALA A 1 331 ? -14.254 -4.301 29.929 1.00 83.31 331 ALA A N 1
ATOM 2535 C CA . ALA A 1 331 ? -13.943 -4.253 31.358 1.00 83.31 331 ALA A CA 1
ATOM 2536 C C . ALA A 1 331 ? -14.518 -5.435 32.163 1.00 83.31 331 ALA A C 1
ATOM 2538 O O . ALA A 1 331 ? -14.153 -5.619 33.322 1.00 83.31 331 ALA A O 1
ATOM 2539 N N . GLU A 1 332 ? -15.378 -6.261 31.562 1.00 80.06 332 GLU A N 1
ATOM 2540 C CA . GLU A 1 332 ? -15.952 -7.451 32.203 1.00 80.06 332 GLU A CA 1
ATOM 2541 C C . GLU A 1 332 ? -15.324 -8.769 31.718 1.00 80.06 332 GLU A C 1
ATOM 2543 O O . GLU A 1 332 ? -14.691 -8.844 30.664 1.00 80.06 332 GLU A O 1
ATOM 2548 N N . SER A 1 333 ? -15.542 -9.843 32.480 1.00 78.56 333 SER A N 1
ATOM 2549 C CA . SER A 1 333 ? -15.142 -11.204 32.099 1.00 78.56 333 SER A CA 1
ATOM 2550 C C . SER A 1 333 ? -16.270 -11.943 31.364 1.00 78.56 333 SER A C 1
ATOM 2552 O O . SER A 1 333 ? -17.445 -11.742 31.659 1.00 78.56 333 SER A O 1
ATOM 2554 N N . GLY A 1 334 ? -15.929 -12.809 30.400 1.00 77.12 334 GLY A N 1
ATOM 2555 C CA . GLY A 1 334 ? -16.905 -13.614 29.643 1.00 77.12 334 GLY A CA 1
ATOM 2556 C C . GLY A 1 334 ? -17.679 -12.856 28.554 1.00 77.12 334 GLY A C 1
ATOM 2557 O O . GLY A 1 334 ? -18.625 -13.397 27.968 1.00 77.12 334 GLY A O 1
ATOM 2558 N N . ALA A 1 335 ? -17.274 -11.621 28.263 1.00 81.75 335 ALA A N 1
ATOM 2559 C CA . ALA A 1 335 ? -17.842 -10.757 27.235 1.00 81.75 335 ALA A CA 1
ATOM 2560 C C . ALA A 1 335 ? -17.836 -11.357 25.824 1.00 81.75 335 ALA A C 1
ATOM 2562 O O . ALA A 1 335 ? -18.694 -11.017 25.012 1.00 81.75 335 ALA A O 1
ATOM 2563 N N . GLU A 1 336 ? -16.913 -12.271 25.520 1.00 78.25 336 GLU A N 1
ATOM 2564 C CA . GLU A 1 336 ? -16.789 -12.923 24.214 1.00 78.25 336 GLU A CA 1
ATOM 2565 C C . GLU A 1 336 ? -18.100 -13.585 23.777 1.00 78.25 336 GLU A C 1
ATOM 2567 O O . GLU A 1 336 ? -18.440 -13.577 22.597 1.00 78.25 336 GLU A O 1
ATOM 2572 N N . SER A 1 337 ? -18.858 -14.120 24.739 1.00 74.50 337 SER A N 1
ATOM 2573 C CA . SER A 1 337 ? -20.154 -14.763 24.500 1.00 74.50 337 SER A CA 1
ATOM 2574 C C . SER A 1 337 ? -21.304 -13.781 24.245 1.00 74.50 337 SER A C 1
ATOM 2576 O O . SER A 1 337 ? -22.326 -14.180 23.689 1.00 74.50 337 SER A O 1
ATOM 2578 N N . LYS A 1 338 ? -21.135 -12.509 24.627 1.00 74.44 338 LYS A N 1
ATOM 2579 C CA . LYS A 1 338 ? -22.127 -11.435 24.479 1.00 74.44 338 LYS A CA 1
ATOM 2580 C C . LYS A 1 338 ? -21.942 -10.639 23.187 1.00 74.44 338 LYS A C 1
ATOM 2582 O O . LYS A 1 338 ? -22.906 -10.068 22.684 1.00 74.44 338 LYS A O 1
ATOM 2587 N N . ILE A 1 339 ? -20.727 -10.581 22.636 1.00 77.44 339 ILE A N 1
ATOM 2588 C CA . ILE A 1 339 ? -20.422 -9.800 21.426 1.00 77.44 339 ILE A CA 1
ATOM 2589 C C . ILE A 1 339 ? -21.311 -10.240 20.255 1.00 77.44 339 ILE A C 1
ATOM 2591 O O . ILE A 1 339 ? -21.402 -11.419 19.922 1.00 77.44 339 ILE A O 1
ATOM 2595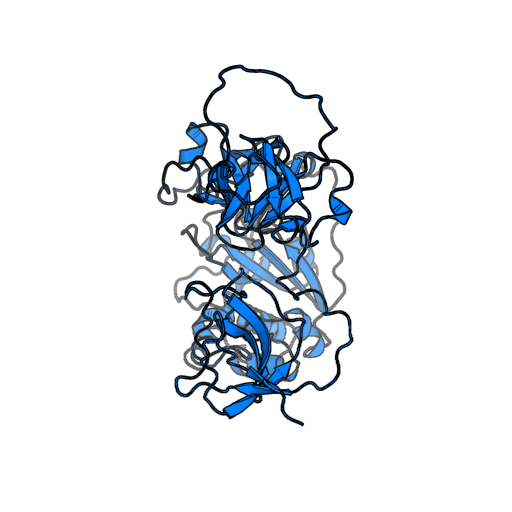 N N . GLY A 1 340 ? -21.968 -9.275 19.610 1.00 56.88 340 GLY A N 1
ATOM 2596 C CA . GLY A 1 340 ? -22.904 -9.521 18.514 1.00 56.88 340 GLY A CA 1
ATOM 2597 C C . GLY A 1 340 ? -24.294 -10.003 18.953 1.00 56.88 340 GLY A C 1
ATOM 2598 O O . GLY A 1 340 ? -25.173 -10.140 18.101 1.00 56.88 340 GLY A O 1
ATOM 2599 N N . VAL A 1 341 ? -24.527 -10.249 20.248 1.00 59.38 341 VAL A N 1
ATOM 2600 C CA . VAL A 1 341 ? -25.800 -10.772 20.766 1.00 59.38 341 VAL A CA 1
ATOM 2601 C C . VAL A 1 341 ? -26.771 -9.631 21.063 1.00 59.38 341 VAL A C 1
ATOM 2603 O O . VAL A 1 341 ? -26.453 -8.672 21.762 1.00 59.38 341 VAL A O 1
ATOM 2606 N N . HIS A 1 342 ? -27.983 -9.728 20.516 1.00 52.25 342 HIS A N 1
ATOM 2607 C CA . HIS A 1 342 ? -29.024 -8.718 20.691 1.00 52.25 342 HIS A CA 1
ATOM 2608 C C . HIS A 1 342 ? -29.621 -8.761 22.105 1.00 52.25 342 HIS A C 1
ATOM 2610 O O . HIS A 1 342 ? -29.986 -9.829 22.589 1.00 52.25 342 HIS A O 1
ATOM 2616 N N . GLY A 1 343 ? -29.781 -7.596 22.736 1.00 51.50 343 GLY A N 1
ATOM 2617 C CA . GLY A 1 343 ? -30.280 -7.461 24.111 1.00 51.50 343 GLY A CA 1
ATOM 2618 C C . GLY A 1 343 ? -29.194 -7.556 25.187 1.00 51.50 343 GLY A C 1
ATOM 2619 O O . GLY A 1 343 ? -29.429 -7.119 26.311 1.00 51.50 343 GLY A O 1
ATOM 2620 N N . GLU A 1 344 ? -28.003 -8.040 24.834 1.00 69.50 344 GLU A N 1
ATOM 2621 C CA . GLU A 1 344 ? -26.847 -8.082 25.727 1.00 69.50 344 GLU A CA 1
ATOM 2622 C C . GLU A 1 344 ? -26.093 -6.749 25.735 1.00 69.50 344 GLU A C 1
ATOM 2624 O O . GLU A 1 344 ? -26.032 -6.022 24.737 1.00 69.50 344 GLU A O 1
ATOM 2629 N N . TRP A 1 345 ? -25.482 -6.445 26.874 1.00 82.06 345 TRP A N 1
ATOM 2630 C CA . TRP A 1 345 ? -24.683 -5.243 27.083 1.00 82.06 345 TRP A CA 1
ATOM 2631 C C . TRP A 1 345 ? -23.266 -5.628 27.454 1.00 82.06 345 TRP A C 1
ATOM 2633 O O . TRP A 1 345 ? -23.059 -6.591 28.192 1.00 82.06 345 TRP A O 1
ATOM 2643 N N . LEU A 1 346 ? -22.320 -4.847 26.945 1.00 85.69 346 LEU A N 1
ATOM 2644 C CA . LEU A 1 346 ? -20.918 -4.965 27.286 1.00 85.69 346 LEU A CA 1
ATOM 2645 C C . LEU A 1 346 ? -20.507 -3.829 28.197 1.00 85.69 346 LEU A C 1
ATOM 2647 O O . LEU A 1 346 ? -20.674 -2.664 27.829 1.00 85.69 346 LEU A O 1
ATOM 2651 N N . GLN A 1 347 ? -19.945 -4.180 29.349 1.00 89.94 347 GLN A N 1
ATOM 2652 C CA . GLN A 1 347 ? -19.234 -3.219 30.179 1.00 89.94 347 GLN A CA 1
ATOM 2653 C C . GLN A 1 347 ? -17.892 -2.933 29.519 1.00 89.94 347 GLN A C 1
ATOM 2655 O O . GLN A 1 347 ? -17.037 -3.810 29.358 1.00 89.94 347 GLN A O 1
ATOM 2660 N N . VAL A 1 348 ? -17.734 -1.696 29.082 1.00 87.50 348 VAL A N 1
ATOM 2661 C CA . VAL A 1 348 ? -16.575 -1.244 28.336 1.00 87.50 348 VAL A CA 1
ATOM 2662 C C . VAL A 1 348 ? -15.997 -0.006 28.979 1.00 87.50 348 VAL A C 1
ATOM 2664 O O . VAL A 1 348 ? -16.672 0.792 29.628 1.00 87.50 348 VAL A O 1
ATOM 2667 N N . LYS A 1 349 ? -14.709 0.142 28.756 1.00 76.69 349 LYS A N 1
ATOM 2668 C CA . LYS A 1 349 ? -13.888 1.223 29.221 1.00 76.69 349 LYS A CA 1
ATOM 2669 C C . LYS A 1 349 ? -13.349 1.962 28.003 1.00 76.69 349 LYS A C 1
ATOM 2671 O O . LYS A 1 349 ? -12.708 1.377 27.127 1.00 76.69 349 LYS A O 1
ATOM 2676 N N . THR A 1 350 ? -13.639 3.253 27.953 1.00 63.34 350 THR A N 1
ATOM 2677 C CA . THR A 1 350 ? -12.833 4.222 27.205 1.00 63.34 350 THR A CA 1
ATOM 2678 C C . THR A 1 350 ? -11.646 4.620 28.093 1.00 63.34 350 THR A C 1
ATOM 2680 O O . THR A 1 350 ? -11.533 4.145 29.223 1.00 63.34 350 THR A O 1
ATOM 2683 N N . LEU A 1 351 ? -10.726 5.485 27.661 1.00 52.59 351 LEU A N 1
ATOM 2684 C CA . LEU A 1 351 ? -9.700 5.944 28.613 1.00 52.59 351 LEU A CA 1
ATOM 2685 C C . LEU A 1 351 ? -10.285 6.832 29.725 1.00 52.59 351 LEU A C 1
ATOM 2687 O O . LEU A 1 351 ? -9.672 6.929 30.789 1.00 52.59 351 LEU A O 1
ATOM 2691 N N . ASP A 1 352 ? -11.457 7.433 29.492 1.00 47.28 352 ASP A N 1
ATOM 2692 C CA . ASP A 1 352 ? -12.070 8.443 30.366 1.00 47.28 352 ASP A CA 1
ATOM 2693 C C . ASP A 1 352 ? -13.171 7.934 31.270 1.00 47.28 352 ASP A C 1
ATOM 2695 O O . ASP A 1 352 ? -13.417 8.497 32.336 1.00 47.28 352 ASP A O 1
ATOM 2699 N N . ALA A 1 353 ? -13.890 6.924 30.809 1.00 60.38 353 ALA A N 1
ATOM 2700 C CA . ALA A 1 353 ? -15.132 6.528 31.418 1.00 60.38 353 ALA A CA 1
ATOM 2701 C C . ALA A 1 353 ? -15.341 5.035 31.248 1.00 60.38 353 ALA A C 1
ATOM 2703 O O . ALA A 1 353 ? -14.951 4.404 30.264 1.00 60.38 353 ALA A O 1
ATOM 2704 N N . GLU A 1 354 ? -15.995 4.481 32.249 1.00 82.50 354 GLU A N 1
ATOM 2705 C CA . GLU A 1 354 ? -16.531 3.145 32.196 1.00 82.50 354 GLU A CA 1
ATOM 2706 C C . GLU A 1 354 ? -18.039 3.245 32.029 1.00 82.50 354 GLU A C 1
ATOM 2708 O O . GLU A 1 354 ? -18.696 4.126 32.589 1.00 82.50 354 GLU A O 1
ATOM 2713 N N . GLY A 1 355 ? -18.586 2.361 31.216 1.00 85.94 355 GLY A N 1
ATOM 2714 C CA . GLY A 1 355 ? -20.000 2.359 30.916 1.00 85.94 355 GLY A CA 1
ATOM 2715 C C . GLY A 1 355 ? -20.370 1.150 30.086 1.00 85.94 355 GLY A C 1
ATOM 2716 O O . GLY A 1 355 ? -19.649 0.158 30.029 1.00 85.94 355 GLY A O 1
ATOM 2717 N N . TYR A 1 356 ? -21.515 1.239 29.432 1.00 86.69 356 TYR A N 1
ATOM 2718 C CA . TYR A 1 356 ? -22.133 0.128 28.741 1.00 86.69 356 TYR A CA 1
ATOM 2719 C C . TYR A 1 356 ? -22.410 0.488 27.291 1.00 86.69 356 TYR A C 1
ATOM 2721 O O . TYR A 1 356 ? -22.955 1.554 26.990 1.00 86.69 356 TYR A O 1
ATOM 2729 N N . VAL A 1 357 ? -22.079 -0.438 26.398 1.00 83.31 357 VAL A N 1
ATOM 2730 C CA . VAL A 1 357 ? -22.507 -0.417 24.998 1.00 83.31 357 VAL A CA 1
ATOM 2731 C C . VAL A 1 357 ? -23.336 -1.652 24.702 1.00 83.31 357 VAL A C 1
ATOM 2733 O O . VAL A 1 357 ? -23.130 -2.722 25.271 1.00 83.31 357 VAL A O 1
ATOM 2736 N N . ALA A 1 358 ? -24.291 -1.510 23.796 1.00 65.12 358 ALA A N 1
ATOM 2737 C CA . ALA A 1 358 ? -25.056 -2.639 23.297 1.00 65.12 358 ALA A CA 1
ATOM 2738 C C . ALA A 1 358 ? -24.133 -3.603 22.531 1.00 65.12 358 ALA A C 1
ATOM 2740 O O . ALA A 1 358 ? -23.472 -3.211 21.565 1.00 65.12 358 ALA A O 1
ATOM 2741 N N . ALA A 1 359 ? -24.102 -4.868 22.949 1.00 71.75 359 ALA A N 1
ATOM 2742 C CA . ALA A 1 359 ? -23.127 -5.848 22.478 1.00 71.75 359 ALA A CA 1
ATOM 2743 C C . ALA A 1 359 ? -23.283 -6.184 20.984 1.00 71.75 359 ALA A C 1
ATOM 2745 O O . ALA A 1 359 ? -22.319 -6.559 20.320 1.00 71.75 359 ALA A O 1
ATOM 2746 N N . TRP A 1 360 ? -24.483 -5.991 20.430 1.00 66.94 360 TRP A N 1
ATOM 2747 C CA . TRP A 1 360 ? -24.790 -6.192 19.011 1.00 66.94 360 TRP A CA 1
ATOM 2748 C C . TRP A 1 360 ? -24.325 -5.058 18.085 1.00 66.94 360 TRP A C 1
ATOM 2750 O O . TRP A 1 360 ? -24.449 -5.188 16.868 1.00 66.94 360 TRP A O 1
ATOM 2760 N N . TYR A 1 361 ? -23.792 -3.961 18.631 1.00 67.31 361 TYR A N 1
ATOM 2761 C CA . TYR A 1 361 ? -23.181 -2.880 17.852 1.00 67.31 361 TYR A CA 1
ATOM 2762 C C . TYR A 1 361 ? -21.657 -2.900 17.886 1.00 67.31 361 TYR A C 1
ATOM 2764 O O . TYR A 1 361 ? -21.035 -1.916 17.486 1.00 67.31 361 TYR A O 1
ATOM 2772 N N . VAL A 1 362 ? -21.045 -3.982 18.369 1.00 70.81 362 VAL A N 1
ATOM 2773 C CA . VAL A 1 362 ? -19.590 -4.087 18.433 1.00 70.81 362 VAL A CA 1
ATOM 2774 C C . VAL A 1 362 ? -19.071 -5.432 17.929 1.00 70.81 362 VAL A C 1
ATOM 2776 O O . VAL A 1 362 ? -19.772 -6.441 17.963 1.00 70.81 362 VAL A O 1
ATOM 2779 N N . VAL A 1 363 ? -17.825 -5.443 17.455 1.00 71.31 363 VAL A N 1
ATOM 2780 C CA . VAL A 1 363 ? -17.085 -6.639 17.006 1.00 71.31 363 VAL A CA 1
ATOM 2781 C C . VAL A 1 363 ? -15.662 -6.636 17.567 1.00 71.31 363 VAL A C 1
ATOM 2783 O O . VAL A 1 363 ? -15.154 -5.557 17.855 1.00 71.31 363 VAL A O 1
ATOM 2786 N N . PRO A 1 364 ? -14.961 -7.779 17.687 1.00 75.44 364 PRO A N 1
ATOM 2787 C CA . PRO A 1 364 ? -13.574 -7.793 18.156 1.00 75.44 364 PRO A CA 1
ATOM 2788 C C . PRO A 1 364 ? -12.636 -7.028 17.207 1.00 75.44 364 PRO A C 1
ATOM 2790 O O . PRO A 1 364 ? -12.677 -7.231 15.984 1.00 75.44 364 PRO A O 1
ATOM 2793 N N . ALA A 1 365 ? -11.766 -6.181 17.762 1.00 58.06 365 ALA A N 1
ATOM 2794 C CA . ALA A 1 365 ? -10.737 -5.451 17.029 1.00 58.06 365 ALA A CA 1
ATOM 2795 C C . ALA A 1 365 ? -9.710 -6.445 16.453 1.00 58.06 365 ALA A C 1
ATOM 2797 O O . ALA A 1 365 ? -8.982 -7.101 17.189 1.00 58.06 365 ALA A O 1
ATOM 2798 N N . GLY A 1 366 ? -9.705 -6.604 15.126 1.00 47.28 366 GLY A N 1
ATOM 2799 C CA . GLY A 1 366 ? -8.915 -7.621 14.412 1.00 47.28 366 GLY A CA 1
ATOM 2800 C C . GLY A 1 366 ? -9.742 -8.513 13.479 1.00 47.28 366 GLY A C 1
ATOM 2801 O O . GLY A 1 366 ? -9.186 -9.245 12.663 1.00 47.28 366 GLY A O 1
ATOM 2802 N N . SER A 1 367 ? -11.072 -8.420 13.538 1.00 42.41 367 SER A N 1
ATOM 2803 C CA . SER A 1 367 ? -11.958 -9.105 12.591 1.00 42.41 367 SER A CA 1
ATOM 2804 C C . SER A 1 367 ? -11.928 -8.398 11.226 1.00 42.41 367 SER A C 1
ATOM 2806 O O . SER A 1 367 ? -12.405 -7.276 11.094 1.00 42.41 367 SER A O 1
ATOM 2808 N N . THR A 1 368 ? -11.394 -9.047 10.186 1.00 32.81 368 THR A N 1
ATOM 2809 C CA . THR A 1 368 ? -11.271 -8.508 8.810 1.00 32.81 368 THR A CA 1
ATOM 2810 C C . THR A 1 368 ? -12.565 -8.567 7.987 1.00 32.81 368 THR A C 1
ATOM 2812 O O . THR A 1 368 ? -12.528 -8.488 6.761 1.00 32.81 368 THR A O 1
ATOM 2815 N N . SER A 1 369 ? -13.724 -8.717 8.627 1.00 28.81 369 SER A N 1
ATOM 2816 C CA . SER A 1 369 ? -15.009 -8.848 7.931 1.00 28.81 369 SER A CA 1
ATOM 2817 C C . SER A 1 369 ? -15.807 -7.538 7.981 1.00 28.81 369 SER A C 1
ATOM 2819 O O . SER A 1 369 ? -16.317 -7.193 9.047 1.00 28.81 369 SER A O 1
ATOM 2821 N N . PRO A 1 370 ? -16.002 -6.825 6.850 1.00 28.34 370 PRO A N 1
ATOM 2822 C CA . PRO A 1 370 ? -17.203 -6.015 6.644 1.00 28.34 370 PRO A CA 1
ATOM 2823 C C . PRO A 1 370 ? -18.438 -6.931 6.725 1.00 28.34 370 PRO A C 1
ATOM 2825 O O . PRO A 1 370 ? -18.321 -8.131 6.466 1.00 28.34 370 PRO A O 1
ATOM 2828 N N . PRO A 1 371 ? -19.622 -6.420 7.093 1.00 32.72 371 PRO A N 1
ATOM 2829 C CA . PRO A 1 371 ? -20.695 -7.236 7.640 1.00 32.72 371 PRO A CA 1
ATOM 2830 C C . PRO A 1 371 ? -21.214 -8.252 6.620 1.00 32.72 371 PRO A C 1
ATOM 2832 O O . PRO A 1 371 ? -21.982 -7.914 5.722 1.00 32.72 371 PRO A O 1
ATOM 2835 N N . THR A 1 372 ? -20.924 -9.533 6.836 1.00 28.97 372 THR A N 1
ATOM 2836 C CA . THR A 1 372 ? -22.014 -10.500 6.728 1.00 28.97 372 THR A CA 1
ATOM 2837 C C . THR A 1 372 ? -22.844 -10.308 7.978 1.00 28.97 372 THR A C 1
ATOM 2839 O O . THR A 1 372 ? -22.406 -10.618 9.085 1.00 28.97 372 THR A O 1
ATOM 2842 N N . GLN A 1 373 ? -24.046 -9.770 7.798 1.00 33.03 373 GLN A N 1
ATOM 2843 C CA . GLN A 1 373 ? -25.137 -10.025 8.726 1.00 33.03 373 GLN A CA 1
ATOM 2844 C C . GLN A 1 373 ? -25.081 -11.530 9.072 1.00 33.03 373 GLN A C 1
ATOM 2846 O O . GLN A 1 373 ? -25.022 -12.332 8.132 1.00 33.03 373 GLN A O 1
ATOM 2851 N N . PRO A 1 374 ? -24.984 -11.934 10.354 1.00 34.97 374 PRO A N 1
ATOM 2852 C CA . PRO A 1 374 ? -24.852 -13.345 10.693 1.00 34.97 374 PRO A CA 1
ATOM 2853 C C . PRO A 1 374 ? -26.015 -14.124 10.065 1.00 34.97 374 PRO A C 1
ATOM 2855 O O . PRO A 1 374 ? -27.121 -13.578 9.964 1.00 34.97 374 PRO A O 1
ATOM 2858 N N . PRO A 1 375 ? -25.773 -15.359 9.585 1.00 29.47 375 PRO A N 1
ATOM 2859 C CA . PRO A 1 375 ? -26.770 -16.123 8.854 1.00 29.47 375 PRO A CA 1
ATOM 2860 C C . PRO A 1 375 ? -28.040 -16.197 9.691 1.00 29.47 375 PRO A C 1
ATOM 2862 O O . PRO A 1 375 ? -28.017 -16.647 10.840 1.00 29.47 375 PRO A O 1
ATOM 2865 N N . SER A 1 376 ? -29.154 -15.736 9.121 1.00 33.59 376 SER A N 1
ATOM 2866 C CA . SER A 1 376 ? -30.454 -16.010 9.705 1.00 33.59 376 SER A CA 1
ATOM 2867 C C . SER A 1 376 ? -30.577 -17.524 9.836 1.00 33.59 376 SER A C 1
ATOM 2869 O O . SER A 1 376 ? -30.416 -18.275 8.872 1.00 33.59 376 SER A O 1
ATOM 2871 N N . LYS A 1 377 ? -30.811 -17.974 11.070 1.00 33.41 377 LYS A N 1
ATOM 2872 C CA . LYS A 1 377 ? -31.200 -19.348 11.380 1.00 33.41 377 LYS A CA 1
ATOM 2873 C C . LYS A 1 377 ? -32.276 -19.771 10.363 1.00 33.41 377 LYS A C 1
ATOM 2875 O O . LYS A 1 377 ? -33.232 -19.015 10.172 1.00 33.41 377 LYS A O 1
ATOM 2880 N N . PRO A 1 378 ? -32.144 -20.914 9.671 1.00 37.00 378 PRO A N 1
ATOM 2881 C CA . PRO A 1 378 ? -33.144 -21.299 8.693 1.00 37.00 378 PRO A CA 1
ATOM 2882 C C . PRO A 1 378 ? -34.412 -21.689 9.447 1.00 37.00 378 PRO A C 1
ATOM 2884 O O . PRO A 1 378 ? -34.368 -22.615 10.253 1.00 37.00 378 PRO A O 1
ATOM 2887 N N . SER A 1 379 ? -35.509 -20.964 9.211 1.00 36.47 379 SER A N 1
ATOM 2888 C CA . SER A 1 379 ? -36.889 -21.477 9.169 1.00 36.47 379 SER A CA 1
ATOM 2889 C C . SER A 1 379 ? -37.913 -20.392 9.516 1.00 36.47 379 SER A C 1
ATOM 2891 O O . SER A 1 379 ? -38.263 -20.207 10.675 1.00 36.47 379 SER A O 1
ATOM 2893 N N . ALA A 1 380 ? -38.499 -19.793 8.487 1.00 36.09 380 ALA A N 1
ATOM 2894 C CA . ALA A 1 380 ? -39.948 -19.804 8.313 1.00 36.09 380 ALA A CA 1
ATOM 2895 C C . ALA A 1 380 ? -40.186 -19.931 6.801 1.00 36.09 380 ALA A C 1
ATOM 2897 O O . ALA A 1 380 ? -39.378 -19.425 6.021 1.00 36.09 380 ALA A O 1
ATOM 2898 N N . GLY A 1 381 ? -41.194 -20.708 6.398 1.00 46.50 381 GLY A N 1
ATOM 2899 C CA . GLY A 1 381 ? -41.456 -21.101 5.009 1.00 46.50 381 GLY A CA 1
ATOM 2900 C C . GLY A 1 381 ? -41.636 -19.926 4.045 1.00 46.50 381 GLY A C 1
ATOM 2901 O O . GLY A 1 381 ? -41.448 -18.769 4.398 1.00 46.50 381 GLY A O 1
ATOM 2902 N N . GLU A 1 382 ? -42.002 -20.223 2.802 1.00 62.66 382 GLU A N 1
ATOM 2903 C CA . GLU A 1 382 ? -42.185 -19.278 1.689 1.00 62.66 382 GLU A CA 1
ATOM 2904 C C . GLU A 1 382 ? -43.328 -18.257 1.892 1.00 62.66 382 GLU A C 1
ATOM 2906 O O . GLU A 1 382 ? -44.100 -17.989 0.978 1.00 62.66 382 GLU A O 1
ATOM 2911 N N . LYS A 1 383 ? -43.450 -17.659 3.080 1.00 81.06 383 LYS A N 1
ATOM 2912 C CA . LYS A 1 383 ? -44.441 -16.652 3.415 1.00 81.06 383 LYS A CA 1
ATOM 2913 C C . LYS A 1 383 ? -44.195 -15.417 2.557 1.00 81.06 383 LYS A C 1
ATOM 2915 O O . LYS A 1 383 ? -43.141 -14.771 2.617 1.00 81.06 383 LYS A O 1
ATOM 2920 N N . LYS A 1 384 ? -45.185 -15.117 1.726 1.00 91.50 384 LYS A N 1
ATOM 2921 C CA . LYS A 1 384 ? -45.229 -13.943 0.863 1.00 91.50 384 LYS A CA 1
ATOM 2922 C C . LYS A 1 384 ? -46.237 -12.966 1.437 1.00 91.50 384 LYS A C 1
ATOM 2924 O O . LYS A 1 384 ? -47.331 -13.347 1.843 1.00 91.50 384 LYS A O 1
ATOM 2929 N N . LEU A 1 385 ? -45.857 -11.698 1.458 1.00 92.62 385 LEU A N 1
ATOM 2930 C CA . LEU A 1 385 ? -46.750 -10.617 1.839 1.00 92.62 385 LEU A CA 1
ATOM 2931 C C . LEU A 1 385 ? -46.906 -9.660 0.664 1.00 92.62 385 LEU A C 1
ATOM 2933 O O . LEU A 1 385 ? -45.956 -9.414 -0.076 1.00 92.62 385 LEU A O 1
ATOM 2937 N N . ARG A 1 386 ? -48.097 -9.097 0.505 1.00 94.81 386 ARG A N 1
ATOM 2938 C CA . ARG A 1 386 ? -48.387 -8.048 -0.466 1.00 94.81 386 ARG A CA 1
ATOM 2939 C C . ARG A 1 386 ? -48.433 -6.700 0.235 1.00 94.81 386 ARG A C 1
ATOM 2941 O O . ARG A 1 386 ? -49.127 -6.553 1.240 1.00 94.81 386 ARG A O 1
ATOM 2948 N N . VAL A 1 387 ? -47.745 -5.713 -0.332 1.00 93.12 387 VAL A N 1
ATOM 2949 C CA . VAL A 1 387 ? -47.884 -4.311 0.082 1.00 93.12 387 VAL A CA 1
ATOM 2950 C C . VAL A 1 387 ? -49.310 -3.841 -0.204 1.00 93.12 387 VAL A C 1
ATOM 2952 O O . VAL A 1 387 ? -49.778 -3.948 -1.334 1.00 93.12 387 VAL A O 1
ATOM 2955 N N . ASN A 1 388 ? -49.998 -3.350 0.824 1.00 91.31 388 ASN A N 1
ATOM 2956 C CA . ASN A 1 388 ? -51.383 -2.886 0.780 1.00 91.31 388 ASN A CA 1
ATOM 2957 C C . ASN A 1 388 ? -51.446 -1.399 1.152 1.00 91.31 388 ASN A C 1
ATOM 2959 O O . ASN A 1 388 ? -52.062 -1.014 2.147 1.00 91.31 388 ASN A O 1
ATOM 2963 N N . TRP A 1 389 ? -50.724 -0.574 0.395 1.00 91.62 389 TRP A N 1
ATOM 2964 C CA . TRP A 1 389 ? -50.635 0.860 0.649 1.00 91.62 389 TRP A CA 1
ATOM 2965 C C . TRP A 1 389 ? -50.395 1.625 -0.654 1.00 91.62 389 TRP A C 1
ATOM 2967 O O . TRP A 1 389 ? -49.330 1.442 -1.252 1.00 91.62 389 TRP A O 1
ATOM 2977 N N . PRO A 1 390 ? -51.323 2.509 -1.076 1.00 80.69 390 PRO A N 1
ATOM 2978 C CA . PRO A 1 390 ? -51.248 3.198 -2.365 1.00 80.69 390 PRO A CA 1
ATOM 2979 C C . PRO A 1 390 ? -49.963 3.997 -2.567 1.00 80.69 390 PRO A C 1
ATOM 2981 O O . PRO A 1 390 ? -49.392 3.985 -3.657 1.00 80.69 390 PRO A O 1
ATOM 2984 N N . ASP A 1 391 ? -49.459 4.642 -1.510 1.00 84.00 391 ASP A N 1
ATOM 2985 C CA . ASP A 1 391 ? -48.235 5.426 -1.632 1.00 84.00 391 ASP A CA 1
ATOM 2986 C C . ASP A 1 391 ? -46.984 4.556 -1.632 1.00 84.00 391 ASP A C 1
ATOM 2988 O O . ASP A 1 391 ? -45.915 5.106 -1.840 1.00 84.00 391 ASP A O 1
ATOM 2992 N N . GLY A 1 392 ? -47.061 3.241 -1.414 1.00 88.69 392 GLY A N 1
ATOM 2993 C CA . GLY A 1 392 ? -45.904 2.359 -1.265 1.00 88.69 392 GLY A CA 1
ATOM 2994 C C . GLY A 1 392 ? -45.131 2.554 0.046 1.00 88.69 392 GLY A C 1
ATOM 2995 O O . GLY A 1 392 ? -45.262 3.555 0.750 1.00 88.69 392 GLY A O 1
ATOM 2996 N N . LEU A 1 393 ? -44.296 1.576 0.385 1.00 93.94 393 LEU A N 1
ATOM 2997 C CA . LEU A 1 393 ? -43.552 1.523 1.641 1.00 93.94 393 LEU A CA 1
ATOM 2998 C C . LEU A 1 393 ? -42.078 1.844 1.429 1.00 93.94 393 LEU A C 1
ATOM 3000 O O . LEU A 1 393 ? -41.424 1.317 0.534 1.00 93.94 393 LEU A O 1
ATOM 3004 N N . LYS A 1 394 ? -41.529 2.690 2.296 1.00 92.19 394 LYS A N 1
ATOM 3005 C CA . LYS A 1 394 ? -40.089 2.948 2.345 1.00 92.19 394 LYS A CA 1
ATOM 3006 C C . LYS A 1 394 ? -39.372 1.737 2.945 1.00 92.19 394 LYS A C 1
ATOM 3008 O O . LYS A 1 394 ? -39.725 1.299 4.038 1.00 92.19 394 LYS A O 1
ATOM 3013 N N . MET A 1 395 ? -38.368 1.226 2.244 1.00 90.12 395 MET A N 1
ATOM 3014 C CA . MET A 1 395 ? -37.487 0.175 2.738 1.00 90.12 395 MET A CA 1
ATOM 3015 C C . MET A 1 395 ? -36.331 0.790 3.530 1.00 90.12 395 MET A C 1
ATOM 3017 O O . MET A 1 395 ? -35.783 1.826 3.142 1.00 90.12 395 MET A O 1
ATOM 3021 N N . ARG A 1 396 ? -35.976 0.155 4.645 1.00 88.75 396 ARG A N 1
ATOM 3022 C CA . ARG A 1 396 ? -35.007 0.663 5.616 1.00 88.75 396 ARG A CA 1
ATOM 3023 C C . ARG A 1 396 ? -33.922 -0.337 5.966 1.00 88.75 396 ARG A C 1
ATOM 3025 O O . ARG A 1 396 ? -34.140 -1.546 5.885 1.00 88.75 396 ARG A O 1
ATOM 3032 N N . SER A 1 397 ? -32.773 0.173 6.402 1.00 76.00 397 SER A N 1
ATOM 3033 C CA . SER A 1 397 ? -31.707 -0.650 6.975 1.00 76.00 397 SER A CA 1
ATOM 3034 C C . SER A 1 397 ? -32.005 -1.067 8.421 1.00 76.00 397 SER A C 1
ATOM 3036 O O . SER A 1 397 ? -31.513 -2.114 8.837 1.00 76.00 397 SER A O 1
ATOM 3038 N N . GLN A 1 398 ? -32.868 -0.339 9.149 1.00 73.69 398 GLN A N 1
ATOM 3039 C CA . GLN A 1 398 ? -33.339 -0.684 10.500 1.00 73.69 398 GLN A CA 1
ATOM 3040 C C . GLN A 1 398 ? -34.879 -0.637 10.610 1.00 73.69 398 GLN A C 1
ATOM 3042 O O . GLN A 1 398 ? -35.530 0.078 9.844 1.00 73.69 398 GLN A O 1
ATOM 3047 N N . PRO A 1 399 ? -35.492 -1.391 11.540 1.00 87.00 399 PRO A N 1
ATOM 3048 C CA . PRO A 1 399 ? -36.938 -1.392 11.757 1.00 87.00 399 PRO A CA 1
ATOM 3049 C C . PRO A 1 399 ? -37.392 -0.194 12.609 1.00 87.00 399 PRO A C 1
ATOM 3051 O O . PRO A 1 399 ? -37.828 -0.358 13.743 1.00 87.00 399 PRO A O 1
ATOM 3054 N N . GLU A 1 400 ? -37.268 1.015 12.064 1.00 84.75 400 GLU A N 1
ATOM 3055 C CA . GLU A 1 400 ? -37.588 2.275 12.750 1.00 84.75 400 GLU A CA 1
ATOM 3056 C C . GLU A 1 400 ? -38.462 3.204 11.871 1.00 84.75 400 GLU A C 1
ATOM 3058 O O . GLU A 1 400 ? -38.428 3.092 10.641 1.00 84.75 400 GLU A O 1
ATOM 3063 N N . PRO A 1 401 ? -39.317 4.075 12.448 1.00 76.81 401 PRO A N 1
ATOM 3064 C CA . PRO A 1 401 ? -40.340 4.806 11.687 1.00 76.81 401 PRO A CA 1
ATOM 3065 C C . PRO A 1 401 ? -39.854 6.087 10.986 1.00 76.81 401 PRO A C 1
ATOM 3067 O O . PRO A 1 401 ? -40.544 6.593 10.095 1.00 76.81 401 PRO A O 1
ATOM 3070 N N . THR A 1 402 ? -38.685 6.615 11.339 1.00 75.94 402 THR A N 1
ATOM 3071 C CA . THR A 1 402 ? -38.105 7.836 10.764 1.00 75.94 402 THR A CA 1
ATOM 3072 C C . THR A 1 402 ? -37.560 7.598 9.345 1.00 75.94 402 THR A C 1
ATOM 3074 O O . THR A 1 402 ? -37.768 6.548 8.729 1.00 75.94 402 THR A O 1
ATOM 3077 N N . ASN A 1 403 ? -36.932 8.621 8.756 1.00 70.06 403 ASN A N 1
ATOM 3078 C CA . ASN A 1 403 ? -36.252 8.508 7.462 1.00 70.06 403 ASN A CA 1
ATOM 3079 C C . ASN A 1 403 ? -34.741 8.287 7.601 1.00 70.06 403 ASN A C 1
ATOM 3081 O O . ASN A 1 403 ? -34.075 8.181 6.574 1.00 70.06 403 ASN A O 1
ATOM 3085 N N . GLU A 1 404 ? -34.201 8.226 8.819 1.00 63.34 404 GLU A N 1
ATOM 3086 C CA . GLU A 1 404 ? -32.755 8.133 9.055 1.00 63.34 404 GLU A CA 1
ATOM 3087 C C . GLU A 1 404 ? -32.159 6.865 8.445 1.00 63.34 404 GLU A C 1
ATOM 3089 O O . GLU A 1 404 ? -31.053 6.890 7.912 1.00 63.34 404 GLU A O 1
ATOM 3094 N N . THR A 1 405 ? -32.924 5.770 8.433 1.00 68.75 405 THR A N 1
ATOM 3095 C CA . THR A 1 405 ? -32.466 4.491 7.879 1.00 68.75 405 THR A CA 1
ATOM 3096 C C . THR A 1 405 ? -33.071 4.164 6.516 1.00 68.75 405 THR A C 1
ATOM 3098 O O . THR A 1 405 ? -32.970 3.033 6.040 1.00 68.75 405 THR A O 1
ATOM 3101 N N . TYR A 1 406 ? -33.698 5.142 5.850 1.00 82.06 406 TYR A N 1
ATOM 3102 C CA . TYR A 1 406 ? -34.261 4.959 4.514 1.00 82.06 406 TYR A CA 1
ATOM 3103 C C . TYR A 1 406 ? -33.159 4.713 3.476 1.00 82.06 406 TYR A C 1
ATOM 3105 O O . TYR A 1 406 ? -32.334 5.581 3.210 1.00 82.06 406 TYR A O 1
ATOM 3113 N N . ILE A 1 407 ? -33.191 3.555 2.812 1.00 74.75 407 ILE A N 1
ATOM 3114 C CA . ILE A 1 407 ? -32.137 3.154 1.860 1.00 74.75 407 ILE A CA 1
ATOM 3115 C C . ILE A 1 407 ? -32.408 3.602 0.416 1.00 74.75 407 ILE A C 1
ATOM 3117 O O . ILE A 1 407 ? -31.873 3.032 -0.532 1.00 74.75 407 ILE A O 1
ATOM 3121 N N . GLY A 1 408 ? -33.298 4.578 0.217 1.00 80.06 408 GLY A N 1
ATOM 3122 C CA . GLY A 1 408 ? -33.653 5.069 -1.118 1.00 80.06 408 GLY A CA 1
ATOM 3123 C C . GLY A 1 408 ? -34.570 4.142 -1.929 1.00 80.06 408 GLY A C 1
ATOM 3124 O O . GLY A 1 408 ? -34.864 4.451 -3.081 1.00 80.06 408 GLY A O 1
ATOM 3125 N N . VAL A 1 409 ? -35.047 3.031 -1.353 1.00 89.00 409 VAL A N 1
ATOM 3126 C CA . VAL A 1 409 ? -35.893 2.040 -2.041 1.00 89.00 409 VAL A CA 1
ATOM 3127 C C . VAL A 1 409 ? -37.340 2.136 -1.570 1.00 89.00 409 VAL A C 1
ATOM 3129 O O . VAL A 1 409 ? -37.636 1.964 -0.388 1.00 89.00 409 VAL A O 1
ATOM 3132 N N . LYS A 1 410 ? -38.262 2.351 -2.509 1.00 93.38 410 LYS A N 1
ATOM 3133 C CA . LYS A 1 410 ? -39.701 2.432 -2.250 1.00 93.38 410 LYS A CA 1
ATOM 3134 C C . LYS A 1 410 ? -40.418 1.226 -2.858 1.00 93.38 410 LYS A C 1
ATOM 3136 O O . LYS A 1 410 ? -40.464 1.087 -4.074 1.00 93.38 410 LYS A O 1
ATOM 3141 N N . VAL A 1 411 ? -40.967 0.362 -2.010 1.00 92.19 411 VAL A N 1
ATOM 3142 C CA . VAL A 1 411 ? -41.723 -0.828 -2.410 1.00 92.19 411 VAL A CA 1
ATOM 3143 C C . VAL A 1 411 ? -43.144 -0.405 -2.764 1.00 92.19 411 VAL A C 1
ATOM 3145 O O . VAL A 1 411 ? -43.896 0.045 -1.902 1.00 92.19 411 VAL A O 1
ATOM 3148 N N . THR A 1 412 ? -43.503 -0.492 -4.039 1.00 92.94 412 THR A N 1
ATOM 3149 C CA . THR A 1 412 ? -44.782 0.011 -4.557 1.00 92.94 412 THR A CA 1
ATOM 3150 C C . THR A 1 412 ? -45.980 -0.794 -4.053 1.00 92.94 412 THR A C 1
ATOM 3152 O O . THR A 1 412 ? -45.832 -1.943 -3.628 1.00 92.94 412 THR A O 1
ATOM 3155 N N . ASP A 1 413 ? -47.173 -0.202 -4.126 1.00 91.50 413 ASP A N 1
ATOM 3156 C CA . ASP A 1 413 ? -48.434 -0.897 -3.852 1.00 91.50 413 ASP A CA 1
ATOM 3157 C C . ASP A 1 413 ? -48.530 -2.223 -4.628 1.00 91.50 413 ASP A C 1
ATOM 3159 O O . ASP A 1 413 ? -48.026 -2.341 -5.747 1.00 91.50 413 ASP A O 1
ATOM 3163 N N . LYS A 1 414 ? -49.165 -3.232 -4.027 1.00 91.06 414 LYS A N 1
ATOM 3164 C CA . LYS A 1 414 ? -49.365 -4.591 -4.567 1.00 91.06 414 LYS A CA 1
ATOM 3165 C C . LYS A 1 414 ? -48.103 -5.414 -4.830 1.00 91.06 414 LYS A C 1
ATOM 3167 O O . LYS A 1 414 ? -48.229 -6.567 -5.244 1.00 91.06 414 LYS A O 1
ATOM 3172 N N . THR A 1 415 ? -46.910 -4.891 -4.551 1.00 93.19 415 THR A N 1
ATOM 3173 C CA . THR A 1 415 ? -45.670 -5.670 -4.662 1.00 93.19 415 THR A CA 1
ATOM 3174 C C . THR A 1 415 ? -45.720 -6.862 -3.714 1.00 93.19 415 THR A C 1
ATOM 3176 O O . THR A 1 415 ? -46.011 -6.701 -2.526 1.00 93.19 415 THR A O 1
ATOM 3179 N N . ILE A 1 416 ? -45.423 -8.053 -4.235 1.00 94.06 416 ILE A N 1
ATOM 3180 C CA . ILE A 1 416 ? -45.296 -9.272 -3.436 1.00 94.06 416 ILE A CA 1
ATOM 3181 C C . ILE A 1 416 ? -43.844 -9.387 -2.981 1.00 94.06 416 ILE A C 1
ATOM 3183 O O . ILE A 1 416 ? -42.933 -9.497 -3.800 1.00 94.06 416 ILE A O 1
ATOM 3187 N N . VAL A 1 417 ? -43.633 -9.365 -1.672 1.00 93.44 417 VAL A N 1
ATOM 3188 C CA . VAL A 1 417 ? -42.318 -9.466 -1.043 1.00 93.44 417 VAL A CA 1
ATOM 3189 C C . VAL A 1 417 ? -42.196 -10.778 -0.276 1.00 93.44 417 VAL A C 1
ATOM 3191 O O . VAL A 1 417 ? -43.162 -11.272 0.311 1.00 93.44 417 VAL A O 1
ATOM 3194 N N . LYS A 1 418 ? -40.996 -11.361 -0.282 1.00 94.06 418 LYS A N 1
ATOM 3195 C CA . LYS A 1 418 ? -40.693 -12.579 0.473 1.00 94.06 418 LYS A CA 1
ATOM 3196 C C . LYS A 1 418 ? -40.283 -12.209 1.893 1.00 94.06 418 LYS A C 1
ATOM 3198 O O . LYS A 1 418 ? -39.402 -11.372 2.066 1.00 94.06 418 LYS A O 1
ATOM 3203 N N . VAL A 1 419 ? -40.876 -12.848 2.896 1.00 92.81 419 VAL A N 1
ATOM 3204 C CA . VAL A 1 419 ? -40.459 -12.695 4.295 1.00 92.81 419 VAL A CA 1
ATOM 3205 C C . VAL A 1 419 ? -39.120 -13.404 4.507 1.00 92.81 419 VAL A C 1
ATOM 3207 O O . VAL A 1 419 ? -38.960 -14.559 4.119 1.00 92.81 419 VAL A O 1
ATOM 3210 N N . ILE A 1 420 ? -38.141 -12.700 5.085 1.00 89.44 420 ILE A N 1
ATOM 3211 C CA . ILE A 1 420 ? -36.781 -13.229 5.325 1.00 89.44 420 ILE A CA 1
ATOM 3212 C C . ILE A 1 420 ? -36.321 -13.091 6.788 1.00 89.44 420 ILE A C 1
ATOM 3214 O O . ILE A 1 420 ? -35.147 -13.295 7.092 1.00 89.44 420 ILE A O 1
ATOM 3218 N N . GLY A 1 421 ? -37.228 -12.727 7.694 1.00 81.88 421 GLY A N 1
ATOM 3219 C CA . GLY A 1 421 ? -36.978 -12.632 9.132 1.00 81.88 421 GLY A CA 1
ATOM 3220 C C . GLY A 1 421 ? -38.280 -12.481 9.915 1.00 81.88 421 GLY A C 1
ATOM 3221 O O . GLY A 1 421 ? -39.332 -12.280 9.314 1.00 81.88 421 GLY A O 1
ATOM 3222 N N . GLU A 1 422 ? -38.212 -12.568 11.239 1.00 84.50 422 GLU A N 1
ATOM 3223 C CA . GLU A 1 422 ? -39.379 -12.354 12.103 1.00 84.50 422 GLU A CA 1
ATOM 3224 C C . GLU A 1 422 ? -39.821 -10.876 12.107 1.00 84.50 422 GLU A C 1
ATOM 3226 O O . GLU A 1 422 ? -38.982 -9.984 11.913 1.00 84.50 422 GLU A O 1
ATOM 3231 N N . PRO A 1 423 ? -41.120 -10.585 12.319 1.00 86.25 423 PRO A N 1
ATOM 3232 C CA . PRO A 1 423 ? -41.589 -9.225 12.553 1.00 86.25 423 PRO A CA 1
ATOM 3233 C C . PRO A 1 423 ? -40.898 -8.601 13.775 1.00 86.25 423 PRO A C 1
ATOM 3235 O O . PRO A 1 423 ? -40.773 -9.231 14.822 1.00 86.25 423 PRO A O 1
ATOM 3238 N N . HIS A 1 424 ? -40.488 -7.342 13.658 1.00 86.94 424 HIS A N 1
ATOM 3239 C CA . HIS A 1 424 ? -39.930 -6.549 14.749 1.00 86.94 424 HIS A CA 1
ATOM 3240 C C . HIS A 1 424 ? -40.969 -5.546 15.243 1.00 86.94 424 HIS A C 1
ATOM 3242 O O . HIS A 1 424 ? -41.449 -4.723 14.464 1.00 86.94 424 HIS A O 1
ATOM 3248 N N . GLN A 1 425 ? -41.303 -5.592 16.529 1.00 89.31 425 GLN A N 1
ATOM 3249 C CA . GLN A 1 425 ? -42.101 -4.554 17.175 1.00 89.31 425 GLN A CA 1
ATOM 3250 C C . GLN A 1 425 ? -41.165 -3.451 17.677 1.00 89.31 425 GLN A C 1
ATOM 3252 O O . GLN A 1 425 ? -40.285 -3.728 18.487 1.00 89.31 425 GLN A O 1
ATOM 3257 N N . TYR A 1 426 ? -41.343 -2.230 17.171 1.00 73.88 426 TYR A N 1
ATOM 3258 C CA . TYR A 1 426 ? -40.536 -1.070 17.555 1.00 73.88 426 TYR A CA 1
ATOM 3259 C C . TYR A 1 426 ? -41.093 -0.412 18.825 1.00 73.88 426 TYR A C 1
ATOM 3261 O O . TYR A 1 426 ? -40.361 -0.174 19.779 1.00 73.88 426 TYR A O 1
ATOM 3269 N N . ASP A 1 427 ? -42.404 -0.175 18.851 1.00 77.69 427 ASP A N 1
ATOM 3270 C CA . ASP A 1 427 ? -43.162 0.308 20.008 1.00 77.69 427 ASP A CA 1
ATOM 3271 C C . ASP A 1 427 ? -44.615 -0.221 19.935 1.00 77.69 427 ASP A C 1
ATOM 3273 O O . ASP A 1 427 ? -44.925 -1.125 19.151 1.00 77.69 427 ASP A O 1
ATOM 3277 N N . ASP A 1 428 ? -45.526 0.310 20.753 1.00 81.75 428 ASP A N 1
ATOM 3278 C CA . ASP A 1 428 ? -46.949 -0.077 20.743 1.00 81.75 428 ASP A CA 1
ATOM 3279 C C . ASP A 1 428 ? -47.686 0.315 19.449 1.00 81.75 428 ASP A C 1
ATOM 3281 O O . ASP A 1 428 ? -48.800 -0.145 19.187 1.00 81.75 428 ASP A O 1
ATOM 3285 N N . ARG A 1 429 ? -47.080 1.176 18.629 1.00 82.44 429 ARG A N 1
ATOM 3286 C CA . ARG A 1 429 ? -47.651 1.723 17.402 1.00 82.44 429 ARG A CA 1
ATOM 3287 C C . ARG A 1 429 ? -47.036 1.072 16.165 1.00 82.44 429 ARG A C 1
ATOM 3289 O O . ARG A 1 429 ? -47.770 0.661 15.272 1.00 82.44 429 ARG A O 1
ATOM 3296 N N . PHE A 1 430 ? -45.718 0.957 16.082 1.00 86.00 430 PHE A N 1
ATOM 3297 C CA . PHE A 1 430 ? -45.006 0.522 14.892 1.00 86.00 430 PHE A CA 1
ATOM 3298 C C . PHE A 1 430 ? -44.476 -0.903 15.006 1.00 86.00 430 PHE A C 1
ATOM 3300 O O . PHE A 1 430 ? -43.791 -1.284 15.954 1.00 86.00 430 PHE A O 1
ATOM 3307 N N . SER A 1 431 ? -44.705 -1.674 13.947 1.00 90.31 431 SER A N 1
ATOM 3308 C CA . SER A 1 431 ? -43.975 -2.917 13.700 1.00 90.31 431 SER A CA 1
ATOM 3309 C C . SER A 1 431 ? -43.467 -2.958 12.269 1.00 90.31 431 SER A C 1
ATOM 3311 O O . SER A 1 431 ? -44.042 -2.343 11.369 1.00 90.31 431 SER A O 1
ATOM 3313 N N . PHE A 1 432 ? -42.390 -3.701 12.054 1.00 94.56 432 PHE A N 1
ATOM 3314 C CA . PHE A 1 432 ? -41.683 -3.803 10.788 1.00 94.56 432 PHE A CA 1
ATOM 3315 C C . PHE A 1 432 ? -41.471 -5.260 10.418 1.00 94.56 432 PHE A C 1
ATOM 3317 O O . PHE A 1 432 ? -41.273 -6.117 11.273 1.00 94.56 432 PHE A O 1
ATOM 3324 N N . GLN A 1 433 ? -41.467 -5.535 9.123 1.00 96.00 433 GLN A N 1
ATOM 3325 C CA . GLN A 1 433 ? -41.194 -6.853 8.581 1.00 96.00 433 GLN A CA 1
ATOM 3326 C C . GLN A 1 433 ? -39.933 -6.792 7.732 1.00 96.00 433 GLN A C 1
ATOM 3328 O O . GLN A 1 433 ? -39.798 -5.933 6.856 1.00 96.00 433 GLN A O 1
ATOM 3333 N N . LYS A 1 434 ? -39.017 -7.729 7.969 1.00 93.00 434 LYS A N 1
ATOM 3334 C CA . LYS A 1 434 ? -37.844 -7.910 7.120 1.00 93.00 434 LYS A CA 1
ATOM 3335 C C . LYS A 1 434 ? -38.222 -8.690 5.869 1.00 93.00 434 LYS A C 1
ATOM 3337 O O . LYS A 1 434 ? -38.759 -9.800 5.975 1.00 93.00 434 LYS A O 1
ATOM 3342 N N . VAL A 1 435 ? -37.954 -8.114 4.700 1.00 94.25 435 VAL A N 1
ATOM 3343 C CA . VAL A 1 435 ? -38.411 -8.654 3.415 1.00 94.25 435 VAL A CA 1
ATOM 3344 C C . VAL A 1 435 ? -37.339 -8.597 2.329 1.00 94.25 435 VAL A C 1
ATOM 3346 O O . VAL A 1 435 ? -36.406 -7.799 2.405 1.00 94.25 435 VAL A O 1
ATOM 3349 N N . ARG A 1 436 ? -37.520 -9.420 1.291 1.00 91.88 436 ARG A N 1
ATOM 3350 C CA . ARG A 1 436 ? -36.806 -9.361 0.009 1.00 91.88 436 ARG A CA 1
ATOM 3351 C C . ARG A 1 436 ? -37.789 -9.062 -1.127 1.00 91.88 436 ARG A C 1
ATOM 3353 O O . ARG A 1 436 ? -38.819 -9.732 -1.227 1.0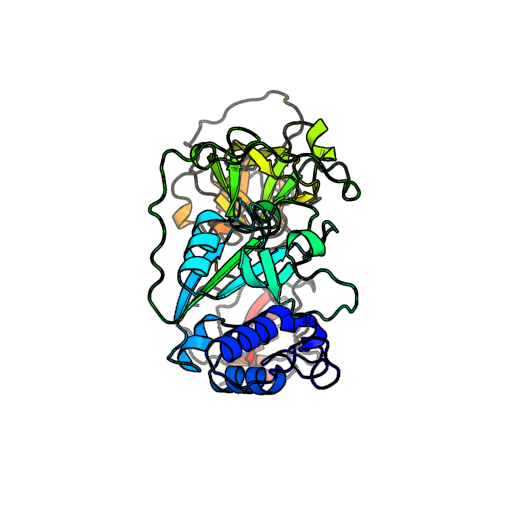0 91.88 436 ARG A O 1
ATOM 3360 N N . THR A 1 437 ? -37.487 -8.082 -1.978 1.00 91.81 437 THR A N 1
ATOM 3361 C CA . THR A 1 437 ? -38.298 -7.757 -3.169 1.00 91.81 437 THR A CA 1
ATOM 3362 C C . THR A 1 437 ? -38.023 -8.728 -4.330 1.00 91.81 437 THR A C 1
ATOM 3364 O O . THR A 1 437 ? -37.016 -9.445 -4.292 1.00 91.81 437 THR A O 1
ATOM 3367 N N . PRO A 1 438 ? -38.869 -8.765 -5.382 1.00 83.94 438 PRO A N 1
ATOM 3368 C CA . PRO A 1 438 ? -38.606 -9.558 -6.590 1.00 83.94 438 PRO A CA 1
ATOM 3369 C C . PRO A 1 438 ? -37.274 -9.215 -7.275 1.00 83.94 438 PRO A C 1
ATOM 3371 O O . PRO A 1 438 ? -36.627 -10.087 -7.847 1.00 83.94 438 PRO A O 1
ATOM 3374 N N . GLU A 1 439 ? -36.825 -7.965 -7.158 1.00 81.50 439 GLU A N 1
ATOM 3375 C CA . GLU A 1 439 ? -35.563 -7.450 -7.704 1.00 81.50 439 GLU A CA 1
ATOM 3376 C C . GLU A 1 439 ? -34.350 -7.761 -6.805 1.00 81.50 439 GLU A C 1
ATOM 3378 O O . GLU A 1 439 ? -33.239 -7.300 -7.069 1.00 81.50 439 GLU A O 1
ATOM 3383 N N . GLY A 1 440 ? -34.548 -8.515 -5.717 1.00 82.50 440 GLY A N 1
ATOM 3384 C CA . GLY A 1 440 ? -33.483 -8.962 -4.818 1.00 82.50 440 GLY A CA 1
ATOM 3385 C C . GLY A 1 440 ? -33.032 -7.931 -3.780 1.00 82.50 440 GLY A C 1
ATOM 3386 O O . GLY A 1 440 ? -32.012 -8.146 -3.130 1.00 82.50 440 GLY A O 1
ATOM 3387 N N . LYS A 1 441 ? -33.760 -6.821 -3.593 1.00 83.19 441 LYS A N 1
ATOM 3388 C CA . LYS A 1 441 ? -33.455 -5.835 -2.543 1.00 83.19 441 LYS A CA 1
ATOM 3389 C C . LYS A 1 441 ? -33.971 -6.309 -1.190 1.00 83.19 441 LYS A C 1
ATOM 3391 O O . LYS A 1 441 ? -35.079 -6.831 -1.107 1.00 83.19 441 LYS A O 1
ATOM 3396 N N . GLU A 1 442 ? -33.184 -6.100 -0.140 1.00 91.38 442 GLU A N 1
ATOM 3397 C CA . GLU A 1 442 ? -33.506 -6.524 1.224 1.00 91.38 442 GLU A CA 1
ATOM 3398 C C . GLU A 1 442 ? -33.558 -5.341 2.183 1.00 91.38 442 GLU A C 1
ATOM 3400 O O . GLU A 1 442 ? -32.733 -4.431 2.108 1.00 91.38 442 GLU A O 1
ATOM 3405 N N . GLY A 1 443 ? -34.506 -5.385 3.115 1.00 87.62 443 GLY A N 1
ATOM 3406 C CA . GLY A 1 443 ? -34.618 -4.388 4.170 1.00 87.62 443 GLY A CA 1
ATOM 3407 C C . GLY A 1 443 ? -35.900 -4.529 4.980 1.00 87.62 443 GLY A C 1
ATOM 3408 O O . GLY A 1 443 ? -36.673 -5.475 4.810 1.00 87.62 443 GLY A O 1
ATOM 3409 N N . TRP A 1 444 ? -36.114 -3.573 5.875 1.00 94.75 444 TRP A N 1
ATOM 3410 C CA . TRP A 1 444 ? -37.297 -3.480 6.720 1.00 94.75 444 TRP A CA 1
ATOM 3411 C C . TRP A 1 444 ? -38.350 -2.589 6.073 1.00 94.75 444 TRP A C 1
ATOM 3413 O O . TRP A 1 444 ? -38.053 -1.480 5.630 1.00 94.75 444 TRP A O 1
ATOM 3423 N N . VAL A 1 445 ? -39.589 -3.064 6.030 1.00 95.69 445 VAL A N 1
ATOM 3424 C CA . VAL A 1 445 ? -40.758 -2.280 5.614 1.00 95.69 445 VAL A CA 1
ATOM 3425 C C . VAL A 1 445 ? -41.758 -2.225 6.759 1.00 95.69 445 VAL A C 1
ATOM 3427 O O . VAL A 1 445 ? -41.849 -3.163 7.553 1.00 95.69 445 VAL A O 1
ATOM 3430 N N . THR A 1 446 ? -42.503 -1.126 6.864 1.00 94.94 446 THR A N 1
ATOM 3431 C CA . THR A 1 446 ? -43.546 -0.981 7.884 1.00 94.94 446 THR A CA 1
ATOM 3432 C C . THR A 1 446 ? -44.584 -2.085 7.716 1.00 94.94 446 THR A C 1
ATOM 3434 O O . THR A 1 446 ? -45.160 -2.246 6.643 1.00 94.94 446 THR A O 1
ATOM 3437 N N . TYR A 1 447 ? -44.803 -2.855 8.777 1.00 92.56 447 TYR A N 1
ATOM 3438 C CA . TYR A 1 447 ? -45.820 -3.893 8.837 1.00 92.56 447 TYR A CA 1
ATOM 3439 C C . TYR A 1 447 ? -47.121 -3.345 9.426 1.00 92.56 447 TYR A C 1
ATOM 3441 O O . TYR A 1 447 ? -48.180 -3.505 8.814 1.00 92.56 447 TYR A O 1
ATOM 3449 N N . ARG A 1 448 ? -47.040 -2.637 10.563 1.00 90.38 448 ARG A N 1
ATOM 3450 C CA . ARG A 1 448 ? -48.175 -1.932 11.179 1.00 90.38 448 ARG A CA 1
ATOM 3451 C C . ARG A 1 448 ? -47.798 -0.531 11.656 1.00 90.38 448 ARG A C 1
ATOM 3453 O O . ARG A 1 448 ? -46.665 -0.326 12.081 1.00 90.38 448 ARG A O 1
ATOM 3460 N N . ASP A 1 449 ? -48.769 0.379 11.593 1.00 89.00 449 ASP A N 1
ATOM 3461 C CA . ASP A 1 449 ? -48.800 1.685 12.272 1.00 89.00 449 ASP A CA 1
ATOM 3462 C C . ASP A 1 449 ? -50.159 1.798 12.991 1.00 89.00 449 ASP A C 1
ATOM 3464 O O . ASP A 1 449 ? -51.212 1.960 12.361 1.00 89.00 449 ASP A O 1
ATOM 3468 N N . GLY A 1 450 ? -50.148 1.621 14.311 1.00 86.62 450 GLY A N 1
ATOM 3469 C CA . GLY A 1 450 ? -51.330 1.506 15.154 1.00 86.62 450 GLY A CA 1
ATOM 3470 C C . GLY A 1 450 ? -52.231 0.358 14.696 1.00 86.62 450 GLY A C 1
ATOM 3471 O O . GLY A 1 450 ? -51.817 -0.798 14.622 1.00 86.62 450 GLY A O 1
ATOM 3472 N N . ALA A 1 451 ? -53.479 0.684 14.358 1.00 86.44 451 ALA A N 1
ATOM 3473 C CA . ALA A 1 451 ? -54.451 -0.282 13.843 1.00 86.44 451 ALA A CA 1
ATOM 3474 C C . ALA A 1 451 ? -54.269 -0.607 12.345 1.00 86.44 451 ALA A C 1
ATOM 3476 O O . ALA A 1 451 ? -54.887 -1.544 11.835 1.00 86.44 451 ALA A O 1
ATOM 3477 N N . THR A 1 452 ? -53.441 0.151 11.621 1.00 86.69 452 THR A N 1
ATOM 3478 C CA . THR A 1 452 ? -53.271 -0.005 10.172 1.00 86.69 452 THR A CA 1
ATOM 3479 C C . THR A 1 452 ? -52.257 -1.101 9.877 1.00 86.69 452 THR A C 1
ATOM 3481 O O . THR A 1 452 ? -51.124 -1.044 10.350 1.00 86.69 452 THR A O 1
ATOM 3484 N N . THR A 1 453 ? -52.638 -2.087 9.062 1.00 92.19 453 THR A N 1
ATOM 3485 C CA . THR A 1 453 ? -51.735 -3.142 8.575 1.00 92.19 453 THR A CA 1
ATOM 3486 C C . THR A 1 453 ? -51.388 -2.896 7.106 1.00 92.19 453 THR A C 1
ATOM 3488 O O . THR A 1 453 ? -52.272 -2.858 6.253 1.00 92.19 453 THR A O 1
ATOM 3491 N N . TYR A 1 454 ? -50.095 -2.742 6.816 1.00 91.19 454 TYR A N 1
ATOM 3492 C CA . TYR A 1 454 ? -49.572 -2.357 5.498 1.00 91.19 454 TYR A CA 1
ATOM 3493 C C . TYR A 1 454 ? -49.118 -3.545 4.648 1.00 91.19 454 TYR A C 1
ATOM 3495 O O . TYR A 1 454 ? -48.917 -3.397 3.442 1.00 91.19 454 TYR A O 1
ATOM 3503 N N . LEU A 1 455 ? -48.951 -4.719 5.259 1.00 92.88 455 LEU A N 1
ATOM 3504 C CA . LEU A 1 455 ? -48.611 -5.956 4.564 1.00 92.88 455 LEU A CA 1
ATOM 3505 C C . LEU A 1 455 ? -49.685 -6.998 4.841 1.00 92.88 455 LEU A C 1
ATOM 3507 O O . LEU A 1 455 ? -49.988 -7.285 5.995 1.00 92.88 455 LEU A O 1
ATOM 3511 N N . VAL A 1 456 ? -50.239 -7.577 3.785 1.00 91.31 456 VAL A N 1
ATOM 3512 C CA . VAL A 1 456 ? -51.257 -8.627 3.886 1.00 91.31 456 VAL A CA 1
ATOM 3513 C C . VAL A 1 456 ? -50.694 -9.938 3.369 1.00 91.31 456 VAL A C 1
ATOM 3515 O O . VAL A 1 456 ? -49.936 -9.949 2.401 1.00 91.31 456 VAL A O 1
ATOM 3518 N N . GLU A 1 457 ? -51.032 -11.040 4.026 1.00 88.38 457 GLU A N 1
ATOM 3519 C CA . GLU A 1 457 ? -50.602 -12.369 3.597 1.00 88.38 457 GLU A CA 1
ATOM 3520 C C . GLU A 1 457 ? -51.235 -12.732 2.252 1.00 88.38 457 GLU A C 1
ATOM 3522 O O . GLU A 1 457 ? -52.381 -12.370 1.974 1.00 88.38 457 GLU A O 1
ATOM 3527 N N . VAL A 1 458 ? -50.448 -13.377 1.394 1.00 85.75 458 VAL A N 1
ATOM 3528 C CA . VAL A 1 458 ? -50.893 -13.886 0.095 1.00 85.75 458 VAL A CA 1
ATOM 3529 C C . VAL A 1 458 ? -50.817 -15.402 0.166 1.00 85.75 458 VAL A C 1
ATOM 3531 O O . VAL A 1 458 ? -49.773 -15.920 0.563 1.00 85.75 458 VAL A O 1
ATOM 3534 N N . GLU A 1 459 ? -51.914 -16.074 -0.186 1.00 66.19 459 GLU A N 1
ATOM 3535 C CA . GLU A 1 459 ? -51.966 -17.538 -0.321 1.00 66.19 459 GLU A CA 1
ATOM 3536 C C . GLU A 1 459 ? -51.030 -18.064 -1.418 1.00 66.19 459 GLU A C 1
ATOM 3538 O O . GLU A 1 459 ? -50.876 -17.383 -2.466 1.00 66.19 459 GLU A O 1
#

Radius of gyration: 28.35 Å; chains: 1; bounding box: 82×43×75 Å

Secondary structure (DSSP, 8-state):
-PPPP-TT-TTTTTSBPTTPPTT-BHHHH-HHHHHHHHHHHHTT----HHHHHHHHHHTT-EETTEE-GGGHHHH-TT-EEEEEEE-TTS---HHHHHHHHHTT-EEEEEEE--SSSS--EEEEEEEEE-SSS-EEEE-SS--TT--SBHHHHH-SS-HHHHEEEEEEEESS---PPP--TTPPPPPPPPP---PPPPP--SEEEE-STTEEEESSSS--GGGEEEEEPTT-EEEE-SGGGGGGTT-TT-EEEEE-TT--EEEEEGGGEEE--S----------------PPPPS-EEEESSTTEEEESSSS--GGGEEEEEPTT-EEEE-SSSGGGTTT-TT-EEEEE-SS-EEEEEGGGEEETT-------PPP-S-----EEEE--TT-EEEESSS-SSSTTEEEEEE-TT-EEEE-S--EE-SSSEEEEEEE-TTS-EEEEEEEETTEE-EEEE-

pLDDT: mean 73.86, std 20.2, range [24.92, 98.31]